Protein 8XNB (pdb70)

Solvent-accessible surface area: 38067 Å² total; per-residue (Å²): 134,27,4,66,4,46,17,41,38,63,24,51,37,42,58,48,10,21,107,27,22,18,12,26,67,74,49,89,91,14,177,74,143,28,30,27,65,11,50,88,77,0,14,6,102,4,82,24,65,41,53,100,8,24,38,74,67,49,33,25,77,129,32,79,98,106,145,78,106,16,128,129,93,35,6,41,33,36,80,20,79,25,25,72,8,23,6,75,37,67,5,55,45,100,109,139,24,130,38,14,42,8,25,2,6,49,30,68,16,85,28,64,7,44,10,89,82,106,60,140,70,34,56,25,39,48,60,40,18,94,36,57,92,22,19,80,40,34,89,85,80,138,75,92,141,29,118,58,78,98,78,45,0,74,83,44,29,57,56,82,13,77,20,44,88,110,7,26,58,88,61,104,53,60,22,73,50,112,58,8,1,3,146,19,77,59,24,52,21,13,124,0,119,10,63,7,140,22,44,160,57,107,44,32,30,40,36,7,41,107,2,74,14,24,8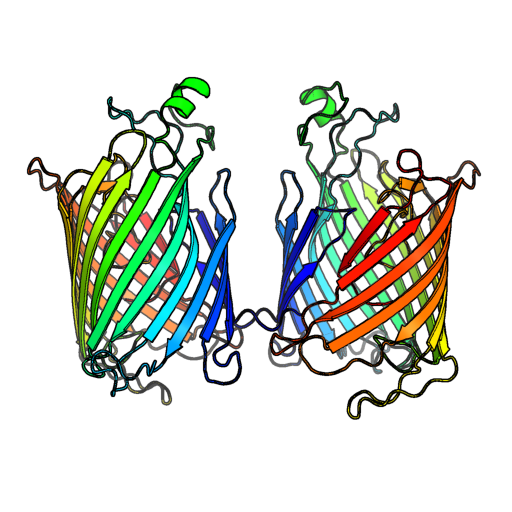,124,5,94,86,10,122,36,135,70,101,202,34,100,82,12,47,103,48,1,46,0,42,8,34,7,42,4,58,20,75,52,73,61,33,80,26,37,33,16,59,0,4,0,10,19,61,82,21,2,42,1,0,3,3,0,38,56,24,78,6,68,4,18,22,0,59,0,28,9,79,1,103,0,75,1,94,68,79,78,46,86,97,14,99,2,39,16,12,6,126,6,50,6,92,0,0,0,59,77,111,56,148,58,96,128,18,0,139,2,93,13,48,4,68,1,43,21,30,25,127,18,90,40,93,44,29,18,35,3,83,2,102,2,118,6,53,94,18,88,106,84,109,112,18,37,143,12,55,4,18,17,73,1,36,131,27,3,66,4,45,16,42,38,62,24,53,36,42,55,45,8,22,108,21,22,18,12,25,64,73,50,89,91,12,182,73,145,29,33,27,68,11,50,88,73,0,14,7,101,5,82,25,63,42,51,99,7,24,38,74,66,50,35,26,76,146,32,65,94,105,142,79,94,17,123,111,101,39,10,40,36,35,81,20,78,25,27,72,9,24,6,73,39,66,4,54,48,101,107,138,24,130,39,15,39,8,26,2,6,49,29,68,16,84,26,62,5,43,10,86,72,106,60,141,67,34,59,24,37,47,61,40,18,95,36,55,90,22,20,81,39,32,89,85,82,135,75,91,142,29,118,60,78,95,77,42,0,75,84,44,28,56,56,82,15,75,20,44,87,110,8,26,59,90,68,104,55,63,21,73,49,110,61,8,0,4,145,18,75,57,24,54,23,13,125,0,119,10,66,6,142,22,43,159,56,109,44,32,28,39,34,7,42,108,2,72,14,23,7,128,5,96,87,8,129,36,135,70,101,202,37,103,75,12,48,104,46,0,45,0,43,8,35,7,42,4,59,20,76,54,74,60,35,81,28,36,33,16,60,0,3,0,10,18,61,83,21,3,42,1,0,4,3,0,37,58,23,79,6,68,4,19,18,0,59,0,28,10,77,1,102,0,76,1,97,68,80,79,47,86,97,14,103,1,39,15,12,6,126,6,50,6,92,0,0,0,62,78,112,55,149,57,96,126,17,0,142,2,94,12,47,4,68,2,44,22,30,25,129,19,89,40,95,43,29,18,38,2,86,3,104,2,114,6,52,95,20,90,107,83,109,113,19,38,146,9,54,3,19,18,73,2,34

Radius of gyration: 30.51 Å; Cα contacts (8 Å, |Δi|>4): 2049; chains: 2; bounding box: 79×74×61 Å

Foldseek 3Di:
DLPAQPDQAWFAFVQQAGIKTKGKDWDQDDPHDGKIWMKIKMFGHALFDDTIWIKIKIKDFQDDPVPDPSPDRFWIKMKMWIKDKGHQQAQQAPVRDRQAAGKMKIKTKIKIKIKTDDDVQKIKMKMKMKIWIAIGGDDHSDDDDHDDDDPVSVVSHWHTKIKIKIKMKMWGWDFPDDFAGAFTKIKMKMKMWMWIDGDPDIFTWIKMKIKMKTKHADAAWDPPPVRHTHGQKIKMKMKMWMAIDGGDDPSDWAFAEDDGQDPFRYARAEPGRPATARIWMKMKMKMKGWDPDDDDFWHGKIKIWMKIWMHYAYPPGDGDIKIKTWMKMKIWGQNPVGTHFIKIKIWMHICPYDPPNHTDIGIGRHGPD/DLPAQPDQAWFAFVQAAGIKTKGKDWDQDDPHDGKIWMKIKMFGHALFDDTIWIKIKIKDFPDPPVPPPSPDRFWIKMKMWIKDKGHQQAQQAPVRDRQAAGKMKIKTKIKIKTKTDDDVQKIKMKMKMKIWIAIGGDDHSDDDDHDDDDPVSVVSHWHTKIKIKIKMKMWGWDFPDDFAGAFTKIKMKMKMWMWIDGDNDIFTWIKMKIKMKTKHADAAWDPPPVRHTHGQKIKMKMKMWMAIDGGDDPRDWAFAEDDGQDPFRYARAEPGRPATARIWMKMKMKMKGWDPDDDDFWHGKIKIWMKIWMHYAYPPGDGDIKIKTWMKMKIWGQNPVGTHFIKIKIWMHICPYDPPNHTDIGIGRHGPD

Nearest PDB structures (foldseek):
  6wil-assembly1_A  TM=6.418E-01  e=1.690E-04  Acinetobacter baumannii ACICU
  5fr8-assembly2_B  TM=3.716E-01  e=2.688E-02  Acinetobacter baumannii
  3fid-assembly2_B  TM=3.778E-01  e=5.217E-02  Salmonella enterica subsp. enterica serovar Typhimurium
  3qlb-assembly2_B  TM=3.625E-01  e=1.345E-01  Pseudomonas fluorescens
  6z9n-assembly1_A  TM=3.643E-01  e=1.479E-01  Pseudomonas aeruginosa PAO1

Secondary structure (DSSP, 8-state):
--S--SEEEEEEETTTEEEEEEEEEEESS-TTTT-EEEEEEEEE--SSS--EEEEEEEEEES---S-TT--SS--EEEEEEEEEEEEEEPP--TT--S----EEEEEEEEEEEEEE-SSTTEEEEEEEEEEEEEEE----SSS-S----HHHHHHHSPP-EEEEEEEEEEEEE--S-SSS--SEEEEEEEEEEEEEESSSSEEEEEEEEEEEEEEEEES--EE-SSS-EE-SEEEEEEEEEEEEEE---TT-SEEE-B--SSGGG-BTTS-TT-EEESEEEEEEEEEEEEES--STTEEEEEEEEEEEEEEEE-SS---EEEEEEEEEEEEEE-TTSSPPPPEEEEEEE-TT-SS-SS-EEEEE-S---/--S--SEEEEEEETTTEEEEEEEEEEESS-TTTT-EEEEEEEEE--SSS--EEEEEEEEEES---SSTTTTSS--EEEEEEEEEEEEEEPP--TT--S----EEEEEEEEEEEEEE-SSTTEEEEEEEEEEEEEEE----SSS-S----HHHHHHHSPP-EEEEEEEEEEEEE--S-SSS--SEEEEEEEEEEEEEESSSSEEEEEEEEEEEEEEEEES--EE-SSS-EE-SEEEEEEEEEEEEEE---TT-SEEE-B--SSGGG-BTTS-TT-EEESEEEEEEEEEEEEES--STTEEEEEEEEEEEEEEEE-SS---EEEEEEEEEEEEEE-TTSSPPPPEEEEEEE-TT-SS-SS-EEEEE-S---

Sequence (738 aa):
RTGIPVNLSLGYDSLQGGWSGDVAYTNSNAFGLGHSFGVRLGAVQNQAGQNWVGSLNYTIPWLDLDFADFRKNRTSLSFGVGSDVGGNIALLDANKEDTGRDYTTRTNGFSLGLGRNITPNLTASANVAFNNRTSYLEPKQEGETSNLDDAAATALLPATSLTTRLSGNLNYDNTDNVNFPGRGVRAYGALGYNVGRAGDAPLSWTDGEIGVSGYYGFGGRIKRSFGLETYRQVLAARANTGTTTGTFPDGTGYFIGGSNPLASRELRGLEDGQLFGTNYFSSSLEYRYDFGLSGGVAQGLYGVLFADYGGVWNSGEAFRSAYGVGAGVQLNLGFGGAQLPSLRFDYGYSGQNAQKPNGRFHFRIGNFWRTGIPVNLSLGYDSLQGGWSGDVAYTNSNAFGLGHSFGVRLGAVQNQAGQNWVGSLNYTIPWLDLDFADFRKNRTSLSFGVGSDVGGNIALLDANKEDTGRDYTTRTNGFSLGLGRNITPNLTASANVAFNNRTSYLEPKQEGETSNLDDAAATALLPATSLTTRLSGNLNYDNTDNVNFPGRGVRAYGALGYNVGRAGDAPLSWTDGEIGVSGYYGFGGRIKRSFGLETYRQVLAARANTGTTTGTFPDGTGYFIGGSNPLASRELRGLEDGQLFGTNYFSSSLEYRYDFGLSGGVAQGLYGVLFADYGGVWNSGEAFRSAYGVGAGVQLNLGFGGAQLPSLRFDYGYSGQNAQKPNGRFHFRIGNFW

B-factor: mean 92.33, std 28.03, range [33.3, 161.16]

Organism: Deinococcus radiodurans (strain ATCC 13939 / DSM 20539 / JCM 16871 / CCUG 27074 / LMG 4051 / NBRC 15346 / NCIMB 9279 / VKM B-1422 / R1) (NCBI:txid243230)

Structure (mmCIF, N/CA/C/O backbone):
data_8XNB
#
_entry.id   8XNB
#
_cell.length_a   1.00
_cell.length_b   1.00
_cell.length_c   1.00
_cell.angle_alpha   90.00
_cell.angle_beta   90.00
_cell.angle_gamma   90.00
#
_symmetry.space_group_name_H-M   'P 1'
#
loop_
_atom_site.group_PDB
_atom_site.id
_atom_site.type_symbol
_atom_site.label_atom_id
_atom_site.label_alt_id
_atom_site.label_comp_id
_atom_site.label_asym_id
_atom_site.label_entity_id
_atom_site.label_seq_id
_atom_site.pdbx_PDB_ins_code
_atom_site.Cartn_x
_atom_site.Cartn_y
_atom_site.Cartn_z
_atom_site.occupancy
_atom_site.B_iso_or_equiv
_atom_site.auth_seq_id
_atom_site.auth_comp_id
_atom_site.auth_asym_id
_atom_site.auth_atom_id
_atom_site.pdbx_PDB_model_num
ATOM 1 N N . ARG A 1 510 ? 93.102 86.093 102.141 1.00 67.23 478 ARG A N 1
ATOM 2 C CA . ARG A 1 510 ? 93.043 87.472 101.681 1.00 67.23 478 ARG A CA 1
ATOM 3 C C . ARG A 1 510 ? 94.432 88.062 101.448 1.00 67.23 478 ARG A C 1
ATOM 4 O O . ARG A 1 510 ? 94.636 89.253 101.659 1.00 67.23 478 ARG A O 1
ATOM 12 N N . THR A 1 511 ? 95.377 87.205 101.040 1.00 66.06 479 THR A N 1
ATOM 13 C CA . THR A 1 511 ? 96.768 87.560 100.721 1.00 66.06 479 THR A CA 1
ATOM 14 C C . THR A 1 511 ? 97.403 88.468 101.772 1.00 66.06 479 THR A C 1
ATOM 15 O O . THR A 1 511 ? 98.373 89.176 101.495 1.00 66.06 479 THR A O 1
ATOM 19 N N . GLY A 1 512 ? 96.910 88.398 103.001 1.00 64.78 480 GLY A N 1
ATOM 20 C CA . GLY A 1 512 ? 97.387 89.303 104.026 1.00 64.78 480 GLY A CA 1
ATOM 21 C C . GLY A 1 512 ? 97.008 90.726 103.689 1.00 64.78 480 GLY A C 1
ATOM 22 O O . GLY A 1 512 ? 95.860 91.028 103.354 1.00 64.78 480 GLY A O 1
ATOM 23 N N . ILE A 1 513 ? 97.986 91.617 103.766 1.00 59.47 481 ILE A N 1
ATOM 24 C CA . ILE A 1 513 ? 97.737 93.036 103.559 1.00 59.47 481 ILE A CA 1
ATOM 25 C C . ILE A 1 513 ? 98.806 93.617 102.645 1.00 59.47 481 ILE A C 1
ATOM 26 O O . ILE A 1 513 ? 100.000 93.533 102.962 1.00 59.47 481 ILE A O 1
ATOM 31 N N . PRO A 1 514 ? 98.439 94.203 101.516 1.00 53.85 482 PRO A N 1
ATOM 32 C CA . PRO A 1 514 ? 99.369 95.096 100.829 1.00 53.85 482 PRO A CA 1
ATOM 33 C C . PRO A 1 514 ? 99.363 96.439 101.528 1.00 53.85 482 PRO A C 1
ATOM 34 O O . PRO A 1 514 ? 98.309 97.064 101.657 1.00 53.85 482 PRO A O 1
ATOM 38 N N . VAL A 1 515 ? 100.531 96.882 101.996 1.00 60.29 483 VAL A N 1
ATOM 39 C CA . VAL A 1 515 ? 100.598 98.055 102.860 1.00 60.29 483 VAL A CA 1
ATOM 40 C C . VAL A 1 515 ? 100.026 99.279 102.162 1.00 60.29 483 VAL A C 1
ATOM 41 O O . VAL A 1 515 ? 99.411 100.139 102.803 1.00 60.29 483 VAL A O 1
ATOM 45 N N . ASN A 1 516 ? 100.157 99.356 100.844 1.00 58.82 484 ASN A N 1
ATOM 46 C CA . ASN A 1 516 ? 99.752 100.563 100.149 1.00 58.82 484 ASN A CA 1
ATOM 47 C C . ASN A 1 516 ? 99.419 100.234 98.707 1.00 58.82 484 ASN A C 1
ATOM 48 O O . ASN A 1 516 ? 100.175 99.534 98.036 1.00 58.82 484 ASN A O 1
ATOM 53 N N . LEU A 1 517 ? 98.284 100.739 98.246 1.00 45.13 485 LEU A N 1
ATOM 54 C CA . LEU A 1 517 ? 98.009 100.868 96.825 1.00 45.13 485 LEU A CA 1
ATOM 55 C C . LEU A 1 517 ? 98.481 102.262 96.427 1.00 45.13 485 LEU A C 1
ATOM 56 O O . LEU A 1 517 ? 97.681 103.199 96.348 1.00 45.13 485 LEU A O 1
ATOM 61 N N . SER A 1 518 ? 99.791 102.411 96.247 1.00 46.95 486 SER A N 1
ATOM 62 C CA . SER A 1 518 ? 100.414 103.702 95.989 1.00 46.95 486 SER A CA 1
ATOM 63 C C . SER A 1 518 ? 99.943 104.230 94.647 1.00 46.95 486 SER A C 1
ATOM 64 O O . SER A 1 518 ? 100.222 103.623 93.610 1.00 46.95 486 SER A O 1
ATOM 67 N N . LEU A 1 519 ? 99.245 105.356 94.662 1.00 46.54 487 LEU A N 1
ATOM 68 C CA . LEU A 1 519 ? 98.853 106.036 93.437 1.00 46.54 487 LEU A CA 1
ATOM 69 C C . LEU A 1 519 ? 99.940 107.040 93.095 1.00 46.54 487 LEU A C 1
ATOM 70 O O . LEU A 1 519 ? 100.147 108.008 93.832 1.00 46.54 487 LEU A O 1
ATOM 75 N N . GLY A 1 520 ? 100.634 106.808 91.998 1.00 49.51 488 GLY A N 1
ATOM 76 C CA . GLY A 1 520 ? 101.722 107.679 91.585 1.00 49.51 488 GLY A CA 1
ATOM 77 C C . GLY A 1 520 ? 101.471 108.257 90.213 1.00 49.51 488 GLY A C 1
ATOM 78 O O . GLY A 1 520 ? 100.925 107.592 89.336 1.00 49.51 488 GLY A O 1
ATOM 79 N N . TYR A 1 521 ? 101.865 109.514 90.040 1.00 55.44 489 TYR A N 1
ATOM 80 C CA . TYR A 1 521 ? 101.772 110.203 88.762 1.00 55.44 489 TYR A CA 1
ATOM 81 C C . TYR A 1 521 ? 103.171 110.646 88.371 1.00 55.44 489 TYR A C 1
ATOM 82 O O . TYR A 1 521 ? 103.888 111.232 89.187 1.00 55.44 489 TYR A O 1
ATOM 91 N N . ASP A 1 522 ? 103.557 110.367 87.130 1.00 67.72 490 ASP A N 1
ATOM 92 C CA . ASP A 1 522 ? 104.829 110.840 86.594 1.00 67.72 490 ASP A CA 1
ATOM 93 C C . ASP A 1 522 ? 104.627 110.972 85.091 1.00 67.72 490 ASP A C 1
ATOM 94 O O . ASP A 1 522 ? 104.718 109.981 84.359 1.00 67.72 490 ASP A O 1
ATOM 99 N N . SER A 1 523 ? 104.357 112.199 84.638 1.00 70.68 491 SER A N 1
ATOM 100 C CA . SER A 1 523 ? 103.981 112.424 83.247 1.00 70.68 491 SER A CA 1
ATOM 101 C C . SER A 1 523 ? 105.095 112.045 82.281 1.00 70.68 491 SER A C 1
ATOM 102 O O . SER A 1 523 ? 104.832 111.829 81.093 1.00 70.68 491 SER A O 1
ATOM 105 N N . LEU A 1 524 ? 106.337 111.975 82.759 1.00 68.99 492 LEU A N 1
ATOM 106 C CA . LEU A 1 524 ? 107.428 111.510 81.911 1.00 68.99 492 LEU A CA 1
ATOM 107 C C . LEU A 1 524 ? 107.224 110.056 81.506 1.00 68.99 492 LEU A C 1
ATOM 108 O O . LEU A 1 524 ? 107.281 109.716 80.319 1.00 68.99 492 LEU A O 1
ATOM 113 N N . GLN A 1 525 ? 106.973 109.184 82.482 1.00 66.96 493 GLN A N 1
ATOM 114 C CA . GLN A 1 525 ? 106.899 107.756 82.197 1.00 66.96 493 GLN A CA 1
ATOM 115 C C . GLN A 1 525 ? 105.510 107.357 81.714 1.00 66.96 493 GLN A C 1
ATOM 116 O O . GLN A 1 525 ? 105.369 106.603 80.745 1.00 66.96 493 GLN A O 1
ATOM 122 N N . GLY A 1 526 ? 104.467 107.852 82.374 1.00 57.06 494 GLY A N 1
ATOM 123 C CA . GLY A 1 526 ? 103.125 107.452 82.001 1.00 57.06 494 GLY A CA 1
ATOM 124 C C . GLY A 1 526 ? 102.029 108.283 82.628 1.00 57.06 494 GLY A C 1
ATOM 125 O O . GLY A 1 526 ? 102.290 109.105 83.509 1.00 57.06 494 GLY A O 1
ATOM 126 N N . GLY A 1 527 ? 100.795 108.080 82.177 1.00 58.03 495 GLY A N 1
ATOM 127 C CA . GLY A 1 527 ? 99.674 108.855 82.669 1.00 58.03 495 GLY A CA 1
ATOM 128 C C . GLY A 1 527 ? 99.436 108.732 84.160 1.00 58.03 495 GLY A C 1
ATOM 129 O O . GLY A 1 527 ? 99.364 109.741 84.864 1.00 58.03 495 GLY A O 1
ATOM 130 N N . TRP A 1 528 ? 99.335 107.505 84.657 1.00 49.05 496 TRP A N 1
ATOM 131 C CA . TRP A 1 528 ? 99.069 107.246 86.062 1.00 49.05 496 TRP A CA 1
ATOM 132 C C . TRP A 1 528 ? 99.714 105.926 86.448 1.00 49.05 496 TRP A C 1
ATOM 133 O O . TRP A 1 528 ? 100.027 105.100 85.588 1.00 49.05 496 TRP A O 1
ATOM 144 N N . SER A 1 529 ? 99.918 105.728 87.746 1.00 35.36 497 SER A N 1
ATOM 145 C CA . SER A 1 529 ? 100.567 104.516 88.218 1.00 35.36 497 SER A CA 1
ATOM 146 C C . SER A 1 529 ? 99.938 104.076 89.527 1.00 35.36 497 SER A C 1
ATOM 147 O O . SER A 1 529 ? 99.505 104.908 90.325 1.00 35.36 497 SER A O 1
ATOM 150 N N . GLY A 1 530 ? 99.892 102.766 89.737 1.00 38.68 498 GLY A N 1
ATOM 151 C CA . GLY A 1 530 ? 99.396 102.224 90.984 1.00 38.68 498 GLY A CA 1
ATOM 152 C C . GLY A 1 530 ? 100.179 101.007 91.420 1.00 38.68 498 GLY A C 1
ATOM 153 O O . GLY A 1 530 ? 100.241 100.020 90.686 1.00 38.68 498 GLY A O 1
ATOM 154 N N . ASP A 1 531 ? 100.788 101.057 92.599 1.00 50.15 499 ASP A N 1
ATOM 155 C CA . ASP A 1 531 ? 101.625 99.972 93.087 1.00 50.15 499 ASP A CA 1
ATOM 156 C C . ASP A 1 531 ? 101.072 99.431 94.395 1.00 50.15 499 ASP A C 1
ATOM 157 O O . ASP A 1 531 ? 100.825 100.193 95.332 1.00 50.15 499 ASP A O 1
ATOM 162 N N . VAL A 1 532 ? 100.890 98.114 94.464 1.00 50.72 500 VAL A N 1
ATOM 163 C CA . VAL A 1 532 ? 100.530 97.427 95.698 1.00 50.72 500 VAL A CA 1
ATOM 164 C C . VAL A 1 532 ? 101.795 96.798 96.261 1.00 50.72 500 VAL A C 1
ATOM 165 O O . VAL A 1 532 ? 102.514 96.085 95.551 1.00 50.72 500 VAL A O 1
ATOM 169 N N . ALA A 1 533 ? 102.083 97.085 97.526 1.00 46.70 501 ALA A N 1
ATOM 170 C CA . ALA A 1 533 ? 103.331 96.683 98.155 1.00 46.70 501 ALA A CA 1
ATOM 171 C C . ALA A 1 533 ? 103.045 95.893 99.419 1.00 46.70 501 ALA A C 1
ATOM 172 O O . ALA A 1 533 ? 102.443 96.416 100.359 1.00 46.70 501 ALA A O 1
ATOM 174 N N . TYR A 1 534 ? 103.494 94.643 99.444 1.00 46.94 502 TYR A N 1
ATOM 175 C CA . TYR A 1 534 ? 103.396 93.784 100.614 1.00 46.94 502 TYR A CA 1
ATOM 176 C C . TYR A 1 534 ? 104.771 93.723 101.253 1.00 46.94 502 TYR A C 1
ATOM 177 O O . TYR A 1 534 ? 105.708 93.188 100.655 1.00 46.94 502 TYR A O 1
ATOM 186 N N . THR A 1 535 ? 104.890 94.244 102.464 1.00 59.09 503 THR A N 1
ATOM 187 C CA . THR A 1 535 ? 106.131 94.148 103.211 1.00 59.09 503 THR A CA 1
ATOM 188 C C . THR A 1 535 ? 105.933 93.224 104.402 1.00 59.09 503 THR A C 1
ATOM 189 O O . THR A 1 535 ? 104.817 93.046 104.897 1.00 59.09 503 THR A O 1
ATOM 193 N N . ASN A 1 536 ? 107.025 92.603 104.830 1.00 62.65 504 ASN A N 1
ATOM 194 C CA . ASN A 1 536 ? 107.022 91.729 105.998 1.00 62.65 504 ASN A CA 1
ATOM 195 C C . ASN A 1 536 ? 108.347 91.966 106.711 1.00 62.65 504 ASN A C 1
ATOM 196 O O . ASN A 1 536 ? 109.405 91.555 106.221 1.00 62.65 504 ASN A O 1
ATOM 201 N N . SER A 1 537 ? 108.279 92.653 107.853 1.00 77.05 505 SER A N 1
ATOM 202 C CA . SER A 1 537 ? 109.492 93.037 108.565 1.00 77.05 505 SER A CA 1
ATOM 203 C C . SER A 1 537 ? 110.204 91.824 109.144 1.00 77.05 505 SER A C 1
ATOM 204 O O . SER A 1 537 ? 111.433 91.721 109.066 1.00 77.05 505 SER A O 1
ATOM 207 N N . ASN A 1 538 ? 109.454 90.899 109.731 1.00 79.59 506 ASN A N 1
ATOM 208 C CA . ASN A 1 538 ? 110.023 89.696 110.313 1.00 79.59 506 ASN A CA 1
ATOM 209 C C . ASN A 1 538 ? 109.694 88.495 109.440 1.00 79.59 506 ASN A C 1
ATOM 210 O O . ASN A 1 538 ? 108.527 88.162 109.227 1.00 79.59 506 ASN A O 1
ATOM 215 N N . ALA A 1 539 ? 110.739 87.843 108.944 1.00 87.19 507 ALA A N 1
ATOM 216 C CA . ALA A 1 539 ? 110.574 86.665 108.109 1.00 87.19 507 ALA A CA 1
ATOM 217 C C . ALA A 1 539 ? 111.663 85.670 108.464 1.00 87.19 507 ALA A C 1
ATOM 218 O O . ALA A 1 539 ? 112.756 86.057 108.886 1.00 87.19 507 ALA A O 1
ATOM 220 N N . PHE A 1 540 ? 111.343 84.387 108.303 1.00 97.35 508 PHE A N 1
ATOM 221 C CA . PHE A 1 540 ? 112.248 83.279 108.600 1.00 97.35 508 PHE A CA 1
ATOM 222 C C . PHE A 1 540 ? 112.763 83.313 110.037 1.00 97.35 508 PHE A C 1
ATOM 223 O O . PHE A 1 540 ? 113.787 82.697 110.348 1.00 97.35 508 PHE A O 1
ATOM 231 N N . GLY A 1 541 ? 112.071 84.032 110.918 1.00 97.60 509 GLY A N 1
ATOM 232 C CA . GLY A 1 541 ? 112.289 83.933 112.345 1.00 97.60 509 GLY A CA 1
ATOM 233 C C . GLY A 1 541 ? 113.422 84.746 112.924 1.00 97.60 509 GLY A C 1
ATOM 234 O O . GLY A 1 541 ? 113.608 84.721 114.144 1.00 97.60 509 GLY A O 1
ATOM 235 N N . LEU A 1 542 ? 114.190 85.476 112.111 1.00 90.89 510 LEU A N 1
ATOM 236 C CA . LEU A 1 542 ? 115.326 86.213 112.654 1.00 90.89 510 LEU A CA 1
ATOM 237 C C . LEU A 1 542 ? 115.415 87.619 112.054 1.00 90.89 510 LEU A C 1
ATOM 238 O O . LEU A 1 542 ? 116.505 88.109 111.750 1.00 90.89 510 LEU A O 1
ATOM 243 N N . GLY A 1 543 ? 114.280 88.290 111.885 1.00 88.64 511 GLY A N 1
ATOM 244 C CA . GLY A 1 543 ? 114.305 89.692 111.490 1.00 88.64 511 GLY A CA 1
ATOM 245 C C . GLY A 1 543 ? 114.809 89.949 110.087 1.00 88.64 511 GLY A C 1
ATOM 246 O O . GLY A 1 543 ? 115.733 90.748 109.897 1.00 88.64 511 GLY A O 1
ATOM 247 N N . HIS A 1 544 ? 114.226 89.286 109.100 1.00 78.66 512 HIS A N 1
ATOM 248 C CA . HIS A 1 544 ? 114.577 89.481 107.703 1.00 78.66 512 HIS A CA 1
ATOM 249 C C . HIS A 1 544 ? 113.426 90.175 106.990 1.00 78.66 512 HIS A C 1
ATOM 250 O O . HIS A 1 544 ? 112.265 89.786 107.136 1.00 78.66 512 HIS A O 1
ATOM 257 N N . SER A 1 545 ? 113.745 91.207 106.213 1.00 69.97 513 SER A N 1
ATOM 258 C CA . SER A 1 545 ? 112.707 92.042 105.616 1.00 69.97 513 SER A CA 1
ATOM 259 C C . SER A 1 545 ? 112.446 91.586 104.188 1.00 69.97 513 SER A C 1
ATOM 260 O O . SER A 1 545 ? 113.354 91.606 103.354 1.00 69.97 513 SER A O 1
ATOM 263 N N . PHE A 1 546 ? 111.210 91.185 103.912 1.00 56.94 514 PHE A N 1
ATOM 264 C CA . PHE A 1 546 ? 110.814 90.688 102.599 1.00 56.94 514 PHE A CA 1
ATOM 265 C C . PHE A 1 546 ? 109.726 91.585 102.032 1.00 56.94 514 PHE A C 1
ATOM 266 O O . PHE A 1 546 ? 108.659 91.721 102.637 1.00 56.94 514 PHE A O 1
ATOM 274 N N . GLY A 1 547 ? 109.978 92.179 100.879 1.00 43.66 515 GLY A N 1
ATOM 275 C CA . GLY A 1 547 ? 109.020 93.082 100.264 1.00 43.66 515 GLY A CA 1
ATOM 276 C C . GLY A 1 547 ? 108.759 92.712 98.822 1.00 43.66 515 GLY A C 1
ATOM 277 O O . GLY A 1 547 ? 109.680 92.392 98.075 1.00 43.66 515 GLY A O 1
ATOM 278 N N . VAL A 1 548 ? 107.486 92.753 98.443 1.00 39.85 516 VAL A N 1
ATOM 279 C CA . VAL A 1 548 ? 107.049 92.458 97.086 1.00 39.85 516 VAL A CA 1
ATOM 280 C C . VAL A 1 548 ? 106.203 93.621 96.598 1.00 39.85 516 VAL A C 1
ATOM 281 O O . VAL A 1 548 ? 105.174 93.939 97.200 1.00 39.85 516 VAL A O 1
ATOM 285 N N . ARG A 1 549 ? 106.628 94.246 95.507 1.00 56.61 517 ARG A N 1
ATOM 286 C CA . ARG A 1 549 ? 105.904 95.353 94.903 1.00 56.61 517 ARG A CA 1
ATOM 287 C C . ARG A 1 549 ? 105.374 94.893 93.560 1.00 56.61 517 ARG A C 1
ATOM 288 O O . ARG A 1 549 ? 106.094 94.236 92.806 1.00 56.61 517 ARG A O 1
ATOM 296 N N . LEU A 1 550 ? 104.128 95.230 93.256 1.00 78.93 518 LEU A N 1
ATOM 297 C CA . LEU A 1 550 ? 103.566 94.951 91.943 1.00 78.93 518 LEU A CA 1
ATOM 298 C C . LEU A 1 550 ? 102.746 96.152 91.517 1.00 78.93 518 LEU A C 1
ATOM 299 O O . LEU A 1 550 ? 101.832 96.561 92.233 1.00 78.93 518 LEU A O 1
ATOM 304 N N . GLY A 1 551 ? 103.072 96.727 90.363 1.00 56.83 519 GLY A N 1
ATOM 305 C CA . GLY A 1 551 ? 102.450 97.957 89.942 1.00 56.83 519 GLY A CA 1
ATOM 306 C C . GLY A 1 551 ? 101.958 97.874 88.513 1.00 56.83 519 GLY A C 1
ATOM 307 O O . GLY A 1 551 ? 102.458 97.109 87.695 1.00 56.83 519 GLY A O 1
ATOM 308 N N . ALA A 1 552 ? 100.948 98.682 88.234 1.00 39.08 520 ALA A N 1
ATOM 309 C CA . ALA A 1 552 ? 100.446 98.880 86.887 1.00 39.08 520 ALA A CA 1
ATOM 310 C C . ALA A 1 552 ? 100.635 100.341 86.527 1.00 39.08 520 ALA A C 1
ATOM 311 O O . ALA A 1 552 ? 100.233 101.227 87.287 1.00 39.08 520 ALA A O 1
ATOM 313 N N . VAL A 1 553 ? 101.245 100.591 85.379 1.00 38.35 521 VAL A N 1
ATOM 314 C CA . VAL A 1 553 ? 101.575 101.943 84.957 1.00 38.35 521 VAL A CA 1
ATOM 315 C C . VAL A 1 553 ? 100.945 102.204 83.602 1.00 38.35 521 VAL A C 1
ATOM 316 O O . VAL A 1 553 ? 101.088 101.413 82.664 1.00 38.35 521 VAL A O 1
ATOM 320 N N . GLN A 1 554 ? 100.248 103.329 83.494 1.00 54.70 522 GLN A N 1
ATOM 321 C CA . GLN A 1 554 ? 99.532 103.661 82.273 1.00 54.70 522 GLN A CA 1
ATOM 322 C C . GLN A 1 554 ? 100.574 103.930 81.199 1.00 54.70 522 GLN A C 1
ATOM 323 O O . GLN A 1 554 ? 101.161 105.015 81.144 1.00 54.70 522 GLN A O 1
ATOM 329 N N . ASN A 1 555 ? 100.828 102.925 80.380 1.00 71.46 523 ASN A N 1
ATOM 330 C CA . ASN A 1 555 ? 101.907 102.955 79.410 1.00 71.46 523 ASN A CA 1
ATOM 331 C C . ASN A 1 555 ? 101.465 103.386 78.028 1.00 71.46 523 ASN A C 1
ATOM 332 O O . ASN A 1 555 ? 102.319 103.754 77.219 1.00 71.46 523 ASN A O 1
ATOM 337 N N . GLN A 1 556 ? 100.161 103.354 77.748 1.00 89.45 524 GLN A N 1
ATOM 338 C CA . GLN A 1 556 ? 99.603 103.461 76.398 1.00 89.45 524 GLN A CA 1
ATOM 339 C C . GLN A 1 556 ? 100.473 102.716 75.387 1.00 89.45 524 GLN A C 1
ATOM 340 O O . GLN A 1 556 ? 100.766 103.205 74.297 1.00 89.45 524 GLN A O 1
ATOM 346 N N . ALA A 1 557 ? 100.866 101.500 75.756 1.00 83.64 525 ALA A N 1
ATOM 347 C CA . ALA A 1 557 ? 101.810 100.706 74.976 1.00 83.64 525 ALA A CA 1
ATOM 348 C C . ALA A 1 557 ? 101.600 99.237 75.325 1.00 83.64 525 ALA A C 1
ATOM 349 O O . ALA A 1 557 ? 100.601 98.862 75.946 1.00 83.64 525 ALA A O 1
ATOM 351 N N . GLY A 1 558 ? 102.558 98.404 74.912 1.00 77.12 526 GLY A N 1
ATOM 352 C CA . GLY A 1 558 ? 102.408 96.968 75.100 1.00 77.12 526 GLY A CA 1
ATOM 353 C C . GLY A 1 558 ? 102.498 96.536 76.551 1.00 77.12 526 GLY A C 1
ATOM 354 O O . GLY A 1 558 ? 101.596 95.877 77.073 1.00 77.12 526 GLY A O 1
ATOM 355 N N . GLN A 1 559 ? 103.583 96.904 77.225 1.00 64.79 527 GLN A N 1
ATOM 356 C CA . GLN A 1 559 ? 103.860 96.442 78.580 1.00 64.79 527 GLN A CA 1
ATOM 357 C C . GLN A 1 559 ? 103.117 97.319 79.576 1.00 64.79 527 GLN A C 1
ATOM 358 O O . GLN A 1 559 ? 103.167 98.548 79.482 1.00 64.79 527 GLN A O 1
ATOM 364 N N . ASN A 1 560 ? 102.439 96.688 80.531 1.00 47.98 528 ASN A N 1
ATOM 365 C CA . ASN A 1 560 ? 101.569 97.391 81.458 1.00 47.98 528 ASN A CA 1
ATOM 366 C C . ASN A 1 560 ? 101.785 96.998 82.912 1.00 47.98 528 ASN A C 1
ATOM 367 O O . ASN A 1 560 ? 101.210 97.636 83.797 1.00 47.98 528 ASN A O 1
ATOM 372 N N . TRP A 1 561 ? 102.591 95.978 83.191 1.00 43.06 529 TRP A N 1
ATOM 373 C CA . TRP A 1 561 ? 102.769 95.482 84.548 1.00 43.06 529 TRP A CA 1
ATOM 374 C C . TRP A 1 561 ? 104.245 95.472 84.913 1.00 43.06 529 TRP A C 1
ATOM 375 O O . TRP A 1 561 ? 105.062 94.888 84.195 1.00 43.06 529 TRP A O 1
ATOM 386 N N . VAL A 1 562 ? 104.580 96.118 86.029 1.00 37.53 530 VAL A N 1
ATOM 387 C CA . VAL A 1 562 ? 105.934 96.167 86.554 1.00 37.53 530 VAL A CA 1
ATOM 388 C C . VAL A 1 562 ? 105.931 95.496 87.917 1.00 37.53 530 VAL A C 1
ATOM 389 O O . VAL A 1 562 ? 104.894 95.368 88.569 1.00 37.53 530 VAL A O 1
ATOM 393 N N . GLY A 1 563 ? 107.111 95.078 88.357 1.00 36.07 531 GLY A N 1
ATOM 394 C CA . GLY A 1 563 ? 107.203 94.335 89.598 1.00 36.07 531 GLY A CA 1
ATOM 395 C C . GLY A 1 563 ? 108.557 94.491 90.243 1.00 36.07 531 GLY A C 1
ATOM 396 O O . GLY A 1 563 ? 109.512 94.956 89.617 1.00 36.07 531 GLY A O 1
ATOM 397 N N . SER A 1 564 ? 108.639 94.088 91.504 1.00 42.90 532 SER A N 1
ATOM 398 C CA . SER A 1 564 ? 109.871 94.155 92.266 1.00 42.90 532 SER A CA 1
ATOM 399 C C . SER A 1 564 ? 109.771 93.204 93.445 1.00 42.90 532 SER A C 1
ATOM 400 O O . SER A 1 564 ? 108.682 92.939 93.956 1.00 42.90 532 SER A O 1
ATOM 403 N N . LEU A 1 565 ? 110.921 92.715 93.889 1.00 39.62 533 LEU A N 1
ATOM 404 C CA . LEU A 1 565 ? 110.987 91.759 94.986 1.00 39.62 533 LEU A CA 1
ATOM 405 C C . LEU A 1 565 ? 112.321 91.970 95.680 1.00 39.62 533 LEU A C 1
ATOM 406 O O . LEU A 1 565 ? 113.363 91.579 95.149 1.00 39.62 533 LEU A O 1
ATOM 411 N N . ASN A 1 566 ? 112.297 92.599 96.849 1.00 56.22 534 ASN A N 1
ATOM 412 C CA . ASN A 1 566 ? 113.516 92.876 97.587 1.00 56.22 534 ASN A CA 1
ATOM 413 C C . ASN A 1 566 ? 113.519 92.111 98.901 1.00 56.22 534 ASN A C 1
ATOM 414 O O . ASN A 1 566 ? 112.469 91.782 99.458 1.00 56.22 534 ASN A O 1
ATOM 419 N N . TYR A 1 567 ? 114.721 91.811 99.375 1.00 64.60 535 TYR A N 1
ATOM 420 C CA . TYR A 1 567 ? 114.918 91.000 100.570 1.00 64.60 535 TYR A CA 1
ATOM 421 C C . TYR A 1 567 ? 116.155 91.547 101.259 1.00 64.60 535 TYR A C 1
ATOM 422 O O . TYR A 1 567 ? 117.270 91.355 100.767 1.00 64.60 535 TYR A O 1
ATOM 431 N N . THR A 1 568 ? 115.970 92.242 102.374 1.00 70.47 536 THR A N 1
ATOM 432 C CA . THR A 1 568 ? 117.068 92.954 103.005 1.00 70.47 536 THR A CA 1
ATOM 433 C C . THR A 1 568 ? 117.346 92.398 104.394 1.00 70.47 536 THR A C 1
ATOM 434 O O . THR A 1 568 ? 116.445 91.897 105.085 1.00 70.47 536 THR A O 1
ATOM 438 N N . ILE A 1 569 ? 118.619 92.489 104.765 1.00 77.41 537 ILE A N 1
ATOM 439 C CA . ILE A 1 569 ? 119.219 91.905 105.955 1.00 77.41 537 ILE A CA 1
ATOM 440 C C . ILE A 1 569 ? 119.717 93.061 106.806 1.00 77.41 537 ILE A C 1
ATOM 441 O O . ILE A 1 569 ? 120.669 93.749 106.402 1.00 77.41 537 ILE A O 1
ATOM 446 N N . PRO A 1 570 ? 119.089 93.342 107.945 1.00 86.13 538 PRO A N 1
ATOM 447 C CA . PRO A 1 570 ? 119.625 94.349 108.862 1.00 86.13 538 PRO A CA 1
ATOM 448 C C . PRO A 1 570 ? 120.638 93.748 109.821 1.00 86.13 538 PRO A C 1
ATOM 449 O O . PRO A 1 570 ? 120.432 92.678 110.398 1.00 86.13 538 PRO A O 1
ATOM 453 N N . TRP A 1 571 ? 121.752 94.463 109.981 1.00 110.96 539 TRP A N 1
ATOM 454 C CA . TRP A 1 571 ? 122.849 94.062 110.862 1.00 110.96 539 TRP A CA 1
ATOM 455 C C . TRP A 1 571 ? 123.312 92.644 110.523 1.00 110.96 539 TRP A C 1
ATOM 456 O O . TRP A 1 571 ? 123.127 91.702 111.295 1.00 110.96 539 TRP A O 1
ATOM 467 N N . LEU A 1 572 ? 123.876 92.487 109.331 1.00 110.00 540 LEU A N 1
ATOM 468 C CA . LEU A 1 572 ? 124.507 91.226 108.967 1.00 110.00 540 LEU A CA 1
ATOM 469 C C . LEU A 1 572 ? 125.781 91.040 109.780 1.00 110.00 540 LEU A C 1
ATOM 470 O O . LEU A 1 572 ? 126.530 91.996 109.999 1.00 110.00 540 LEU A O 1
ATOM 475 N N . ASP A 1 573 ? 126.023 89.815 110.236 1.00 124.37 541 ASP A N 1
ATOM 476 C CA . ASP A 1 573 ? 127.216 89.475 111.010 1.00 124.37 541 ASP A CA 1
ATOM 477 C C . ASP A 1 573 ? 127.875 88.256 110.376 1.00 124.37 541 ASP A C 1
ATOM 478 O O . ASP A 1 573 ? 127.436 87.121 110.576 1.00 124.37 541 ASP A O 1
ATOM 483 N N . LEU A 1 574 ? 128.932 88.498 109.605 1.00 140.85 542 LEU A N 1
ATOM 484 C CA . LEU A 1 574 ? 129.706 87.436 108.982 1.00 140.85 542 LEU A CA 1
ATOM 485 C C . LEU A 1 574 ? 131.060 87.225 109.646 1.00 140.85 542 LEU A C 1
ATOM 486 O O . LEU A 1 574 ? 131.814 86.346 109.216 1.00 140.85 542 LEU A O 1
ATOM 491 N N . ASP A 1 575 ? 131.389 88.020 110.671 1.00 146.57 543 ASP A N 1
ATOM 492 C CA . ASP A 1 575 ? 132.712 88.008 111.308 1.00 146.57 543 ASP A CA 1
ATOM 493 C C . ASP A 1 575 ? 133.818 88.323 110.303 1.00 146.57 543 ASP A C 1
ATOM 494 O O . ASP A 1 575 ? 134.994 88.040 110.537 1.00 146.57 543 ASP A O 1
ATOM 499 N N . PHE A 1 576 ? 133.440 88.932 109.180 1.00 150.48 544 PHE A N 1
ATOM 500 C CA . PHE A 1 576 ? 134.365 89.202 108.092 1.00 150.48 544 PHE A CA 1
ATOM 501 C C . PHE A 1 576 ? 134.292 90.678 107.737 1.00 150.48 544 PHE A C 1
ATOM 502 O O . PHE A 1 576 ? 133.220 91.288 107.779 1.00 150.48 544 PHE A O 1
ATOM 510 N N . ALA A 1 577 ? 135.450 91.242 107.387 1.00 145.77 545 ALA A N 1
ATOM 511 C CA . ALA A 1 577 ? 135.562 92.633 106.947 1.00 145.77 545 ALA A CA 1
ATOM 512 C C . ALA A 1 577 ? 135.011 93.603 107.991 1.00 145.77 545 ALA A C 1
ATOM 513 O O . ALA A 1 577 ? 134.139 94.418 107.697 1.00 145.77 545 ALA A O 1
ATOM 515 N N . ASP A 1 578 ? 135.503 93.480 109.226 1.00 143.26 546 ASP A N 1
ATOM 516 C CA . ASP A 1 578 ? 135.275 94.407 110.339 1.00 143.26 546 ASP A CA 1
ATOM 517 C C . ASP A 1 578 ? 133.800 94.622 110.675 1.00 143.26 546 ASP A C 1
ATOM 518 O O . ASP A 1 578 ? 133.462 95.572 111.390 1.00 143.26 546 ASP A O 1
ATOM 523 N N . PHE A 1 579 ? 132.913 93.742 110.217 1.00 137.00 547 PHE A N 1
ATOM 524 C CA . PHE A 1 579 ? 131.470 93.950 110.349 1.00 137.00 547 PHE A CA 1
ATOM 525 C C . PHE A 1 579 ? 130.993 93.645 111.772 1.00 137.00 547 PHE A C 1
ATOM 526 O O . PHE A 1 579 ? 130.197 92.740 112.015 1.00 137.00 547 PHE A O 1
ATOM 534 N N . ARG A 1 580 ? 131.491 94.438 112.724 1.00 134.88 548 ARG A N 1
ATOM 535 C CA . ARG A 1 580 ? 131.121 94.284 114.124 1.00 134.88 548 ARG A CA 1
ATOM 536 C C . ARG A 1 580 ? 130.212 95.385 114.651 1.00 134.88 548 ARG A C 1
ATOM 537 O O . ARG A 1 580 ? 129.886 95.373 115.843 1.00 134.88 548 ARG A O 1
ATOM 545 N N . LYS A 1 581 ? 129.799 96.329 113.814 1.00 131.33 549 LYS A N 1
ATOM 546 C CA . LYS A 1 581 ? 128.875 97.373 114.226 1.00 131.33 549 LYS A CA 1
ATOM 547 C C . LYS A 1 581 ? 127.557 97.252 113.468 1.00 131.33 549 LYS A C 1
ATOM 548 O O . LYS A 1 581 ? 127.421 96.465 112.528 1.00 131.33 549 LYS A O 1
ATOM 554 N N . ASN A 1 582 ? 126.582 98.056 113.886 1.00 128.03 550 ASN A N 1
ATOM 555 C CA . ASN A 1 582 ? 125.314 98.171 113.172 1.00 128.03 550 ASN A CA 1
ATOM 556 C C . ASN A 1 582 ? 125.606 98.957 111.901 1.00 128.03 550 ASN A C 1
ATOM 557 O O . ASN A 1 582 ? 125.334 100.159 111.825 1.00 128.03 550 ASN A O 1
ATOM 562 N N . ARG A 1 583 ? 126.192 98.279 110.913 1.00 127.68 551 ARG A N 1
ATOM 563 C CA . ARG A 1 583 ? 126.768 98.947 109.754 1.00 127.68 551 ARG A CA 1
ATOM 564 C C . ARG A 1 583 ? 126.482 98.195 108.460 1.00 127.68 551 ARG A C 1
ATOM 565 O O . ARG A 1 583 ? 126.973 98.589 107.400 1.00 127.68 551 ARG A O 1
ATOM 573 N N . THR A 1 584 ? 125.710 97.116 108.517 1.00 114.31 552 THR A N 1
ATOM 574 C CA . THR A 1 584 ? 125.529 96.234 107.369 1.00 114.31 552 THR A CA 1
ATOM 575 C C . THR A 1 584 ? 124.047 96.063 107.082 1.00 114.31 552 THR A C 1
ATOM 576 O O . THR A 1 584 ? 123.310 95.520 107.911 1.00 114.31 552 THR A O 1
ATOM 580 N N . SER A 1 585 ? 123.615 96.516 105.913 1.00 89.76 553 SER A N 1
ATOM 581 C CA . SER A 1 585 ? 122.308 96.172 105.374 1.00 89.76 553 SER A CA 1
ATOM 582 C C . SER A 1 585 ? 122.512 95.531 104.010 1.00 89.76 553 SER A C 1
ATOM 583 O O . SER A 1 585 ? 122.930 96.201 103.063 1.00 89.76 553 SER A O 1
ATOM 586 N N . LEU A 1 586 ? 122.231 94.237 103.914 1.00 74.31 554 LEU A N 1
ATOM 587 C CA . LEU A 1 586 ? 122.511 93.479 102.698 1.00 74.31 554 LEU A CA 1
ATOM 588 C C . LEU A 1 586 ? 121.205 93.146 101.993 1.00 74.31 554 LEU A C 1
ATOM 589 O O . LEU A 1 586 ? 120.368 92.433 102.547 1.00 74.31 554 LEU A O 1
ATOM 594 N N . SER A 1 587 ? 121.037 93.641 100.770 1.00 65.96 555 SER A N 1
ATOM 595 C CA . SER A 1 587 ? 119.739 93.581 100.112 1.00 65.96 555 SER A CA 1
ATOM 596 C C . SER A 1 587 ? 119.846 92.920 98.749 1.00 65.96 555 SER A C 1
ATOM 597 O O . SER A 1 587 ? 120.662 93.329 97.919 1.00 65.96 555 SER A O 1
ATOM 600 N N . PHE A 1 588 ? 119.015 91.908 98.523 1.00 65.06 556 PHE A N 1
ATOM 601 C CA . PHE A 1 588 ? 118.799 91.341 97.201 1.00 65.06 556 PHE A CA 1
ATOM 602 C C . PHE A 1 588 ? 117.590 92.013 96.569 1.00 65.06 556 PHE A C 1
ATOM 603 O O . PHE A 1 588 ? 116.608 92.308 97.254 1.00 65.06 556 PHE A O 1
ATOM 611 N N . GLY A 1 589 ? 117.663 92.258 95.266 1.00 56.56 557 GLY A N 1
ATOM 612 C CA . GLY A 1 589 ? 116.519 92.802 94.566 1.00 56.56 557 GLY A CA 1
ATOM 613 C C . GLY A 1 589 ? 116.344 92.238 93.174 1.00 56.56 557 GLY A C 1
ATOM 614 O O . GLY A 1 589 ? 117.242 92.348 92.339 1.00 56.56 557 GLY A O 1
ATOM 615 N N . VAL A 1 590 ? 115.194 91.635 92.903 1.00 45.76 558 VAL A N 1
ATOM 616 C CA . VAL A 1 590 ? 114.853 91.160 91.569 1.00 45.76 558 VAL A CA 1
ATOM 617 C C . VAL A 1 590 ? 113.662 91.972 91.099 1.00 45.76 558 VAL A C 1
ATOM 618 O O . VAL A 1 590 ? 112.585 91.901 91.700 1.00 45.76 558 VAL A O 1
ATOM 622 N N . GLY A 1 591 ? 113.846 92.746 90.035 1.00 42.75 559 GLY A N 1
ATOM 623 C CA . GLY A 1 591 ? 112.798 93.658 89.630 1.00 42.75 559 GLY A CA 1
ATOM 624 C C . GLY A 1 591 ? 112.656 93.732 88.128 1.00 42.75 559 GLY A C 1
ATOM 625 O O . GLY A 1 591 ? 113.484 93.223 87.373 1.00 42.75 559 GLY A O 1
ATOM 626 N N . SER A 1 592 ? 111.580 94.385 87.706 1.00 40.87 560 SER A N 1
ATOM 627 C CA . SER A 1 592 ? 111.329 94.645 86.298 1.00 40.87 560 SER A CA 1
ATOM 628 C C . SER A 1 592 ? 110.490 95.905 86.210 1.00 40.87 560 SER A C 1
ATOM 629 O O . SER A 1 592 ? 109.350 95.925 86.683 1.00 40.87 560 SER A O 1
ATOM 632 N N . ASP A 1 593 ? 111.057 96.946 85.617 1.00 50.55 561 ASP A N 1
ATOM 633 C CA . ASP A 1 593 ? 110.396 98.233 85.470 1.00 50.55 561 ASP A CA 1
ATOM 634 C C . ASP A 1 593 ? 110.291 98.592 83.996 1.00 50.55 561 ASP A C 1
ATOM 635 O O . ASP A 1 593 ? 110.871 97.936 83.129 1.00 50.55 561 ASP A O 1
ATOM 640 N N . VAL A 1 594 ? 109.528 99.641 83.704 1.00 41.47 562 VAL A N 1
ATOM 641 C CA . VAL A 1 594 ? 109.309 100.080 82.333 1.00 41.47 562 VAL A CA 1
ATOM 642 C C . VAL A 1 594 ? 109.654 101.557 82.219 1.00 41.47 562 VAL A C 1
ATOM 643 O O . VAL A 1 594 ? 109.359 102.348 83.122 1.00 41.47 562 VAL A O 1
ATOM 647 N N . GLY A 1 595 ? 110.321 101.912 81.128 1.00 57.38 563 GLY A N 1
ATOM 648 C CA . GLY A 1 595 ? 110.447 103.296 80.708 1.00 57.38 563 GLY A CA 1
ATOM 649 C C . GLY A 1 595 ? 109.548 103.519 79.504 1.00 57.38 563 GLY A C 1
ATOM 650 O O . GLY A 1 595 ? 109.653 102.812 78.502 1.00 57.38 563 GLY A O 1
ATOM 651 N N . GLY A 1 596 ? 108.667 104.499 79.615 1.00 60.38 564 GLY A N 1
ATOM 652 C CA . GLY A 1 596 ? 107.606 104.665 78.640 1.00 60.38 564 GLY A CA 1
ATOM 653 C C . GLY A 1 596 ? 107.723 105.978 77.902 1.00 60.38 564 GLY A C 1
ATOM 654 O O . GLY A 1 596 ? 108.338 106.933 78.378 1.00 60.38 564 GLY A O 1
ATOM 655 N N . ASN A 1 597 ? 107.127 106.003 76.710 1.00 70.22 565 ASN A N 1
ATOM 656 C CA . ASN A 1 597 ? 107.000 107.197 75.878 1.00 70.22 565 ASN A CA 1
ATOM 657 C C . ASN A 1 597 ? 108.347 107.796 75.493 1.00 70.22 565 ASN A C 1
ATOM 658 O O . ASN A 1 597 ? 108.420 108.971 75.121 1.00 70.22 565 ASN A O 1
ATOM 663 N N . ILE A 1 598 ? 109.423 107.016 75.572 1.00 75.91 566 ILE A N 1
ATOM 664 C CA . ILE A 1 598 ? 110.730 107.509 75.161 1.00 75.91 566 ILE A CA 1
ATOM 665 C C . ILE A 1 598 ? 110.727 107.707 73.652 1.00 75.91 566 ILE A C 1
ATOM 666 O O . ILE A 1 598 ? 110.247 106.850 72.901 1.00 75.91 566 ILE A O 1
ATOM 671 N N . ALA A 1 599 ? 111.235 108.852 73.203 1.00 94.26 567 ALA A N 1
ATOM 672 C CA . ALA A 1 599 ? 111.269 109.150 71.779 1.00 94.26 567 ALA A CA 1
ATOM 673 C C . ALA A 1 599 ? 112.180 108.174 71.044 1.00 94.26 567 ALA A C 1
ATOM 674 O O . ALA A 1 599 ? 113.192 107.712 71.575 1.00 94.26 567 ALA A O 1
ATOM 676 N N . LEU A 1 600 ? 111.806 107.860 69.808 1.00 118.90 568 LEU A N 1
ATOM 677 C CA . LEU A 1 600 ? 112.554 106.917 68.990 1.00 118.90 568 LEU A CA 1
ATOM 678 C C . LEU A 1 600 ? 113.540 107.683 68.116 1.00 118.90 568 LEU A C 1
ATOM 679 O O . LEU A 1 600 ? 113.149 108.592 67.378 1.00 118.90 568 LEU A O 1
ATOM 684 N N . LEU A 1 601 ? 114.814 107.308 68.199 1.00 126.01 569 LEU A N 1
ATOM 685 C CA . LEU A 1 601 ? 115.886 107.986 67.486 1.00 126.01 569 LEU A CA 1
ATOM 686 C C . LEU A 1 601 ? 116.667 106.978 66.654 1.00 126.01 569 LEU A C 1
ATOM 687 O O . LEU A 1 601 ? 116.444 105.767 66.730 1.00 126.01 569 LEU A O 1
ATOM 692 N N . ASP A 1 602 ? 117.594 107.496 65.854 1.00 137.09 570 ASP A N 1
ATOM 693 C CA . ASP A 1 602 ? 118.455 106.680 65.005 1.00 137.09 570 ASP A CA 1
ATOM 694 C C . ASP A 1 602 ? 119.706 107.495 64.690 1.00 137.09 570 ASP A C 1
ATOM 695 O O . ASP A 1 602 ? 119.919 108.575 65.251 1.00 137.09 570 ASP A O 1
ATOM 700 N N . ALA A 1 603 ? 120.543 106.973 63.787 1.00 139.94 571 ALA A N 1
ATOM 701 C CA . ALA A 1 603 ? 121.752 107.690 63.392 1.00 139.94 571 ALA A CA 1
ATOM 702 C C . ALA A 1 603 ? 121.426 109.005 62.697 1.00 139.94 571 ALA A C 1
ATOM 703 O O . ALA A 1 603 ? 122.248 109.927 62.697 1.00 139.94 571 ALA A O 1
ATOM 705 N N . ASN A 1 604 ? 120.240 109.110 62.103 1.00 143.18 572 ASN A N 1
ATOM 706 C CA . ASN A 1 604 ? 119.790 110.353 61.493 1.00 143.18 572 ASN A CA 1
ATOM 707 C C . ASN A 1 604 ? 119.183 111.318 62.502 1.00 143.18 572 ASN A C 1
ATOM 708 O O . ASN A 1 604 ? 118.817 112.435 62.118 1.00 143.18 572 ASN A O 1
ATOM 713 N N . LYS A 1 605 ? 119.070 110.912 63.771 1.00 140.15 573 LYS A N 1
ATOM 714 C CA . LYS A 1 605 ? 118.467 111.731 64.826 1.00 140.15 573 LYS A CA 1
ATOM 715 C C . LYS A 1 605 ? 117.047 112.150 64.453 1.00 140.15 573 LYS A C 1
ATOM 716 O O . LYS A 1 605 ? 116.635 113.289 64.680 1.00 140.15 573 LYS A O 1
ATOM 722 N N . GLU A 1 606 ? 116.297 111.220 63.870 1.00 144.49 574 GLU A N 1
ATOM 723 C CA . GLU A 1 606 ? 114.951 111.520 63.404 1.00 144.49 574 GLU A CA 1
ATOM 724 C C . GLU A 1 606 ? 114.005 111.740 64.579 1.00 144.49 574 GLU A C 1
ATOM 725 O O . GLU A 1 606 ? 114.200 111.209 65.676 1.00 144.49 574 GLU A O 1
ATOM 731 N N . ASP A 1 607 ? 112.977 112.551 64.341 1.00 154.00 575 ASP A N 1
ATOM 732 C CA . ASP A 1 607 ? 111.925 112.786 65.318 1.00 154.00 575 ASP A CA 1
ATOM 733 C C . ASP A 1 607 ? 110.581 112.234 64.868 1.00 154.00 575 ASP A C 1
ATOM 734 O O . ASP A 1 607 ? 109.576 112.445 65.554 1.00 154.00 575 ASP A O 1
ATOM 739 N N . THR A 1 608 ? 110.537 111.527 63.740 1.00 153.06 576 THR A N 1
ATOM 740 C CA . THR A 1 608 ? 109.292 110.989 63.208 1.00 153.06 576 THR A CA 1
ATOM 741 C C . THR A 1 608 ? 108.974 109.593 63.726 1.00 153.06 576 THR A C 1
ATOM 742 O O . THR A 1 608 ? 107.976 109.006 63.295 1.00 153.06 576 THR A O 1
ATOM 746 N N . GLY A 1 609 ? 109.791 109.046 64.623 1.00 139.08 577 GLY A N 1
ATOM 747 C CA . GLY A 1 609 ? 109.475 107.754 65.198 1.00 139.08 577 GLY A CA 1
ATOM 748 C C . GLY A 1 609 ? 108.231 107.816 66.062 1.00 139.08 577 GLY A C 1
ATOM 749 O O . GLY A 1 609 ? 107.871 108.864 66.602 1.00 139.08 577 GLY A O 1
ATOM 750 N N . ARG A 1 610 ? 107.560 106.671 66.187 1.00 129.51 578 ARG A N 1
ATOM 751 C CA . ARG A 1 610 ? 106.313 106.631 66.943 1.00 129.51 578 ARG A CA 1
ATOM 752 C C . ARG A 1 610 ? 106.577 106.725 68.440 1.00 129.51 578 ARG A C 1
ATOM 753 O O . ARG A 1 610 ? 106.196 107.704 69.092 1.00 129.51 578 ARG A O 1
ATOM 761 N N . ASP A 1 611 ? 107.255 105.726 68.995 1.00 108.99 579 ASP A N 1
ATOM 762 C CA . ASP A 1 611 ? 107.567 105.682 70.417 1.00 108.99 579 ASP A CA 1
ATOM 763 C C . ASP A 1 611 ? 108.586 104.575 70.644 1.00 108.99 579 ASP A C 1
ATOM 764 O O . ASP A 1 611 ? 108.997 103.881 69.711 1.00 108.99 579 ASP A O 1
ATOM 769 N N . TYR A 1 612 ? 108.990 104.413 71.901 1.00 85.72 580 TYR A N 1
ATOM 770 C CA . TYR A 1 612 ? 110.030 103.448 72.243 1.00 85.72 580 TYR A CA 1
ATOM 771 C C . TYR A 1 612 ? 109.885 103.132 73.725 1.00 85.72 580 TYR A C 1
ATOM 772 O O . TYR A 1 612 ? 110.219 103.973 74.564 1.00 85.72 580 TYR A O 1
ATOM 781 N N . THR A 1 613 ? 109.388 101.942 74.048 1.00 65.95 581 THR A N 1
ATOM 782 C CA . THR A 1 613 ? 109.220 101.519 75.431 1.00 65.95 581 THR A CA 1
ATOM 783 C C . THR A 1 613 ? 110.291 100.502 75.786 1.00 65.95 581 THR A C 1
ATOM 784 O O . THR A 1 613 ? 110.659 99.661 74.960 1.00 65.95 581 THR A O 1
ATOM 788 N N . THR A 1 614 ? 110.784 100.583 77.017 1.00 58.66 582 THR A N 1
ATOM 789 C CA . THR A 1 614 ? 111.889 99.757 77.476 1.00 58.66 582 THR A CA 1
ATOM 790 C C . THR A 1 614 ? 111.461 98.941 78.683 1.00 58.66 582 THR A C 1
ATOM 791 O O . THR A 1 614 ? 110.934 99.490 79.654 1.00 58.66 582 THR A O 1
ATOM 795 N N . ARG A 1 615 ? 111.698 97.637 78.616 1.00 50.20 583 ARG A N 1
ATOM 796 C CA . ARG A 1 615 ? 111.542 96.738 79.749 1.00 50.20 583 ARG A CA 1
ATOM 797 C C . ARG A 1 615 ? 112.920 96.502 80.348 1.00 50.20 583 ARG A C 1
ATOM 798 O O . ARG A 1 615 ? 113.837 96.073 79.642 1.00 50.20 583 ARG A O 1
ATOM 806 N N . THR A 1 616 ? 113.069 96.785 81.635 1.00 51.04 584 THR A N 1
ATOM 807 C CA . THR A 1 616 ? 114.328 96.595 82.342 1.00 51.04 584 THR A CA 1
ATOM 808 C C . THR A 1 616 ? 114.111 95.511 83.387 1.00 51.04 584 THR A C 1
ATOM 809 O O . THR A 1 616 ? 113.360 95.712 84.346 1.00 51.04 584 THR A O 1
ATOM 813 N N . ASN A 1 617 ? 114.748 94.361 83.190 1.00 52.51 585 ASN A N 1
ATOM 814 C CA . ASN A 1 617 ? 114.725 93.271 84.158 1.00 52.51 585 ASN A CA 1
ATOM 815 C C . ASN A 1 617 ? 116.076 93.257 84.855 1.00 52.51 585 ASN A C 1
ATOM 816 O O . ASN A 1 617 ? 117.105 93.025 84.215 1.00 52.51 585 ASN A O 1
ATOM 821 N N . GLY A 1 618 ? 116.078 93.502 86.153 1.00 53.24 586 GLY A N 1
ATOM 822 C CA . GLY A 1 618 ? 117.307 93.711 86.898 1.00 53.24 586 GLY A CA 1
ATOM 823 C C . GLY A 1 618 ? 117.437 92.772 88.079 1.00 53.24 586 GLY A C 1
ATOM 824 O O . GLY A 1 618 ? 116.444 92.433 88.728 1.00 53.24 586 GLY A O 1
ATOM 825 N N . PHE A 1 619 ? 118.670 92.352 88.343 1.00 66.02 587 PHE A N 1
ATOM 826 C CA . PHE A 1 619 ? 119.024 91.612 89.545 1.00 66.02 587 PHE A CA 1
ATOM 827 C C . PHE A 1 619 ? 120.148 92.378 90.220 1.00 66.02 587 PHE A C 1
ATOM 828 O O . PHE A 1 619 ? 121.209 92.576 89.622 1.00 66.02 587 PHE A O 1
ATOM 836 N N . SER A 1 620 ? 119.922 92.812 91.455 1.00 64.73 588 SER A N 1
ATOM 837 C CA . SER A 1 620 ? 120.834 93.718 92.132 1.00 64.73 588 SER A CA 1
ATOM 838 C C . SER A 1 620 ? 121.159 93.213 93.528 1.00 64.73 588 SER A C 1
ATOM 839 O O . SER A 1 620 ? 120.326 92.603 94.201 1.00 64.73 588 SER A O 1
ATOM 842 N N . LEU A 1 621 ? 122.387 93.487 93.952 1.00 67.16 589 LEU A N 1
ATOM 843 C CA . LEU A 1 621 ? 122.855 93.198 95.298 1.00 67.16 589 LEU A CA 1
ATOM 844 C C . LEU A 1 621 ? 123.419 94.483 95.877 1.00 67.16 589 LEU A C 1
ATOM 845 O O . LEU A 1 621 ? 124.236 95.147 95.233 1.00 67.16 589 LEU A O 1
ATOM 850 N N . GLY A 1 622 ? 122.992 94.829 97.077 1.00 75.12 590 GLY A N 1
ATOM 851 C CA . GLY A 1 622 ? 123.375 96.093 97.684 1.00 75.12 590 GLY A CA 1
ATOM 852 C C . GLY A 1 622 ? 123.881 95.922 99.097 1.00 75.12 590 GLY A C 1
ATOM 853 O O . GLY A 1 622 ? 123.326 95.154 99.880 1.00 75.12 590 GLY A O 1
ATOM 854 N N . LEU A 1 623 ? 124.940 96.656 99.416 1.00 88.73 591 LEU A N 1
ATOM 855 C CA . LEU A 1 623 ? 125.518 96.684 100.750 1.00 88.73 591 LEU A CA 1
ATOM 856 C C . LEU A 1 623 ? 125.440 98.108 101.277 1.00 88.73 591 LEU A C 1
ATOM 857 O O . LEU A 1 623 ? 125.983 99.028 100.661 1.00 88.73 591 LEU A O 1
ATOM 862 N N . GLY A 1 624 ? 124.772 98.286 102.411 1.00 94.62 592 GLY A N 1
ATOM 863 C CA . GLY A 1 624 ? 124.528 99.603 102.961 1.00 94.62 592 GLY A CA 1
ATOM 864 C C . GLY A 1 624 ? 125.173 99.772 104.323 1.00 94.62 592 GLY A C 1
ATOM 865 O O . GLY A 1 624 ? 125.216 98.841 105.130 1.00 94.62 592 GLY A O 1
ATOM 866 N N . ARG A 1 625 ? 125.655 100.986 104.576 1.00 101.51 593 ARG A N 1
ATOM 867 C CA . ARG A 1 625 ? 126.384 101.332 105.784 1.00 101.51 593 ARG A CA 1
ATOM 868 C C . ARG A 1 625 ? 125.754 102.575 106.390 1.00 101.51 593 ARG A C 1
ATOM 869 O O . ARG A 1 625 ? 125.287 103.458 105.664 1.00 101.51 593 ARG A O 1
ATOM 877 N N . ASN A 1 626 ? 125.739 102.638 107.714 1.00 100.02 594 ASN A N 1
ATOM 878 C CA . ASN A 1 626 ? 125.354 103.845 108.428 1.00 100.02 594 ASN A CA 1
ATOM 879 C C . ASN A 1 626 ? 126.554 104.374 109.199 1.00 100.02 594 ASN A C 1
ATOM 880 O O . ASN A 1 626 ? 126.958 103.798 110.213 1.00 100.02 594 ASN A O 1
ATOM 885 N N . ILE A 1 627 ? 127.119 105.473 108.714 1.00 104.73 595 ILE A N 1
ATOM 886 C CA . ILE A 1 627 ? 128.320 106.059 109.296 1.00 104.73 595 ILE A CA 1
ATOM 887 C C . ILE A 1 627 ? 128.014 106.747 110.618 1.00 104.73 595 ILE A C 1
ATOM 888 O O . ILE A 1 627 ? 128.526 106.356 111.667 1.00 104.73 595 ILE A O 1
ATOM 893 N N . THR A 1 628 ? 127.174 107.773 110.578 1.00 111.07 596 THR A N 1
ATOM 894 C CA . THR A 1 628 ? 126.612 108.443 111.737 1.00 111.07 596 THR A CA 1
ATOM 895 C C . THR A 1 628 ? 125.109 108.459 111.511 1.00 111.07 596 THR A C 1
ATOM 896 O O . THR A 1 628 ? 124.666 108.395 110.359 1.00 111.07 596 THR A O 1
ATOM 900 N N . PRO A 1 629 ? 124.296 108.500 112.576 1.00 112.95 597 PRO A N 1
ATOM 901 C CA . PRO A 1 629 ? 122.835 108.457 112.372 1.00 112.95 597 PRO A CA 1
ATOM 902 C C . PRO A 1 629 ? 122.306 109.487 111.385 1.00 112.95 597 PRO A C 1
ATOM 903 O O . PRO A 1 629 ? 121.221 109.296 110.823 1.00 112.95 597 PRO A O 1
ATOM 907 N N . ASN A 1 630 ? 123.043 110.573 111.154 1.00 109.59 598 ASN A N 1
ATOM 908 C CA . ASN A 1 630 ? 122.674 111.503 110.094 1.00 109.59 598 ASN A CA 1
ATOM 909 C C . ASN A 1 630 ? 123.017 110.943 108.716 1.00 109.59 598 ASN A C 1
ATOM 910 O O . ASN A 1 630 ? 122.220 111.046 107.778 1.00 109.59 598 ASN A O 1
ATOM 915 N N . LEU A 1 631 ? 124.197 110.342 108.577 1.00 99.09 599 LEU A N 1
ATOM 916 C CA . LEU A 1 631 ? 124.722 109.948 107.276 1.00 99.09 599 LEU A CA 1
ATOM 917 C C . LEU A 1 631 ? 124.364 108.500 106.949 1.00 99.09 599 LEU A C 1
ATOM 918 O O . LEU A 1 631 ? 124.111 107.676 107.830 1.00 99.09 599 LEU A O 1
ATOM 923 N N . THR A 1 632 ? 124.339 108.195 105.655 1.00 92.79 600 THR A N 1
ATOM 924 C CA . THR A 1 632 ? 124.183 106.825 105.191 1.00 92.79 600 THR A CA 1
ATOM 925 C C . THR A 1 632 ? 124.868 106.676 103.841 1.00 92.79 600 THR A C 1
ATOM 926 O O . THR A 1 632 ? 125.003 107.644 103.089 1.00 92.79 600 THR A O 1
ATOM 930 N N . ALA A 1 633 ? 125.299 105.455 103.539 1.00 91.17 601 ALA A N 1
ATOM 931 C CA . ALA A 1 633 ? 125.974 105.167 102.284 1.00 91.17 601 ALA A CA 1
ATOM 932 C C . ALA A 1 633 ? 125.566 103.783 101.809 1.00 91.17 601 ALA A C 1
ATOM 933 O O . ALA A 1 633 ? 125.089 102.960 102.591 1.00 91.17 601 ALA A O 1
ATOM 935 N N . SER A 1 634 ? 125.752 103.534 100.518 1.00 84.98 602 SER A N 1
ATOM 936 C CA . SER A 1 634 ? 125.392 102.237 99.964 1.00 84.98 602 SER A CA 1
ATOM 937 C C . SER A 1 634 ? 126.186 101.991 98.693 1.00 84.98 602 SER A C 1
ATOM 938 O O . SER A 1 634 ? 126.660 102.925 98.044 1.00 84.98 602 SER A O 1
ATOM 941 N N . ALA A 1 635 ? 126.310 100.713 98.342 1.00 80.52 603 ALA A N 1
ATOM 942 C CA . ALA A 1 635 ? 126.967 100.288 97.112 1.00 80.52 603 ALA A CA 1
ATOM 943 C C . ALA A 1 635 ? 126.145 99.165 96.502 1.00 80.52 603 ALA A C 1
ATOM 944 O O . ALA A 1 635 ? 125.969 98.115 97.126 1.00 80.52 603 ALA A O 1
ATOM 946 N N . ASN A 1 636 ? 125.632 99.393 95.297 1.00 81.00 604 ASN A N 1
ATOM 947 C CA . ASN A 1 636 ? 124.753 98.451 94.617 1.00 81.00 604 ASN A CA 1
ATOM 948 C C . ASN A 1 636 ? 125.381 98.008 93.304 1.00 81.00 604 ASN A C 1
ATOM 949 O O . ASN A 1 636 ? 125.846 98.841 92.521 1.00 81.00 604 ASN A O 1
ATOM 954 N N . VAL A 1 637 ? 125.374 96.702 93.059 1.00 72.93 605 VAL A N 1
ATOM 955 C CA . VAL A 1 637 ? 125.777 96.131 91.779 1.00 72.93 605 VAL A CA 1
ATOM 956 C C . VAL A 1 637 ? 124.555 95.473 91.155 1.00 72.93 605 VAL A C 1
ATOM 957 O O . VAL A 1 637 ? 123.899 94.640 91.790 1.00 72.93 605 VAL A O 1
ATOM 961 N N . ALA A 1 638 ? 124.237 95.855 89.922 1.00 72.05 606 ALA A N 1
ATOM 962 C CA . ALA A 1 638 ? 122.999 95.428 89.287 1.00 72.05 606 ALA A CA 1
ATOM 963 C C . ALA A 1 638 ? 123.257 94.976 87.859 1.00 72.05 606 ALA A C 1
ATOM 964 O O . ALA A 1 638 ? 123.835 95.722 87.064 1.00 72.05 606 ALA A O 1
ATOM 966 N N . PHE A 1 639 ? 122.817 93.763 87.538 1.00 72.53 607 PHE A N 1
ATOM 967 C CA . PHE A 1 639 ? 122.800 93.269 86.168 1.00 72.53 607 PHE A CA 1
ATOM 968 C C . PHE A 1 639 ? 121.421 93.543 85.585 1.00 72.53 607 PHE A C 1
ATOM 969 O O . PHE A 1 639 ? 120.412 93.090 86.135 1.00 72.53 607 PHE A O 1
ATOM 977 N N . ASN A 1 640 ? 121.381 94.277 84.479 1.00 72.73 608 ASN A N 1
ATOM 978 C CA . ASN A 1 640 ? 120.136 94.703 83.858 1.00 72.73 608 ASN A CA 1
ATOM 979 C C . ASN A 1 640 ? 120.063 94.181 82.432 1.00 72.73 608 ASN A C 1
ATOM 980 O O . ASN A 1 640 ? 121.029 94.296 81.669 1.00 72.73 608 ASN A O 1
ATOM 985 N N . ASN A 1 641 ? 118.919 93.611 82.078 1.00 66.27 609 ASN A N 1
ATOM 986 C CA . ASN A 1 641 ? 118.596 93.248 80.708 1.00 66.27 609 ASN A CA 1
ATOM 987 C C . ASN A 1 641 ? 117.520 94.204 80.220 1.00 66.27 609 ASN A C 1
ATOM 988 O O . ASN A 1 641 ? 116.430 94.265 80.800 1.00 66.27 609 ASN A O 1
ATOM 993 N N . ARG A 1 642 ? 117.829 94.953 79.168 1.00 66.34 610 ARG A N 1
ATOM 994 C CA . ARG A 1 642 ? 116.927 95.950 78.615 1.00 66.34 610 ARG A CA 1
ATOM 995 C C . ARG A 1 642 ? 116.424 95.476 77.262 1.00 66.34 610 ARG A C 1
ATOM 996 O O . ARG A 1 642 ? 117.220 95.182 76.366 1.00 66.34 610 ARG A O 1
ATOM 1004 N N . THR A 1 643 ? 115.107 95.411 77.117 1.00 66.92 611 THR A N 1
ATOM 1005 C CA . THR A 1 643 ? 114.474 95.041 75.863 1.00 66.92 611 THR A CA 1
ATOM 1006 C C . THR A 1 643 ? 113.590 96.186 75.392 1.00 66.92 611 THR A C 1
ATOM 1007 O O . THR A 1 643 ? 113.136 97.013 76.185 1.00 66.92 611 THR A O 1
ATOM 1011 N N . SER A 1 644 ? 113.344 96.224 74.087 1.00 70.59 612 SER A N 1
ATOM 1012 C CA . SER A 1 644 ? 112.613 97.311 73.456 1.00 70.59 612 SER A CA 1
ATOM 1013 C C . SER A 1 644 ? 111.296 96.804 72.891 1.00 70.59 612 SER A C 1
ATOM 1014 O O . SER A 1 644 ? 111.169 95.632 72.529 1.00 70.59 612 SER A O 1
ATOM 1017 N N . TYR A 1 645 ? 110.310 97.697 72.813 1.00 67.18 613 TYR A N 1
ATOM 1018 C CA . TYR A 1 645 ? 109.001 97.342 72.259 1.00 67.18 613 TYR A CA 1
ATOM 1019 C C . TYR A 1 645 ? 108.450 98.516 71.456 1.00 67.18 613 TYR A C 1
ATOM 1020 O O . TYR A 1 645 ? 107.968 99.498 72.025 1.00 67.18 613 TYR A O 1
ATOM 1029 N N . LEU A 1 646 ? 108.527 98.401 70.133 1.00 95.42 614 LEU A N 1
ATOM 1030 C CA . LEU A 1 646 ? 107.906 99.372 69.243 1.00 95.42 614 LEU A CA 1
ATOM 1031 C C . LEU A 1 646 ? 106.393 99.326 69.414 1.00 95.42 614 LEU A C 1
ATOM 1032 O O . LEU A 1 646 ? 105.817 98.269 69.680 1.00 95.42 614 LEU A O 1
ATOM 1037 N N . GLU A 1 647 ? 105.747 100.478 69.269 1.00 111.82 615 GLU A N 1
ATOM 1038 C CA . GLU A 1 647 ? 104.295 100.546 69.236 1.00 111.82 615 GLU A CA 1
ATOM 1039 C C . GLU A 1 647 ? 103.842 101.428 68.083 1.00 111.82 615 GLU A C 1
ATOM 1040 O O . GLU A 1 647 ? 104.508 102.417 67.757 1.00 111.82 615 GLU A O 1
ATOM 1046 N N . PRO A 1 648 ? 102.708 101.106 67.458 1.00 130.03 616 PRO A N 1
ATOM 1047 C CA . PRO A 1 648 ? 102.090 102.052 66.523 1.00 130.03 616 PRO A CA 1
ATOM 1048 C C . PRO A 1 648 ? 101.603 103.310 67.228 1.00 130.03 616 PRO A C 1
ATOM 1049 O O . PRO A 1 648 ? 101.726 103.460 68.446 1.00 130.03 616 PRO A O 1
ATOM 1053 N N . LYS A 1 649 ? 101.039 104.219 66.434 1.00 145.11 617 LYS A N 1
ATOM 1054 C CA . LYS A 1 649 ? 100.618 105.523 66.934 1.00 145.11 617 LYS A CA 1
ATOM 1055 C C . LYS A 1 649 ? 99.539 105.367 67.998 1.00 145.11 617 LYS A C 1
ATOM 1056 O O . LYS A 1 649 ? 98.655 104.513 67.878 1.00 145.11 617 LYS A O 1
ATOM 1062 N N . GLN A 1 650 ? 99.612 106.193 69.043 1.00 150.21 618 GLN A N 1
ATOM 1063 C CA . GLN A 1 650 ? 98.524 106.251 70.013 1.00 150.21 618 GLN A CA 1
ATOM 1064 C C . GLN A 1 650 ? 97.341 107.030 69.451 1.00 150.21 618 GLN A C 1
ATOM 1065 O O . GLN A 1 650 ? 96.180 106.713 69.737 1.00 150.21 618 GLN A O 1
ATOM 1071 N N . GLU A 1 651 ? 97.620 108.050 68.643 1.00 156.27 619 GLU A N 1
ATOM 1072 C CA . GLU A 1 651 ? 96.594 108.875 68.023 1.00 156.27 619 GLU A CA 1
ATOM 1073 C C . GLU A 1 651 ? 97.197 109.542 66.794 1.00 156.27 619 GLU A C 1
ATOM 1074 O O . GLU A 1 651 ? 98.250 109.136 66.295 1.00 156.27 619 GLU A O 1
ATOM 1080 N N . GLY A 1 652 ? 96.508 110.562 66.293 1.00 159.95 620 GLY A N 1
ATOM 1081 C CA . GLY A 1 652 ? 96.995 111.288 65.139 1.00 159.95 620 GLY A CA 1
ATOM 1082 C C . GLY A 1 652 ? 98.154 112.213 65.448 1.00 159.95 620 GLY A C 1
ATOM 1083 O O . GLY A 1 652 ? 97.978 113.252 66.090 1.00 159.95 620 GLY A O 1
ATOM 1084 N N . GLU A 1 653 ? 99.348 111.842 64.993 1.00 159.63 621 GLU A N 1
ATOM 1085 C CA . GLU A 1 653 ? 100.521 112.697 65.105 1.00 159.63 621 GLU A CA 1
ATOM 1086 C C . GLU A 1 653 ? 101.323 112.585 63.818 1.00 159.63 621 GLU A C 1
ATOM 1087 O O . GLU A 1 653 ? 101.214 111.602 63.081 1.00 159.63 621 GLU A O 1
ATOM 1093 N N . THR A 1 654 ? 102.131 113.609 63.559 1.00 161.16 622 THR A N 1
ATOM 1094 C CA . THR A 1 654 ? 102.893 113.687 62.319 1.00 161.16 622 THR A CA 1
ATOM 1095 C C . THR A 1 654 ? 104.018 112.659 62.338 1.00 161.16 622 THR A C 1
ATOM 1096 O O . THR A 1 654 ? 104.991 112.808 63.085 1.00 161.16 622 THR A O 1
ATOM 1100 N N . SER A 1 655 ? 103.884 111.620 61.517 1.00 155.84 623 SER A N 1
ATOM 1101 C CA . SER A 1 655 ? 104.916 110.601 61.396 1.00 155.84 623 SER A CA 1
ATOM 1102 C C . SER A 1 655 ? 104.761 109.900 60.056 1.00 155.84 623 SER A C 1
ATOM 1103 O O . SER A 1 655 ? 103.681 109.904 59.460 1.00 155.84 623 SER A O 1
ATOM 1106 N N . ASN A 1 656 ? 105.855 109.300 59.591 1.00 158.18 624 ASN A N 1
ATOM 1107 C CA . ASN A 1 656 ? 105.864 108.528 58.355 1.00 158.18 624 ASN A CA 1
ATOM 1108 C C . ASN A 1 656 ? 106.902 107.423 58.475 1.00 158.18 624 ASN A C 1
ATOM 1109 O O . ASN A 1 656 ? 108.083 107.641 58.184 1.00 158.18 624 ASN A O 1
ATOM 1114 N N . LEU A 1 657 ? 106.461 106.241 58.889 1.00 151.38 625 LEU A N 1
ATOM 1115 C CA . LEU A 1 657 ? 107.336 105.085 59.054 1.00 151.38 625 LEU A CA 1
ATOM 1116 C C . LEU A 1 657 ? 106.494 103.830 58.856 1.00 151.38 625 LEU A C 1
ATOM 1117 O O . LEU A 1 657 ? 105.266 103.893 58.743 1.00 151.38 625 LEU A O 1
ATOM 1122 N N . ASP A 1 658 ? 107.169 102.683 58.819 1.00 149.86 626 ASP A N 1
ATOM 1123 C CA . ASP A 1 658 ? 106.508 101.392 58.716 1.00 149.86 626 ASP A CA 1
ATOM 1124 C C . ASP A 1 658 ? 107.017 100.491 59.831 1.00 149.86 626 ASP A C 1
ATOM 1125 O O . ASP A 1 658 ? 107.996 100.801 60.513 1.00 149.86 626 ASP A O 1
ATOM 1130 N N . ASP A 1 659 ? 106.335 99.359 60.010 1.00 141.34 627 ASP A N 1
ATOM 1131 C CA . ASP A 1 659 ? 106.638 98.484 61.138 1.00 141.34 627 ASP A CA 1
ATOM 1132 C C . ASP A 1 659 ? 108.014 97.842 61.006 1.00 141.34 627 ASP A C 1
ATOM 1133 O O . ASP A 1 659 ? 108.743 97.729 61.996 1.00 141.34 627 ASP A O 1
ATOM 1138 N N . ALA A 1 660 ? 108.389 97.414 59.798 1.00 137.53 628 ALA A N 1
ATOM 1139 C CA . ALA A 1 660 ? 109.623 96.649 59.635 1.00 137.53 628 ALA A CA 1
ATOM 1140 C C . ALA A 1 660 ? 110.859 97.501 59.907 1.00 137.53 628 ALA A C 1
ATOM 1141 O O . ALA A 1 660 ? 111.731 97.114 60.697 1.00 137.53 628 ALA A O 1
ATOM 1143 N N . ALA A 1 661 ? 110.952 98.667 59.264 1.00 136.46 629 ALA A N 1
ATOM 1144 C CA . ALA A 1 661 ? 112.121 99.521 59.454 1.00 136.46 629 ALA A CA 1
ATOM 1145 C C . ALA A 1 661 ? 112.198 100.045 60.881 1.00 136.46 629 ALA A C 1
ATOM 1146 O O . ALA A 1 661 ? 113.287 100.121 61.463 1.00 136.46 629 ALA A O 1
ATOM 1148 N N . ALA A 1 662 ? 111.054 100.413 61.462 1.00 130.51 630 ALA A N 1
ATOM 1149 C CA . ALA A 1 662 ? 111.047 100.882 62.844 1.00 130.51 630 ALA A CA 1
ATOM 1150 C C . ALA A 1 662 ? 111.466 99.777 63.806 1.00 130.51 630 ALA A C 1
ATOM 1151 O O . ALA A 1 662 ? 112.214 100.026 64.758 1.00 130.51 630 ALA A O 1
ATOM 1153 N N . THR A 1 663 ? 110.996 98.548 63.575 1.00 121.49 631 THR A N 1
ATOM 1154 C CA . THR A 1 663 ? 111.428 97.427 64.404 1.00 121.49 631 THR A CA 1
ATOM 1155 C C . THR A 1 663 ? 112.923 97.192 64.263 1.00 121.49 631 THR A C 1
ATOM 1156 O O . THR A 1 663 ? 113.600 96.839 65.235 1.00 121.49 631 THR A O 1
ATOM 1160 N N . ALA A 1 664 ? 113.455 97.374 63.053 1.00 122.45 632 ALA A N 1
ATOM 1161 C CA . ALA A 1 664 ? 114.899 97.297 62.869 1.00 122.45 632 ALA A CA 1
ATOM 1162 C C . ALA A 1 664 ? 115.615 98.411 63.621 1.00 122.45 632 ALA A C 1
ATOM 1163 O O . ALA A 1 664 ? 116.747 98.224 64.079 1.00 122.45 632 ALA A O 1
ATOM 1165 N N . LEU A 1 665 ? 114.971 99.571 63.761 1.00 122.54 633 LEU A N 1
ATOM 1166 C CA . LEU A 1 665 ? 115.584 100.711 64.431 1.00 122.54 633 LEU A CA 1
ATOM 1167 C C . LEU A 1 665 ? 115.666 100.551 65.943 1.00 122.54 633 LEU A C 1
ATOM 1168 O O . LEU A 1 665 ? 116.382 101.324 66.588 1.00 122.54 633 LEU A O 1
ATOM 1173 N N . LEU A 1 666 ? 114.960 99.589 66.522 1.00 107.94 634 LEU A N 1
ATOM 1174 C CA . LEU A 1 666 ? 115.011 99.398 67.966 1.00 107.94 634 LEU A CA 1
ATOM 1175 C C . LEU A 1 666 ? 116.373 98.846 68.371 1.00 107.94 634 LEU A C 1
ATOM 1176 O O . LEU A 1 666 ? 116.823 97.847 67.799 1.00 107.94 634 LEU A O 1
ATOM 1181 N N . PRO A 1 667 ? 117.063 99.470 69.324 1.00 94.47 635 PRO A N 1
ATOM 1182 C CA . PRO A 1 667 ? 118.299 98.876 69.842 1.00 94.47 635 PRO A CA 1
ATOM 1183 C C . PRO A 1 667 ? 118.036 97.501 70.436 1.00 94.47 635 PRO A C 1
ATOM 1184 O O . PRO A 1 667 ? 116.991 97.253 71.040 1.00 94.47 635 PRO A O 1
ATOM 1188 N N . ALA A 1 668 ? 119.002 96.604 70.255 1.00 92.64 636 ALA A N 1
ATOM 1189 C CA . ALA A 1 668 ? 118.839 95.219 70.663 1.00 92.64 636 ALA A CA 1
ATOM 1190 C C . ALA A 1 668 ? 118.760 95.110 72.183 1.00 92.64 636 ALA A C 1
ATOM 1191 O O . ALA A 1 668 ? 119.047 96.054 72.924 1.00 92.64 636 ALA A O 1
ATOM 1193 N N . THR A 1 669 ? 118.355 93.929 72.646 1.00 85.83 637 THR A N 1
ATOM 1194 C CA . THR A 1 669 ? 118.265 93.689 74.078 1.00 85.83 637 THR A CA 1
ATOM 1195 C C . THR A 1 669 ? 119.654 93.748 74.692 1.00 85.83 637 THR A C 1
ATOM 1196 O O . THR A 1 669 ? 120.461 92.830 74.528 1.00 85.83 637 THR A O 1
ATOM 1200 N N . SER A 1 670 ? 119.927 94.834 75.401 1.00 82.28 638 SER A N 1
ATOM 1201 C CA . SER A 1 670 ? 121.237 95.080 75.974 1.00 82.28 638 SER A CA 1
ATOM 1202 C C . SER A 1 670 ? 121.369 94.366 77.310 1.00 82.28 638 SER A C 1
ATOM 1203 O O . SER A 1 670 ? 120.412 94.263 78.080 1.00 82.28 638 SER A O 1
ATOM 1206 N N . LEU A 1 671 ? 122.569 93.864 77.576 1.00 83.74 639 LEU A N 1
ATOM 1207 C CA . LEU A 1 671 ? 122.893 93.270 78.868 1.00 83.74 639 LEU A CA 1
ATOM 1208 C C . LEU A 1 671 ? 124.001 94.110 79.481 1.00 83.74 639 LEU A C 1
ATOM 1209 O O . LEU A 1 671 ? 125.099 94.190 78.923 1.00 83.74 639 LEU A O 1
ATOM 1214 N N . THR A 1 672 ? 123.709 94.747 80.613 1.00 83.83 640 THR A N 1
ATOM 1215 C CA . THR A 1 672 ? 124.629 95.681 81.241 1.00 83.83 640 THR A CA 1
ATOM 1216 C C . THR A 1 672 ? 124.823 95.316 82.704 1.00 83.83 640 THR A C 1
ATOM 1217 O O . THR A 1 672 ? 123.983 94.660 83.321 1.00 83.83 640 THR A O 1
ATOM 1221 N N . THR A 1 673 ? 125.953 95.749 83.250 1.00 84.14 641 THR A N 1
ATOM 1222 C CA . THR A 1 673 ? 126.239 95.651 84.671 1.00 84.14 641 THR A CA 1
ATOM 1223 C C . THR A 1 673 ? 126.624 97.036 85.160 1.00 84.14 641 THR A C 1
ATOM 1224 O O . THR A 1 673 ? 127.466 97.701 84.546 1.00 84.14 641 THR A O 1
ATOM 1228 N N . ARG A 1 674 ? 126.000 97.470 86.252 1.00 82.22 642 ARG A N 1
ATOM 1229 C CA . ARG A 1 674 ? 126.192 98.808 86.793 1.00 82.22 642 ARG A CA 1
ATOM 1230 C C . ARG A 1 674 ? 126.568 98.695 88.260 1.00 82.22 642 ARG A C 1
ATOM 1231 O O . ARG A 1 674 ? 125.805 98.138 89.055 1.00 82.22 642 ARG A O 1
ATOM 1239 N N . LEU A 1 675 ? 127.738 99.217 88.617 1.00 88.13 643 LEU A N 1
ATOM 1240 C CA . LEU A 1 675 ? 128.190 99.275 90.000 1.00 88.13 643 LEU A CA 1
ATOM 1241 C C . LEU A 1 675 ? 128.174 100.732 90.432 1.00 88.13 643 LEU A C 1
ATOM 1242 O O . LEU A 1 675 ? 128.844 101.570 89.819 1.00 88.13 643 LEU A O 1
ATOM 1247 N N . SER A 1 676 ? 127.421 101.032 91.485 1.00 88.20 644 SER A N 1
ATOM 1248 C CA . SER A 1 676 ? 127.169 102.409 91.870 1.00 88.20 644 SER A CA 1
ATOM 1249 C C . SER A 1 676 ? 127.245 102.549 93.381 1.00 88.20 644 SER A C 1
ATOM 1250 O O . SER A 1 676 ? 127.101 101.581 94.127 1.00 88.20 644 SER A O 1
ATOM 1253 N N . GLY A 1 677 ? 127.475 103.780 93.814 1.00 84.70 645 GLY A N 1
ATOM 1254 C CA . GLY A 1 677 ? 127.476 104.105 95.223 1.00 84.70 645 GLY A CA 1
ATOM 1255 C C . GLY A 1 677 ? 126.650 105.346 95.482 1.00 84.70 645 GLY A C 1
ATOM 1256 O O . GLY A 1 677 ? 126.541 106.237 94.638 1.00 84.70 645 GLY A O 1
ATOM 1257 N N . ASN A 1 678 ? 126.062 105.389 96.672 1.00 86.15 646 ASN A N 1
ATOM 1258 C CA . ASN A 1 678 ? 125.191 106.475 97.092 1.00 86.15 646 ASN A CA 1
ATOM 1259 C C . ASN A 1 678 ? 125.618 106.952 98.470 1.00 86.15 646 ASN A C 1
ATOM 1260 O O . ASN A 1 678 ? 126.072 106.153 99.293 1.00 86.15 646 ASN A O 1
ATOM 1265 N N . LEU A 1 679 ? 125.458 108.250 98.718 1.00 80.25 647 LEU A N 1
ATOM 1266 C CA . LEU A 1 679 ? 125.807 108.851 100.001 1.00 80.25 647 LEU A CA 1
ATOM 1267 C C . LEU A 1 679 ? 124.795 109.943 100.309 1.00 80.25 647 LEU A C 1
ATOM 1268 O O . LEU A 1 679 ? 124.719 110.936 99.581 1.00 80.25 647 LEU A O 1
ATOM 1273 N N . ASN A 1 680 ? 124.023 109.760 101.378 1.00 87.75 648 ASN A N 1
ATOM 1274 C CA . ASN A 1 680 ? 122.948 110.672 101.747 1.00 87.75 648 ASN A CA 1
ATOM 1275 C C . ASN A 1 680 ? 123.193 111.236 103.139 1.00 87.75 648 ASN A C 1
ATOM 1276 O O . ASN A 1 680 ? 123.494 110.490 104.075 1.00 87.75 648 ASN A O 1
ATOM 1281 N N . TYR A 1 681 ? 123.027 112.550 103.280 1.00 92.50 649 TYR A N 1
ATOM 1282 C CA . TYR A 1 681 ? 123.367 113.264 104.507 1.00 92.50 649 TYR A CA 1
ATOM 1283 C C . T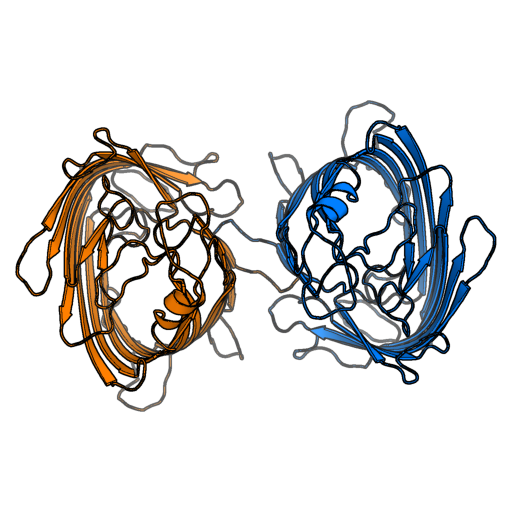YR A 1 681 ? 122.171 114.143 104.845 1.00 92.50 649 TYR A C 1
ATOM 1284 O O . TYR A 1 681 ? 121.885 115.104 104.125 1.00 92.50 649 TYR A O 1
ATOM 1293 N N . ASP A 1 682 ? 121.482 113.828 105.939 1.00 100.11 650 ASP A N 1
ATOM 1294 C CA . ASP A 1 682 ? 120.337 114.606 106.394 1.00 100.11 650 ASP A CA 1
ATOM 1295 C C . ASP A 1 682 ? 120.474 114.882 107.882 1.00 100.11 650 ASP A C 1
ATOM 1296 O O . ASP A 1 682 ? 120.823 113.982 108.652 1.00 100.11 650 ASP A O 1
ATOM 1301 N N . ASN A 1 683 ? 120.195 116.121 108.286 1.00 101.35 651 ASN A N 1
ATOM 1302 C CA . ASN A 1 683 ? 120.172 116.488 109.698 1.00 101.35 651 ASN A CA 1
ATOM 1303 C C . ASN A 1 683 ? 118.999 117.411 109.982 1.00 101.35 651 ASN A C 1
ATOM 1304 O O . ASN A 1 683 ? 119.056 118.258 110.880 1.00 101.35 651 ASN A O 1
ATOM 1309 N N . THR A 1 684 ? 117.918 117.263 109.225 1.00 96.54 652 THR A N 1
ATOM 1310 C CA . THR A 1 684 ? 116.771 118.147 109.355 1.00 96.54 652 THR A CA 1
ATOM 1311 C C . THR A 1 684 ? 115.902 117.737 110.541 1.00 96.54 652 THR A C 1
ATOM 1312 O O . THR A 1 684 ? 116.056 116.661 111.120 1.00 96.54 652 THR A O 1
ATOM 1316 N N . ASP A 1 685 ? 114.972 118.621 110.901 1.00 90.76 653 ASP A N 1
ATOM 1317 C CA . ASP A 1 685 ? 114.148 118.416 112.083 1.00 90.76 653 ASP A CA 1
ATOM 1318 C C . ASP A 1 685 ? 112.985 117.462 111.850 1.00 90.76 653 ASP A C 1
ATOM 1319 O O . ASP A 1 685 ? 112.383 117.001 112.825 1.00 90.76 653 ASP A O 1
ATOM 1324 N N . ASN A 1 686 ? 112.659 117.152 110.601 1.00 88.58 654 ASN A N 1
ATOM 1325 C CA . ASN A 1 686 ? 111.551 116.259 110.287 1.00 88.58 654 ASN A CA 1
ATOM 1326 C C . ASN A 1 686 ? 111.741 115.752 108.863 1.00 88.58 654 ASN A C 1
ATOM 1327 O O . ASN A 1 686 ? 112.806 115.926 108.262 1.00 88.58 654 ASN A O 1
ATOM 1332 N N . VAL A 1 687 ? 110.704 115.123 108.318 1.00 85.84 655 VAL A N 1
ATOM 1333 C CA . VAL A 1 687 ? 110.794 114.513 106.999 1.00 85.84 655 VAL A CA 1
ATOM 1334 C C . VAL A 1 687 ? 109.867 115.152 105.974 1.00 85.84 655 VAL A C 1
ATOM 1335 O O . VAL A 1 687 ? 110.106 114.993 104.766 1.00 85.84 655 VAL A O 1
ATOM 1339 N N . ASN A 1 688 ? 108.827 115.874 106.383 1.00 81.46 656 ASN A N 1
ATOM 1340 C CA . ASN A 1 688 ? 107.881 116.438 105.429 1.00 81.46 656 ASN A CA 1
ATOM 1341 C C . ASN A 1 688 ? 107.992 117.948 105.291 1.00 81.46 656 ASN A C 1
ATOM 1342 O O . ASN A 1 688 ? 107.912 118.468 104.176 1.00 81.46 656 ASN A O 1
ATOM 1347 N N . PHE A 1 689 ? 108.176 118.665 106.394 1.00 84.99 657 PHE A N 1
ATOM 1348 C CA . PHE A 1 689 ? 108.239 120.124 106.394 1.00 84.99 657 PHE A CA 1
ATOM 1349 C C . PHE A 1 689 ? 109.520 120.534 107.102 1.00 84.99 657 PHE A C 1
ATOM 1350 O O . PHE A 1 689 ? 109.502 120.904 108.283 1.00 84.99 657 PHE A O 1
ATOM 1358 N N . PRO A 1 690 ? 110.657 120.469 106.413 1.00 85.72 658 PRO A N 1
ATOM 1359 C CA . PRO A 1 690 ? 111.943 120.744 107.070 1.00 85.72 658 PRO A CA 1
ATOM 1360 C C . PRO A 1 690 ? 112.046 122.195 107.508 1.00 85.72 658 PRO A C 1
ATOM 1361 O O . PRO A 1 690 ? 111.947 123.118 106.698 1.00 85.72 658 PRO A O 1
ATOM 1365 N N . GLY A 1 691 ? 112.246 122.392 108.807 1.00 93.42 659 GLY A N 1
ATOM 1366 C CA . GLY A 1 691 ? 112.371 123.728 109.350 1.00 93.42 659 GLY A CA 1
ATOM 1367 C C . GLY A 1 691 ? 113.752 124.325 109.179 1.00 93.42 659 GLY A C 1
ATOM 1368 O O . GLY A 1 691 ? 113.914 125.356 108.521 1.00 93.42 659 GLY A O 1
ATOM 1369 N N . ARG A 1 692 ? 114.757 123.679 109.763 1.00 96.30 660 ARG A N 1
ATOM 1370 C CA . ARG A 1 692 ? 116.121 124.194 109.764 1.00 96.30 660 ARG A CA 1
ATOM 1371 C C . ARG A 1 692 ? 117.078 123.038 109.536 1.00 96.30 660 ARG A C 1
ATOM 1372 O O . ARG A 1 692 ? 117.198 122.159 110.394 1.00 96.30 660 ARG A O 1
ATOM 1380 N N . GLY A 1 693 ? 117.759 123.036 108.400 1.00 96.24 661 GLY A N 1
ATOM 1381 C CA . GLY A 1 693 ? 118.738 122.001 108.144 1.00 96.24 661 GLY A CA 1
ATOM 1382 C C . GLY A 1 693 ? 119.184 121.993 106.696 1.00 96.24 661 GLY A C 1
ATOM 1383 O O . GLY A 1 693 ? 118.781 122.832 105.889 1.00 96.24 661 GLY A O 1
ATOM 1384 N N . VAL A 1 694 ? 120.044 121.023 106.396 1.00 91.66 662 VAL A N 1
ATOM 1385 C CA . VAL A 1 694 ? 120.595 120.833 105.061 1.00 91.66 662 VAL A CA 1
ATOM 1386 C C . VAL A 1 694 ? 120.533 119.353 104.716 1.00 91.66 662 VAL A C 1
ATOM 1387 O O . VAL A 1 694 ? 120.978 118.503 105.494 1.00 91.66 662 VAL A O 1
ATOM 1391 N N . ARG A 1 695 ? 119.981 119.048 103.546 1.00 87.49 663 ARG A N 1
ATOM 1392 C CA . ARG A 1 695 ? 119.917 117.689 103.025 1.00 87.49 663 ARG A CA 1
ATOM 1393 C C . ARG A 1 695 ? 120.748 117.625 101.753 1.00 87.49 663 ARG A C 1
ATOM 1394 O O . ARG A 1 695 ? 120.507 118.389 100.814 1.00 87.49 663 ARG A O 1
ATOM 1402 N N . ALA A 1 696 ? 121.718 116.717 101.720 1.00 82.44 664 ALA A N 1
ATOM 1403 C CA . ALA A 1 696 ? 122.620 116.588 100.587 1.00 82.44 664 ALA A CA 1
ATOM 1404 C C . ALA A 1 696 ? 122.731 115.128 100.186 1.00 82.44 664 ALA A C 1
ATOM 1405 O O . ALA A 1 696 ? 122.521 114.226 100.999 1.00 82.44 664 ALA A O 1
ATOM 1407 N N . TYR A 1 697 ? 123.048 114.900 98.917 1.00 81.63 665 TYR A N 1
ATOM 1408 C CA . TYR A 1 697 ? 123.215 113.538 98.440 1.00 81.63 665 TYR A CA 1
ATOM 1409 C C . TYR A 1 697 ? 124.166 113.521 97.256 1.00 81.63 665 TYR A C 1
ATOM 1410 O O . TYR A 1 697 ? 124.326 114.518 96.546 1.00 81.63 665 TYR A O 1
ATOM 1419 N N . GLY A 1 698 ? 124.809 112.374 97.070 1.00 83.52 666 GLY A N 1
ATOM 1420 C CA . GLY A 1 698 ? 125.719 112.165 95.964 1.00 83.52 666 GLY A CA 1
ATOM 1421 C C . GLY A 1 698 ? 125.749 110.718 95.522 1.00 83.52 666 GLY A C 1
ATOM 1422 O O . GLY A 1 698 ? 125.965 109.815 96.334 1.00 83.52 666 GLY A O 1
ATOM 1423 N N . ALA A 1 699 ? 125.531 110.485 94.233 1.00 80.48 667 ALA A N 1
ATOM 1424 C CA . ALA A 1 699 ? 125.518 109.147 93.665 1.00 80.48 667 ALA A CA 1
ATOM 1425 C C . ALA A 1 699 ? 126.502 109.088 92.509 1.00 80.48 667 ALA A C 1
ATOM 1426 O O . ALA A 1 699 ? 126.701 110.080 91.804 1.00 80.48 667 ALA A O 1
ATOM 1428 N N . LEU A 1 700 ? 127.120 107.927 92.324 1.00 84.89 668 LEU A N 1
ATOM 1429 C CA . LEU A 1 700 ? 128.123 107.753 91.285 1.00 84.89 668 LEU A CA 1
ATOM 1430 C C . LEU A 1 700 ? 128.140 106.304 90.833 1.00 84.89 668 LEU A C 1
ATOM 1431 O O . LEU A 1 700 ? 128.355 105.403 91.644 1.00 84.89 668 LEU A O 1
ATOM 1436 N N . GLY A 1 701 ? 127.932 106.083 89.539 1.00 97.18 669 GLY A N 1
ATOM 1437 C CA . GLY A 1 701 ? 127.867 104.728 89.029 1.00 97.18 669 GLY A CA 1
ATOM 1438 C C . GLY A 1 701 ? 128.597 104.498 87.722 1.00 97.18 669 GLY A C 1
ATOM 1439 O O . GLY A 1 701 ? 128.435 105.258 86.765 1.00 97.18 669 GLY A O 1
ATOM 1440 N N . TYR A 1 702 ? 129.399 103.439 87.674 1.00 101.17 670 TYR A N 1
ATOM 1441 C CA . TYR A 1 702 ? 130.106 103.021 86.472 1.00 101.17 670 TYR A CA 1
ATOM 1442 C C . TYR A 1 702 ? 129.440 101.766 85.930 1.00 101.17 670 TYR A C 1
ATOM 1443 O O . TYR A 1 702 ? 129.208 100.812 86.680 1.00 101.17 670 TYR A O 1
ATOM 1452 N N . ASN A 1 703 ? 129.126 101.763 84.637 1.00 100.54 671 ASN A N 1
ATOM 1453 C CA . ASN A 1 703 ? 128.403 100.650 84.044 1.00 100.54 671 ASN A CA 1
ATOM 1454 C C . ASN A 1 703 ? 128.970 100.302 82.676 1.00 100.54 671 ASN A C 1
ATOM 1455 O O . ASN A 1 703 ? 129.574 101.136 81.997 1.00 100.54 671 ASN A O 1
ATOM 1460 N N . VAL A 1 704 ? 128.788 99.039 82.301 1.00 99.93 672 VAL A N 1
ATOM 1461 C CA . VAL A 1 704 ? 129.351 98.483 81.074 1.00 99.93 672 VAL A CA 1
ATOM 1462 C C . VAL A 1 704 ? 128.410 97.403 80.563 1.00 99.93 672 VAL A C 1
ATOM 1463 O O . VAL A 1 704 ? 127.903 96.591 81.339 1.00 99.93 672 VAL A O 1
ATOM 1467 N N . GLY A 1 705 ? 128.165 97.392 79.257 1.00 100.35 673 GLY A N 1
ATOM 1468 C CA . GLY A 1 705 ? 127.235 96.408 78.736 1.00 100.35 673 GLY A CA 1
ATOM 1469 C C . GLY A 1 705 ? 127.317 96.277 77.234 1.00 100.35 673 GLY A C 1
ATOM 1470 O O . GLY A 1 705 ? 127.833 97.149 76.529 1.00 100.35 673 GLY A O 1
ATOM 1471 N N . ARG A 1 706 ? 126.765 95.167 76.755 1.00 98.75 674 ARG A N 1
ATOM 1472 C CA . ARG A 1 706 ? 126.691 94.856 75.331 1.00 98.75 674 ARG A CA 1
ATOM 1473 C C . ARG A 1 706 ? 125.284 95.209 74.852 1.00 98.75 674 ARG A C 1
ATOM 1474 O O . ARG A 1 706 ? 124.289 94.686 75.366 1.00 98.75 674 ARG A O 1
ATOM 1482 N N . ALA A 1 707 ? 125.198 96.146 73.906 1.00 106.12 675 ALA A N 1
ATOM 1483 C CA . ALA A 1 707 ? 123.902 96.521 73.349 1.00 106.12 675 ALA A CA 1
ATOM 1484 C C . ALA A 1 707 ? 123.502 95.579 72.222 1.00 106.12 675 ALA A C 1
ATOM 1485 O O . ALA A 1 707 ? 122.499 94.863 72.312 1.00 106.12 675 ALA A O 1
ATOM 1487 N N . GLY A 1 708 ? 124.282 95.571 71.147 1.00 120.72 676 GLY A N 1
ATOM 1488 C CA . GLY A 1 708 ? 124.100 94.619 70.073 1.00 120.72 676 GLY A CA 1
ATOM 1489 C C . GLY A 1 708 ? 125.286 93.683 70.004 1.00 120.72 676 GLY A C 1
ATOM 1490 O O . GLY A 1 708 ? 125.391 92.736 70.790 1.00 120.72 676 GLY A O 1
ATOM 1491 N N . ASP A 1 709 ? 126.189 93.942 69.061 1.00 134.06 677 ASP A N 1
ATOM 1492 C CA . ASP A 1 709 ? 127.461 93.241 69.021 1.00 134.06 677 ASP A CA 1
ATOM 1493 C C . ASP A 1 709 ? 128.628 94.100 69.483 1.00 134.06 677 ASP A C 1
ATOM 1494 O O . ASP A 1 709 ? 129.770 93.634 69.426 1.00 134.06 677 ASP A O 1
ATOM 1499 N N . ALA A 1 710 ? 128.384 95.328 69.939 1.00 127.61 678 ALA A N 1
ATOM 1500 C CA . ALA A 1 710 ? 129.445 96.231 70.351 1.00 127.61 678 ALA A CA 1
ATOM 1501 C C . ALA A 1 710 ? 129.338 96.537 71.835 1.00 127.61 678 ALA A C 1
ATOM 1502 O O . ALA A 1 710 ? 128.235 96.798 72.333 1.00 127.61 678 ALA A O 1
ATOM 1504 N N . PRO A 1 711 ? 130.449 96.511 72.569 1.00 125.98 679 PRO A N 1
ATOM 1505 C CA . PRO A 1 711 ? 130.420 96.852 73.988 1.00 125.98 679 PRO A CA 1
ATOM 1506 C C . PRO A 1 711 ? 130.631 98.317 74.374 1.00 125.98 679 PRO A C 1
ATOM 1507 O O . PRO A 1 711 ? 131.677 98.926 74.122 1.00 125.98 679 PRO A O 1
ATOM 1511 N N . LEU A 1 712 ? 129.644 98.878 75.066 1.00 116.73 680 LEU A N 1
ATOM 1512 C CA . LEU A 1 712 ? 129.664 100.278 75.459 1.00 116.73 680 LEU A CA 1
ATOM 1513 C C . LEU A 1 712 ? 129.737 100.384 76.975 1.00 116.73 680 LEU A C 1
ATOM 1514 O O . LEU A 1 712 ? 128.993 99.707 77.694 1.00 116.73 680 LEU A O 1
ATOM 1519 N N . SER A 1 713 ? 130.643 101.231 77.454 1.00 107.05 681 SER A N 1
ATOM 1520 C CA . SER A 1 713 ? 130.859 101.441 78.877 1.00 107.05 681 SER A CA 1
ATOM 1521 C C . SER A 1 713 ? 130.947 102.930 79.160 1.00 107.05 681 SER A C 1
ATOM 1522 O O . SER A 1 713 ? 131.549 103.682 78.388 1.00 107.05 681 SER A O 1
ATOM 1525 N N . TRP A 1 714 ? 130.358 103.351 80.276 1.00 106.32 682 TRP A N 1
ATOM 1526 C CA . TRP A 1 714 ? 130.373 104.753 80.659 1.00 106.32 682 TRP A CA 1
ATOM 1527 C C . TRP A 1 714 ? 130.207 104.862 82.167 1.00 106.32 682 TRP A C 1
ATOM 1528 O O . TRP A 1 714 ? 130.187 103.861 82.890 1.00 106.32 682 TRP A O 1
ATOM 1539 N N . THR A 1 715 ? 130.099 106.100 82.639 1.00 102.72 683 THR A N 1
ATOM 1540 C CA . THR A 1 715 ? 129.881 106.361 84.049 1.00 102.72 683 THR A CA 1
ATOM 1541 C C . THR A 1 715 ? 129.040 107.619 84.174 1.00 102.72 683 THR A C 1
ATOM 1542 O O . THR A 1 715 ? 128.958 108.429 83.248 1.00 102.72 683 THR A O 1
ATOM 1546 N N . ASP A 1 716 ? 128.406 107.767 85.331 1.00 97.22 684 ASP A N 1
ATOM 1547 C CA . ASP A 1 716 ? 127.575 108.929 85.589 1.00 97.22 684 ASP A CA 1
ATOM 1548 C C . ASP A 1 716 ? 127.632 109.264 87.070 1.00 97.22 684 ASP A C 1
ATOM 1549 O O . ASP A 1 716 ? 128.044 108.450 87.898 1.00 97.22 684 ASP A O 1
ATOM 1554 N N . GLY A 1 717 ? 127.226 110.485 87.387 1.00 88.43 685 GLY A N 1
ATOM 1555 C CA . GLY A 1 717 ? 127.222 110.939 88.762 1.00 88.43 685 GLY A CA 1
ATOM 1556 C C . GLY A 1 717 ? 126.254 112.082 88.932 1.00 88.43 685 GLY A C 1
ATOM 1557 O O . GLY A 1 717 ? 125.849 112.729 87.963 1.00 88.43 685 GLY A O 1
ATOM 1558 N N . GLU A 1 718 ? 125.873 112.318 90.182 1.00 81.14 686 GLU A N 1
ATOM 1559 C CA . GLU A 1 718 ? 124.951 113.401 90.490 1.00 81.14 686 GLU A CA 1
ATOM 1560 C C . GLU A 1 718 ? 125.168 113.840 91.927 1.00 81.14 686 GLU A C 1
ATOM 1561 O O . GLU A 1 718 ? 125.229 113.005 92.832 1.00 81.14 686 GLU A O 1
ATOM 1567 N N . ILE A 1 719 ? 125.277 115.149 92.127 1.00 81.20 687 ILE A N 1
ATOM 1568 C CA . ILE A 1 719 ? 125.369 115.735 93.453 1.00 81.20 687 ILE A CA 1
ATOM 1569 C C . ILE A 1 719 ? 124.157 116.630 93.653 1.00 81.20 687 ILE A C 1
ATOM 1570 O O . ILE A 1 719 ? 123.516 117.074 92.699 1.00 81.20 687 ILE A O 1
ATOM 1575 N N . GLY A 1 720 ? 123.834 116.882 94.915 1.00 80.32 688 GLY A N 1
ATOM 1576 C CA . GLY A 1 720 ? 122.729 117.771 95.206 1.00 80.32 688 GLY A CA 1
ATOM 1577 C C . GLY A 1 720 ? 122.712 118.247 96.640 1.00 80.32 688 GLY A C 1
ATOM 1578 O O . GLY A 1 720 ? 122.926 117.457 97.563 1.00 80.32 688 GLY A O 1
ATOM 1579 N N . VAL A 1 721 ? 122.468 119.539 96.841 1.00 76.93 689 VAL A N 1
ATOM 1580 C CA . VAL A 1 721 ? 122.350 120.106 98.176 1.00 76.93 689 VAL A CA 1
ATOM 1581 C C . VAL A 1 721 ? 121.029 120.850 98.269 1.00 76.93 689 VAL A C 1
ATOM 1582 O O . VAL A 1 721 ? 120.477 121.310 97.265 1.00 76.93 689 VAL A O 1
ATOM 1586 N N . SER A 1 722 ? 120.506 120.939 99.488 1.00 84.82 690 SER A N 1
ATOM 1587 C CA . SER A 1 722 ? 119.271 121.658 99.749 1.00 84.82 690 SER A CA 1
ATOM 1588 C C . SER A 1 722 ? 119.329 122.209 101.163 1.00 84.82 690 SER A C 1
ATOM 1589 O O . SER A 1 722 ? 119.781 121.523 102.081 1.00 84.82 690 SER A O 1
ATOM 1592 N N . GLY A 1 723 ? 118.867 123.442 101.331 1.00 86.27 691 GLY A N 1
ATOM 1593 C CA . GLY A 1 723 ? 118.835 124.069 102.634 1.00 86.27 691 GLY A CA 1
ATOM 1594 C C . GLY A 1 723 ? 117.471 124.637 102.958 1.00 86.27 691 GLY A C 1
ATOM 1595 O O . GLY A 1 723 ? 116.846 125.290 102.115 1.00 86.27 691 GLY A O 1
ATOM 1596 N N . TYR A 1 724 ? 117.000 124.394 104.179 1.00 85.76 692 TYR A N 1
ATOM 1597 C CA . TYR A 1 724 ? 115.687 124.848 104.617 1.00 85.76 692 TYR A CA 1
ATOM 1598 C C . TYR A 1 724 ? 115.847 125.652 105.896 1.00 85.76 692 TYR A C 1
ATOM 1599 O O . TYR A 1 724 ? 116.375 125.141 106.891 1.00 85.76 692 TYR A O 1
ATOM 1608 N N . TYR A 1 725 ? 115.385 126.902 105.871 1.00 105.27 693 TYR A N 1
ATOM 1609 C CA . TYR A 1 725 ? 115.471 127.801 107.016 1.00 105.27 693 TYR A CA 1
ATOM 1610 C C . TYR A 1 725 ? 114.082 128.345 107.311 1.00 105.27 693 TYR A C 1
ATOM 1611 O O . TYR A 1 725 ? 113.458 128.957 106.441 1.00 105.27 693 TYR A O 1
ATOM 1620 N N . GLY A 1 726 ? 113.609 128.141 108.538 1.00 114.04 694 GLY A N 1
ATOM 1621 C CA . GLY A 1 726 ? 112.310 128.662 108.916 1.00 114.04 694 GLY A CA 1
ATOM 1622 C C . GLY A 1 726 ? 112.318 130.173 109.050 1.00 114.04 694 GLY A C 1
ATOM 1623 O O . GLY A 1 726 ? 113.352 130.797 109.290 1.00 114.04 694 GLY A O 1
ATOM 1624 N N . PHE A 1 727 ? 111.136 130.770 108.895 1.00 118.61 695 PHE A N 1
ATOM 1625 C CA . PHE A 1 727 ? 110.978 132.226 108.884 1.00 118.61 695 PHE A CA 1
ATOM 1626 C C . PHE A 1 727 ? 109.877 132.633 109.859 1.00 118.61 695 PHE A C 1
ATOM 1627 O O . PHE A 1 727 ? 108.723 132.805 109.458 1.00 118.61 695 PHE A O 1
ATOM 1635 N N . GLY A 1 728 ? 110.239 132.798 111.129 1.00 124.67 696 GLY A N 1
ATOM 1636 C CA . GLY A 1 728 ? 109.364 133.428 112.100 1.00 124.67 696 GLY A CA 1
ATOM 1637 C C . GLY A 1 728 ? 108.018 132.767 112.320 1.00 124.67 696 GLY A C 1
ATOM 1638 O O . GLY A 1 728 ? 106.985 133.444 112.291 1.00 124.67 696 GLY A O 1
ATOM 1639 N N . GLY A 1 729 ? 108.002 131.456 112.532 1.00 127.71 697 GLY A N 1
ATOM 1640 C CA . GLY A 1 729 ? 106.742 130.767 112.730 1.00 127.71 697 GLY A CA 1
ATOM 1641 C C . GLY A 1 729 ? 106.849 129.668 113.760 1.00 127.71 697 GLY A C 1
ATOM 1642 O O . GLY A 1 729 ? 107.920 129.097 113.986 1.00 127.71 697 GLY A O 1
ATOM 1643 N N . ARG A 1 730 ? 105.709 129.376 114.383 1.00 128.79 698 ARG A N 1
ATOM 1644 C CA . ARG A 1 730 ? 105.605 128.313 115.378 1.00 128.79 698 ARG A CA 1
ATOM 1645 C C . ARG A 1 730 ? 104.221 127.694 115.286 1.00 128.79 698 ARG A C 1
ATOM 1646 O O . ARG A 1 730 ? 103.247 128.275 115.774 1.00 128.79 698 ARG A O 1
ATOM 1654 N N . ILE A 1 731 ? 104.136 126.523 114.663 1.00 130.23 699 ILE A N 1
ATOM 1655 C CA . ILE A 1 731 ? 102.896 125.764 114.576 1.00 130.23 699 ILE A CA 1
ATOM 1656 C C . ILE A 1 731 ? 103.066 124.489 115.387 1.00 130.23 699 ILE A C 1
ATOM 1657 O O . ILE A 1 731 ? 104.047 123.753 115.228 1.00 130.23 699 ILE A O 1
ATOM 1662 N N . LYS A 1 732 ? 102.109 124.236 116.277 1.00 131.94 700 LYS A N 1
ATOM 1663 C CA . LYS A 1 732 ? 102.233 123.158 117.253 1.00 131.94 700 LYS A CA 1
ATOM 1664 C C . LYS A 1 732 ? 101.152 122.116 117.005 1.00 131.94 700 LYS A C 1
ATOM 1665 O O . LYS A 1 732 ? 100.035 122.244 117.515 1.00 131.94 700 LYS A O 1
ATOM 1671 N N . ARG A 1 733 ? 101.481 121.094 116.222 1.00 135.01 701 ARG A N 1
ATOM 1672 C CA . ARG A 1 733 ? 100.787 119.810 116.281 1.00 135.01 701 ARG A CA 1
ATOM 1673 C C . ARG A 1 733 ? 101.391 119.096 117.484 1.00 135.01 701 ARG A C 1
ATOM 1674 O O . ARG A 1 733 ? 102.595 118.828 117.513 1.00 135.01 701 ARG A O 1
ATOM 1682 N N . SER A 1 734 ? 100.555 118.813 118.487 1.00 142.54 702 SER A N 1
ATOM 1683 C CA . SER A 1 734 ? 101.051 118.257 119.744 1.00 142.54 702 SER A CA 1
ATOM 1684 C C . SER A 1 734 ? 101.825 116.965 119.518 1.00 142.54 702 SER A C 1
ATOM 1685 O O . SER A 1 734 ? 102.820 116.698 120.202 1.00 142.54 702 SER A O 1
ATOM 1688 N N . PHE A 1 735 ? 101.382 116.149 118.562 1.00 145.20 703 PHE A N 1
ATOM 1689 C CA . PHE A 1 735 ? 102.145 114.961 118.201 1.00 145.20 703 PHE A CA 1
ATOM 1690 C C . PHE A 1 735 ? 103.370 115.325 117.367 1.00 145.20 703 PHE A C 1
ATOM 1691 O O . PHE A 1 735 ? 104.472 114.822 117.615 1.00 145.20 703 PHE A O 1
ATOM 1699 N N . GLY A 1 736 ? 103.202 116.211 116.387 1.00 141.89 704 GLY A N 1
ATOM 1700 C CA . GLY A 1 736 ? 104.237 116.442 115.396 1.00 141.89 704 GLY A CA 1
ATOM 1701 C C . GLY A 1 736 ? 105.201 117.583 115.657 1.00 141.89 704 GLY A C 1
ATOM 1702 O O . GLY A 1 736 ? 105.565 118.305 114.723 1.00 141.89 704 GLY A O 1
ATOM 1703 N N . LEU A 1 737 ? 105.635 117.737 116.911 1.00 136.52 705 LEU A N 1
ATOM 1704 C CA . LEU A 1 737 ? 106.662 118.701 117.304 1.00 136.52 705 LEU A CA 1
ATOM 1705 C C . LEU A 1 737 ? 106.271 120.099 116.818 1.00 136.52 705 LEU A C 1
ATOM 1706 O O . LEU A 1 737 ? 105.079 120.419 116.778 1.00 136.52 705 LEU A O 1
ATOM 1711 N N . GLU A 1 738 ? 107.232 120.942 116.452 1.00 134.10 706 GLU A N 1
ATOM 1712 C CA . GLU A 1 738 ? 106.937 122.314 116.047 1.00 134.10 706 GLU A CA 1
ATOM 1713 C C . GLU A 1 738 ? 107.555 122.576 114.683 1.00 134.10 706 GLU A C 1
ATOM 1714 O O . GLU A 1 738 ? 108.733 122.278 114.469 1.00 134.10 706 GLU A O 1
ATOM 1720 N N . THR A 1 739 ? 106.768 123.138 113.768 1.00 124.38 707 THR A N 1
ATOM 1721 C CA . THR A 1 739 ? 107.239 123.520 112.444 1.00 124.38 707 THR A CA 1
ATOM 1722 C C . THR A 1 739 ? 106.947 124.997 112.227 1.00 124.38 707 THR A C 1
ATOM 1723 O O . THR A 1 739 ? 105.940 125.513 112.725 1.00 124.38 707 THR A O 1
ATOM 1727 N N . TYR A 1 740 ? 107.825 125.674 111.493 1.00 118.51 708 TYR A N 1
ATOM 1728 C CA . TYR A 1 740 ? 107.650 127.100 111.252 1.00 118.51 708 TYR A CA 1
ATOM 1729 C C . TYR A 1 740 ? 106.499 127.338 110.283 1.00 118.51 708 TYR A C 1
ATOM 1730 O O . TYR A 1 740 ? 106.183 126.489 109.446 1.00 118.51 708 TYR A O 1
ATOM 1739 N N . ARG A 1 741 ? 105.861 128.504 110.409 1.00 114.92 709 ARG A N 1
ATOM 1740 C CA . ARG A 1 741 ? 104.836 128.891 109.446 1.00 114.92 709 ARG A CA 1
ATOM 1741 C C . ARG A 1 741 ? 105.433 129.100 108.061 1.00 114.92 709 ARG A C 1
ATOM 1742 O O . ARG A 1 741 ? 104.902 128.597 107.065 1.00 114.92 709 ARG A O 1
ATOM 1750 N N . GLN A 1 742 ? 106.540 129.830 107.979 1.00 106.53 710 GLN A N 1
ATOM 1751 C CA . GLN A 1 742 ? 107.176 130.169 106.714 1.00 106.53 710 GLN A CA 1
ATOM 1752 C C . GLN A 1 742 ? 108.582 129.591 106.698 1.00 106.53 710 GLN A C 1
ATOM 1753 O O . GLN A 1 742 ? 109.314 129.706 107.686 1.00 106.53 710 GLN A O 1
ATOM 1759 N N . VAL A 1 743 ? 108.953 128.960 105.586 1.00 96.91 711 VAL A N 1
ATOM 1760 C CA . VAL A 1 743 ? 110.280 128.376 105.433 1.00 96.91 711 VAL A CA 1
ATOM 1761 C C . VAL A 1 743 ? 110.807 128.696 104.040 1.00 96.91 711 VAL A C 1
ATOM 1762 O O . VAL A 1 743 ? 110.112 128.489 103.041 1.00 96.91 711 VAL A O 1
ATOM 1766 N N . LEU A 1 744 ? 112.028 129.214 103.976 1.00 98.29 712 LEU A N 1
ATOM 1767 C CA . LEU A 1 744 ? 112.726 129.404 102.715 1.00 98.29 712 LEU A CA 1
ATOM 1768 C C . LEU A 1 744 ? 113.537 128.155 102.404 1.00 98.29 712 LEU A C 1
ATOM 1769 O O . LEU A 1 744 ? 114.308 127.681 103.247 1.00 98.29 712 LEU A O 1
ATOM 1774 N N . ALA A 1 745 ? 113.358 127.622 101.198 1.00 90.18 713 ALA A N 1
ATOM 1775 C CA . ALA A 1 745 ? 114.055 126.423 100.758 1.00 90.18 713 ALA A CA 1
ATOM 1776 C C . ALA A 1 745 ? 114.836 126.736 99.493 1.00 90.18 713 ALA A C 1
ATOM 1777 O O . ALA A 1 745 ? 114.287 127.310 98.549 1.00 90.18 713 ALA A O 1
ATOM 1779 N N . ALA A 1 746 ? 116.111 126.359 99.474 1.00 88.09 714 ALA A N 1
ATOM 1780 C CA . ALA A 1 746 ? 116.967 126.595 98.318 1.00 88.09 714 ALA A CA 1
ATOM 1781 C C . ALA A 1 746 ? 117.730 125.321 98.000 1.00 88.09 714 ALA A C 1
ATOM 1782 O O . ALA A 1 746 ? 118.459 124.807 98.851 1.00 88.09 714 ALA A O 1
ATOM 1784 N N . ARG A 1 747 ? 117.580 124.824 96.776 1.00 82.27 715 ARG A N 1
ATOM 1785 C CA . ARG A 1 747 ? 118.225 123.588 96.367 1.00 82.27 715 ARG A CA 1
ATOM 1786 C C . ARG A 1 747 ? 119.019 123.808 95.090 1.00 82.27 715 ARG A C 1
ATOM 1787 O O . ARG A 1 747 ? 118.677 124.658 94.261 1.00 82.27 715 ARG A O 1
ATOM 1795 N N . ALA A 1 748 ? 120.084 123.024 94.943 1.00 78.47 716 ALA A N 1
ATOM 1796 C CA . ALA A 1 748 ? 120.898 123.013 93.737 1.00 78.47 716 ALA A CA 1
ATOM 1797 C C . ALA A 1 748 ? 121.394 121.598 93.497 1.00 78.47 716 ALA A C 1
ATOM 1798 O O . ALA A 1 748 ? 122.046 121.013 94.367 1.00 78.47 716 ALA A O 1
ATOM 1800 N N . ASN A 1 749 ? 121.084 121.052 92.323 1.00 81.38 717 ASN A N 1
ATOM 1801 C CA . ASN A 1 749 ? 121.488 119.709 91.944 1.00 81.38 717 ASN A CA 1
ATOM 1802 C C . ASN A 1 749 ? 122.221 119.758 90.613 1.00 81.38 717 ASN A C 1
ATOM 1803 O O . ASN A 1 749 ? 121.950 120.613 89.766 1.00 81.38 717 ASN A O 1
ATOM 1808 N N . THR A 1 750 ? 123.159 118.832 90.438 1.00 83.69 718 THR A N 1
ATOM 1809 C CA . THR A 1 750 ? 123.961 118.745 89.229 1.00 83.69 718 THR A CA 1
ATOM 1810 C C . THR A 1 750 ? 124.182 117.278 88.899 1.00 83.69 718 THR A C 1
ATOM 1811 O O . THR A 1 750 ? 124.151 116.422 89.786 1.00 83.69 718 THR A O 1
ATOM 1815 N N . GLY A 1 751 ? 124.409 116.990 87.625 1.00 85.84 719 GLY A N 1
ATOM 1816 C CA . GLY A 1 751 ? 124.661 115.624 87.202 1.00 85.84 719 GLY A CA 1
ATOM 1817 C C . GLY A 1 751 ? 125.457 115.585 85.920 1.00 85.84 719 GLY A C 1
ATOM 1818 O O . GLY A 1 751 ? 125.344 116.473 85.070 1.00 85.84 719 GLY A O 1
ATOM 1819 N N . THR A 1 752 ? 126.254 114.529 85.774 1.00 91.45 720 THR A N 1
ATOM 1820 C CA . THR A 1 752 ? 127.122 114.355 84.621 1.00 91.45 720 THR A CA 1
ATOM 1821 C C . THR A 1 752 ? 127.101 112.902 84.174 1.00 91.45 720 THR A C 1
ATOM 1822 O O . THR A 1 752 ? 126.804 111.993 84.952 1.00 91.45 720 THR A O 1
ATOM 1826 N N . THR A 1 753 ? 127.425 112.697 82.899 1.00 96.24 721 THR A N 1
ATOM 1827 C CA . THR A 1 753 ? 127.587 111.360 82.335 1.00 96.24 721 THR A CA 1
ATOM 1828 C C . THR A 1 753 ? 128.733 111.404 81.339 1.00 96.24 721 THR A C 1
ATOM 1829 O O . THR A 1 753 ? 128.647 112.102 80.324 1.00 96.24 721 THR A O 1
ATOM 1833 N N . THR A 1 754 ? 129.800 110.666 81.627 1.00 106.39 722 THR A N 1
ATOM 1834 C CA . THR A 1 754 ? 131.006 110.682 80.815 1.00 106.39 722 THR A CA 1
ATOM 1835 C C . THR A 1 754 ? 131.332 109.279 80.319 1.00 106.39 722 THR A C 1
ATOM 1836 O O . THR A 1 754 ? 131.165 108.288 81.038 1.00 106.39 722 THR A O 1
ATOM 1840 N N . GLY A 1 755 ? 131.819 109.211 79.084 1.00 106.52 723 GLY A N 1
ATOM 1841 C CA . GLY A 1 755 ? 132.135 107.944 78.458 1.00 106.52 723 GLY A CA 1
ATOM 1842 C C . GLY A 1 755 ? 131.278 107.703 77.234 1.00 106.52 723 GLY A C 1
ATOM 1843 O O . GLY A 1 755 ? 130.599 108.619 76.761 1.00 106.52 723 GLY A O 1
ATOM 1844 N N . THR A 1 756 ? 131.291 106.482 76.713 1.00 109.42 724 THR A N 1
ATOM 1845 C CA . THR A 1 756 ? 130.478 106.120 75.562 1.00 109.42 724 THR A CA 1
ATOM 1846 C C . THR A 1 756 ? 129.237 105.377 76.043 1.00 109.42 724 THR A C 1
ATOM 1847 O O . THR A 1 756 ? 129.316 104.527 76.936 1.00 109.42 724 THR A O 1
ATOM 1851 N N . PHE A 1 757 ? 128.087 105.754 75.501 1.00 107.11 725 PHE A N 1
ATOM 1852 C CA . PHE A 1 757 ? 126.811 105.229 75.953 1.00 107.11 725 PHE A CA 1
ATOM 1853 C C . PHE A 1 757 ? 125.903 104.975 74.762 1.00 107.11 725 PHE A C 1
ATOM 1854 O O . PHE A 1 757 ? 126.041 105.627 73.722 1.00 107.11 725 PHE A O 1
ATOM 1862 N N . PRO A 1 758 ? 124.971 104.030 74.881 1.00 102.11 726 PRO A N 1
ATOM 1863 C CA . PRO A 1 758 ? 123.991 103.835 73.809 1.00 102.11 726 PRO A CA 1
ATOM 1864 C C . PRO A 1 758 ? 123.093 105.052 73.672 1.00 102.11 726 PRO A C 1
ATOM 1865 O O . PRO A 1 758 ? 122.854 105.786 74.632 1.00 102.11 726 PRO A O 1
ATOM 1869 N N . ASP A 1 759 ? 122.610 105.275 72.453 1.00 105.01 727 ASP A N 1
ATOM 1870 C CA . ASP A 1 759 ? 121.707 106.391 72.220 1.00 105.01 727 ASP A CA 1
ATOM 1871 C C . ASP A 1 759 ? 120.406 106.177 72.980 1.00 105.01 727 ASP A C 1
ATOM 1872 O O . ASP A 1 759 ? 119.906 105.054 73.087 1.00 105.01 727 ASP A O 1
ATOM 1877 N N . GLY A 1 760 ? 119.860 107.265 73.514 1.00 97.54 728 GLY A N 1
ATOM 1878 C CA . GLY A 1 760 ? 118.693 107.202 74.364 1.00 97.54 728 GLY A CA 1
ATOM 1879 C C . GLY A 1 760 ? 118.980 107.307 75.844 1.00 97.54 728 GLY A C 1
ATOM 1880 O O . GLY A 1 760 ? 118.041 107.231 76.646 1.00 97.54 728 GLY A O 1
ATOM 1881 N N . THR A 1 761 ? 120.241 107.479 76.233 1.00 92.00 729 THR A N 1
ATOM 1882 C CA . THR A 1 761 ? 120.621 107.649 77.626 1.00 92.00 729 THR A CA 1
ATOM 1883 C C . THR A 1 761 ? 121.023 109.093 77.878 1.00 92.00 729 THR A C 1
ATOM 1884 O O . THR A 1 761 ? 121.805 109.674 77.120 1.00 92.00 729 THR A O 1
ATOM 1888 N N . GLY A 1 762 ? 120.486 109.660 78.948 1.00 87.84 730 GLY A N 1
ATOM 1889 C CA . GLY A 1 762 ? 120.716 111.054 79.269 1.00 87.84 730 GLY A CA 1
ATOM 1890 C C . GLY A 1 762 ? 119.789 111.482 80.392 1.00 87.84 730 GLY A C 1
ATOM 1891 O O . GLY A 1 762 ? 119.346 110.663 81.194 1.00 87.84 730 GLY A O 1
ATOM 1892 N N . TYR A 1 763 ? 119.514 112.780 80.429 1.00 86.20 731 TYR A N 1
ATOM 1893 C CA . TYR A 1 763 ? 118.657 113.348 81.457 1.00 86.20 731 TYR A CA 1
ATOM 1894 C C . TYR A 1 763 ? 117.627 114.269 80.823 1.00 86.20 731 TYR A C 1
ATOM 1895 O O . TYR A 1 763 ? 117.941 115.042 79.911 1.00 86.20 731 TYR A O 1
ATOM 1904 N N . PHE A 1 764 ? 116.397 114.173 81.318 1.00 78.92 732 PHE A N 1
ATOM 1905 C CA . PHE A 1 764 ? 115.287 115.013 80.896 1.00 78.92 732 PHE A CA 1
ATOM 1906 C C . PHE A 1 764 ? 114.880 115.913 82.052 1.00 78.92 732 PHE A C 1
ATOM 1907 O O . PHE A 1 764 ? 114.647 115.431 83.165 1.00 78.92 732 PHE A O 1
ATOM 1915 N N . ILE A 1 765 ? 114.799 117.213 81.790 1.00 80.89 733 ILE A N 1
ATOM 1916 C CA . ILE A 1 765 ? 114.305 118.183 82.756 1.00 80.89 733 ILE A CA 1
ATOM 1917 C C . ILE A 1 765 ? 113.156 118.948 82.123 1.00 80.89 733 ILE A C 1
ATOM 1918 O O . ILE A 1 765 ? 113.170 119.226 80.918 1.00 80.89 733 ILE A O 1
ATOM 1923 N N . GLY A 1 766 ? 112.160 119.283 82.937 1.00 86.02 734 GLY A N 1
ATOM 1924 C CA . GLY A 1 766 ? 111.019 120.042 82.474 1.00 86.02 734 GLY A CA 1
ATOM 1925 C C . GLY A 1 766 ? 109.755 119.711 83.237 1.00 86.02 734 GLY A C 1
ATOM 1926 O O . GLY A 1 766 ? 109.441 118.538 83.454 1.00 86.02 734 GLY A O 1
ATOM 1927 N N . GLY A 1 767 ? 109.022 120.737 83.649 1.00 76.51 735 GLY A N 1
ATOM 1928 C CA . GLY A 1 767 ? 107.804 120.513 84.390 1.00 76.51 735 GLY A CA 1
ATOM 1929 C C . GLY A 1 767 ? 108.091 119.969 85.777 1.00 76.51 735 GLY A C 1
ATOM 1930 O O . GLY A 1 767 ? 109.224 119.938 86.253 1.00 76.51 735 GLY A O 1
ATOM 1931 N N . SER A 1 768 ? 107.020 119.532 86.428 1.00 68.57 736 SER A N 1
ATOM 1932 C CA . SER A 1 768 ? 107.123 118.918 87.740 1.00 68.57 736 SER A CA 1
ATOM 1933 C C . SER A 1 768 ? 107.310 117.416 87.594 1.00 68.57 736 SER A C 1
ATOM 1934 O O . SER A 1 768 ? 106.659 116.773 86.767 1.00 68.57 736 SER A O 1
ATOM 1937 N N . ASN A 1 769 ? 108.213 116.867 88.398 1.00 64.05 737 ASN A N 1
ATOM 1938 C CA . ASN A 1 769 ? 108.512 115.450 88.397 1.00 64.05 737 ASN A CA 1
ATOM 1939 C C . ASN A 1 769 ? 108.663 115.014 89.849 1.00 64.05 737 ASN A C 1
ATOM 1940 O O . ASN A 1 769 ? 109.115 115.806 90.683 1.00 64.05 737 ASN A O 1
ATOM 1945 N N . PRO A 1 770 ? 108.271 113.783 90.191 1.00 56.40 738 PRO A N 1
ATOM 1946 C CA . PRO A 1 770 ? 108.348 113.362 91.600 1.00 56.40 738 PRO A CA 1
ATOM 1947 C C . PRO A 1 770 ? 109.746 113.421 92.182 1.00 56.40 738 PRO A C 1
ATOM 1948 O O . PRO A 1 770 ? 109.897 113.710 93.375 1.00 56.40 738 PRO A O 1
ATOM 1952 N N . LEU A 1 771 ? 110.774 113.160 91.385 1.00 64.44 739 LEU A N 1
ATOM 1953 C CA . LEU A 1 771 ? 112.146 113.305 91.841 1.00 64.44 739 LEU A CA 1
ATOM 1954 C C . LEU A 1 771 ? 112.587 114.750 91.657 1.00 64.44 739 LEU A C 1
ATOM 1955 O O . LEU A 1 771 ? 112.552 115.295 90.552 1.00 64.44 739 LEU A O 1
ATOM 1960 N N . ALA A 1 772 ? 113.008 115.366 92.757 1.00 68.72 740 ALA A N 1
ATOM 1961 C CA . ALA A 1 772 ? 113.211 116.805 92.821 1.00 68.72 740 ALA A CA 1
ATOM 1962 C C . ALA A 1 772 ? 114.395 117.283 91.996 1.00 68.72 740 ALA A C 1
ATOM 1963 O O . ALA A 1 772 ? 114.467 118.470 91.669 1.00 68.72 740 ALA A O 1
ATOM 1965 N N . SER A 1 773 ? 115.315 116.393 91.638 1.00 76.20 741 SER A N 1
ATOM 1966 C CA . SER A 1 773 ? 116.556 116.794 90.990 1.00 76.20 741 SER A CA 1
ATOM 1967 C C . SER A 1 773 ? 116.425 116.902 89.480 1.00 76.20 741 SER A C 1
ATOM 1968 O O . SER A 1 773 ? 117.434 117.094 88.796 1.00 76.20 741 SER A O 1
ATOM 1971 N N . ARG A 1 774 ? 115.216 116.775 88.937 1.00 78.98 742 ARG A N 1
ATOM 1972 C CA . ARG A 1 774 ? 115.017 116.884 87.498 1.00 78.98 742 ARG A CA 1
ATOM 1973 C C . ARG A 1 774 ? 113.755 117.664 87.155 1.00 78.98 742 ARG A C 1
ATOM 1974 O O . ARG A 1 774 ? 113.209 117.492 86.062 1.00 78.98 742 ARG A O 1
ATOM 1982 N N . GLU A 1 775 ? 113.284 118.518 88.055 1.00 79.71 743 GLU A N 1
ATOM 1983 C CA . GLU A 1 775 ? 112.020 119.215 87.879 1.00 79.71 743 GLU A CA 1
ATOM 1984 C C . GLU A 1 775 ? 112.284 120.679 87.561 1.00 79.71 743 GLU A C 1
ATOM 1985 O O . GLU A 1 775 ? 113.045 121.348 88.268 1.00 79.71 743 GLU A O 1
ATOM 1991 N N . LEU A 1 776 ? 111.669 121.164 86.483 1.00 83.18 744 LEU A N 1
ATOM 1992 C CA . LEU A 1 776 ? 111.798 122.553 86.036 1.00 83.18 744 LEU A CA 1
ATOM 1993 C C . LEU A 1 776 ? 110.401 123.003 85.622 1.00 83.18 744 LEU A C 1
ATOM 1994 O O . LEU A 1 776 ? 110.000 122.825 84.470 1.00 83.18 744 LEU A O 1
ATOM 1999 N N . ARG A 1 777 ? 109.669 123.584 86.567 1.00 82.82 745 ARG A N 1
ATOM 2000 C CA . ARG A 1 777 ? 108.288 123.966 86.312 1.00 82.82 745 ARG A CA 1
ATOM 2001 C C . ARG A 1 777 ? 108.223 125.057 85.252 1.00 82.82 745 ARG A C 1
ATOM 2002 O O . ARG A 1 777 ? 109.027 125.993 85.257 1.00 82.82 745 ARG A O 1
ATOM 2010 N N . GLY A 1 778 ? 107.267 124.928 84.340 1.00 96.39 746 GLY A N 1
ATOM 2011 C CA . GLY A 1 778 ? 107.079 125.877 83.258 1.00 96.39 746 GLY A CA 1
ATOM 2012 C C . GLY A 1 778 ? 107.340 125.324 81.874 1.00 96.39 746 GLY A C 1
ATOM 2013 O O . GLY A 1 778 ? 106.947 125.963 80.887 1.00 96.39 746 GLY A O 1
ATOM 2014 N N . LEU A 1 779 ? 107.981 124.170 81.746 1.00 96.24 747 LEU A N 1
ATOM 2015 C CA . LEU A 1 779 ? 108.272 123.577 80.451 1.00 96.24 747 LEU A CA 1
ATOM 2016 C C . LEU A 1 779 ? 107.467 122.298 80.279 1.00 96.24 747 LEU A C 1
ATOM 2017 O O . LEU A 1 779 ? 106.808 121.818 81.204 1.00 96.24 747 LEU A O 1
ATOM 2022 N N . GLU A 1 780 ? 107.526 121.750 79.070 1.00 102.93 748 GLU A N 1
ATOM 2023 C CA . GLU A 1 780 ? 106.933 120.446 78.819 1.00 102.93 748 GLU A CA 1
ATOM 2024 C C . GLU A 1 780 ? 107.694 119.382 79.594 1.00 102.93 748 GLU A C 1
ATOM 2025 O O . GLU A 1 780 ? 108.911 119.474 79.771 1.00 102.93 748 GLU A O 1
ATOM 2031 N N . ASP A 1 781 ? 106.966 118.379 80.074 1.00 94.84 749 ASP A N 1
ATOM 2032 C CA . ASP A 1 781 ? 107.585 117.307 80.837 1.00 94.84 749 ASP A CA 1
ATOM 2033 C C . ASP A 1 781 ? 108.635 116.596 79.995 1.00 94.84 749 ASP A C 1
ATOM 2034 O O . ASP A 1 781 ? 108.315 115.927 79.010 1.00 94.84 749 ASP A O 1
ATOM 2039 N N . GLY A 1 782 ? 109.895 116.750 80.392 1.00 89.23 750 GLY A N 1
ATOM 2040 C CA . GLY A 1 782 ? 111.004 116.240 79.613 1.00 89.23 750 GLY A CA 1
ATOM 2041 C C . GLY A 1 782 ? 111.215 116.978 78.308 1.00 89.23 750 GLY A C 1
ATOM 2042 O O . GLY A 1 782 ? 111.370 116.355 77.255 1.00 89.23 750 GLY A O 1
ATOM 2043 N N . GLN A 1 783 ? 111.216 118.307 78.361 1.00 90.25 751 GLN A N 1
ATOM 2044 C CA . GLN A 1 783 ? 111.458 119.123 77.182 1.00 90.25 751 GLN A CA 1
ATOM 2045 C C . GLN A 1 783 ? 112.936 119.421 76.982 1.00 90.25 751 GLN A C 1
ATOM 2046 O O . GLN A 1 783 ? 113.374 119.569 75.837 1.00 90.25 751 GLN A O 1
ATOM 2052 N N . LEU A 1 784 ? 113.718 119.495 78.055 1.00 88.83 752 LEU A N 1
ATOM 2053 C CA . LEU A 1 784 ? 115.150 119.755 77.965 1.00 88.83 752 LEU A CA 1
ATOM 2054 C C . LEU A 1 784 ? 115.892 118.440 78.133 1.00 88.83 752 LEU A C 1
ATOM 2055 O O . LEU A 1 784 ? 115.909 117.873 79.229 1.00 88.83 752 LEU A O 1
ATOM 2060 N N . PHE A 1 785 ? 116.509 117.960 77.059 1.00 85.74 753 PHE A N 1
ATOM 2061 C CA . PHE A 1 785 ? 117.251 116.708 77.083 1.00 85.74 753 PHE A CA 1
ATOM 2062 C C . PHE A 1 785 ? 118.735 117.004 76.957 1.00 85.74 753 PHE A C 1
ATOM 2063 O O . PHE A 1 785 ? 119.151 117.732 76.050 1.00 85.74 753 PHE A O 1
ATOM 2071 N N . GLY A 1 786 ? 119.530 116.438 77.860 1.00 88.30 754 GLY A N 1
ATOM 2072 C CA . GLY A 1 786 ? 120.960 116.673 77.828 1.00 88.30 754 GLY A CA 1
ATOM 2073 C C . GLY A 1 786 ? 121.739 115.529 78.436 1.00 88.30 754 GLY A C 1
ATOM 2074 O O . GLY A 1 786 ? 121.239 114.788 79.288 1.00 88.30 754 GLY A O 1
ATOM 2075 N N . THR A 1 787 ? 122.987 115.398 77.986 1.00 90.93 755 THR A N 1
ATOM 2076 C CA . THR A 1 787 ? 123.860 114.361 78.518 1.00 90.93 755 THR A CA 1
ATOM 2077 C C . THR A 1 787 ? 124.368 114.693 79.912 1.00 90.93 755 THR A C 1
ATOM 2078 O O . THR A 1 787 ? 124.796 113.787 80.633 1.00 90.93 755 THR A O 1
ATOM 2082 N N . ASN A 1 788 ? 124.351 115.967 80.296 1.00 90.59 756 ASN A N 1
ATOM 2083 C CA . ASN A 1 788 ? 124.631 116.367 81.667 1.00 90.59 756 ASN A CA 1
ATOM 2084 C C . ASN A 1 788 ? 123.937 117.696 81.936 1.00 90.59 756 ASN A C 1
ATOM 2085 O O . ASN A 1 788 ? 123.610 118.442 81.010 1.00 90.59 756 ASN A O 1
ATOM 2090 N N . TYR A 1 789 ? 123.693 117.978 83.213 1.00 85.73 757 TYR A N 1
ATOM 2091 C CA . TYR A 1 789 ? 122.712 118.998 83.549 1.00 85.73 757 TYR A CA 1
ATOM 2092 C C . TYR A 1 789 ? 123.014 119.631 84.898 1.00 85.73 757 TYR A C 1
ATOM 2093 O O . TYR A 1 789 ? 123.769 119.092 85.712 1.00 85.73 757 TYR A O 1
ATOM 2102 N N . PHE A 1 790 ? 122.383 120.782 85.126 1.00 84.54 758 PHE A N 1
ATOM 2103 C CA . PHE A 1 790 ? 122.408 121.473 86.409 1.00 84.54 758 PHE A CA 1
ATOM 2104 C C . PHE A 1 790 ? 121.094 122.218 86.579 1.00 84.54 758 PHE A C 1
ATOM 2105 O O . PHE A 1 790 ? 120.670 122.935 85.669 1.00 84.54 758 PHE A O 1
ATOM 2113 N N . SER A 1 791 ? 120.460 122.056 87.739 1.00 86.30 759 SER A N 1
ATOM 2114 C CA . SER A 1 791 ? 119.227 122.763 88.052 1.00 86.30 759 SER A CA 1
ATOM 2115 C C . SER A 1 791 ? 119.312 123.305 89.471 1.00 86.30 759 SER A C 1
ATOM 2116 O O . SER A 1 791 ? 120.097 122.827 90.290 1.00 86.30 759 SER A O 1
ATOM 2119 N N . SER A 1 792 ? 118.503 124.325 89.750 1.00 89.68 760 SER A N 1
ATOM 2120 C CA . SER A 1 792 ? 118.465 124.921 91.079 1.00 89.68 760 SER A CA 1
ATOM 2121 C C . SER A 1 792 ? 117.185 125.726 91.221 1.00 89.68 760 SER A C 1
ATOM 2122 O O . SER A 1 792 ? 116.663 126.268 90.246 1.00 89.68 760 SER A O 1
ATOM 2125 N N . SER A 1 793 ? 116.697 125.816 92.455 1.00 88.40 761 SER A N 1
ATOM 2126 C CA . SER A 1 793 ? 115.455 126.538 92.696 1.00 88.40 761 SER A CA 1
ATOM 2127 C C . SER A 1 793 ? 115.432 127.085 94.115 1.00 88.40 761 SER A C 1
ATOM 2128 O O . SER A 1 793 ? 116.178 126.639 94.990 1.00 88.40 761 SER A O 1
ATOM 2131 N N . LEU A 1 794 ? 114.565 128.076 94.317 1.00 89.43 762 LEU A N 1
ATOM 2132 C CA . LEU A 1 794 ? 114.350 128.709 95.609 1.00 89.43 762 LEU A CA 1
ATOM 2133 C C . LEU A 1 794 ? 112.860 128.967 95.770 1.00 89.43 762 LEU A C 1
ATOM 2134 O O . LEU A 1 794 ? 112.175 129.320 94.808 1.00 89.43 762 LEU A O 1
ATOM 2139 N N . GLU A 1 795 ? 112.357 128.787 96.990 1.00 92.33 763 GLU A N 1
ATOM 2140 C CA . GLU A 1 795 ? 110.919 128.883 97.196 1.00 92.33 763 GLU A CA 1
ATOM 2141 C C . GLU A 1 795 ? 110.590 129.259 98.634 1.00 92.33 763 GLU A C 1
ATOM 2142 O O . GLU A 1 795 ? 111.174 128.718 99.579 1.00 92.33 763 GLU A O 1
ATOM 2148 N N . TYR A 1 796 ? 109.646 130.188 98.781 1.00 97.90 764 TYR A N 1
ATOM 2149 C CA . TYR A 1 796 ? 108.932 130.373 100.037 1.00 97.90 764 TYR A CA 1
ATOM 2150 C C . TYR A 1 796 ? 107.899 129.265 100.169 1.00 97.90 764 TYR A C 1
ATOM 2151 O O . TYR A 1 796 ? 107.215 128.933 99.198 1.00 97.90 764 TYR A O 1
ATOM 2160 N N . ARG A 1 797 ? 107.783 128.685 101.358 1.00 92.40 765 ARG A N 1
ATOM 2161 C CA . ARG A 1 797 ? 106.749 127.702 101.644 1.00 92.40 765 ARG A CA 1
ATOM 2162 C C . ARG A 1 797 ? 106.045 128.104 102.928 1.00 92.40 765 ARG A C 1
ATOM 2163 O O . ARG A 1 797 ? 106.669 128.149 103.993 1.00 92.40 765 ARG A O 1
ATOM 2171 N N . TYR A 1 798 ? 104.754 128.404 102.828 1.00 101.11 766 TYR A N 1
ATOM 2172 C CA . TYR A 1 798 ? 103.970 128.850 103.968 1.00 101.11 766 TYR A CA 1
ATOM 2173 C C . TYR A 1 798 ? 102.929 127.800 104.317 1.00 101.11 766 TYR A C 1
ATOM 2174 O O . TYR A 1 798 ? 102.181 127.338 103.450 1.00 101.11 766 TYR A O 1
ATOM 2183 N N . ASP A 1 799 ? 102.890 127.428 105.589 1.00 105.29 767 ASP A N 1
ATOM 2184 C CA . ASP A 1 799 ? 101.954 126.436 106.091 1.00 105.29 767 ASP A CA 1
ATOM 2185 C C . ASP A 1 799 ? 100.640 127.140 106.397 1.00 105.29 767 ASP A C 1
ATOM 2186 O O . ASP A 1 799 ? 100.583 127.999 107.283 1.00 105.29 767 ASP A O 1
ATOM 2191 N N . PHE A 1 800 ? 99.591 126.779 105.666 1.00 107.88 768 PHE A N 1
ATOM 2192 C CA . PHE A 1 800 ? 98.251 127.287 105.925 1.00 107.88 768 PHE A CA 1
ATOM 2193 C C . PHE A 1 800 ? 97.754 126.656 107.218 1.00 107.88 768 PHE A C 1
ATOM 2194 O O . PHE A 1 800 ? 97.754 125.428 107.352 1.00 107.88 768 PHE A O 1
ATOM 2202 N N . GLY A 1 801 ? 97.313 127.488 108.156 1.00 124.05 769 GLY A N 1
ATOM 2203 C CA . GLY A 1 801 ? 96.977 127.005 109.482 1.00 124.05 769 GLY A CA 1
ATOM 2204 C C . GLY A 1 801 ? 95.717 126.166 109.529 1.00 124.05 769 GLY A C 1
ATOM 2205 O O . GLY A 1 801 ? 94.772 126.484 110.257 1.00 124.05 769 GLY A O 1
ATOM 2206 N N . LEU A 1 802 ? 95.696 125.086 108.754 1.00 122.03 770 LEU A N 1
ATOM 2207 C CA . LEU A 1 802 ? 94.568 124.171 108.728 1.00 122.03 770 LEU A CA 1
ATOM 2208 C C . LEU A 1 802 ? 95.037 122.788 109.157 1.00 122.03 770 LEU A C 1
ATOM 2209 O O . LEU A 1 802 ? 96.032 122.270 108.644 1.00 122.03 770 LEU A O 1
ATOM 2214 N N . SER A 1 803 ? 94.313 122.197 110.101 1.00 131.40 771 SER A N 1
ATOM 2215 C CA . SER A 1 803 ? 94.615 120.868 110.606 1.00 131.40 771 SER A CA 1
ATOM 2216 C C . SER A 1 803 ? 93.318 120.165 110.979 1.00 131.40 771 SER A C 1
ATOM 2217 O O . SER A 1 803 ? 92.282 120.797 111.204 1.00 131.40 771 SER A O 1
ATOM 2220 N N . GLY A 1 804 ? 93.385 118.839 111.047 1.00 135.09 772 GLY A N 1
ATOM 2221 C CA . GLY A 1 804 ? 92.196 118.066 111.356 1.00 135.09 772 GLY A CA 1
ATOM 2222 C C . GLY A 1 804 ? 91.236 118.040 110.185 1.00 135.09 772 GLY A C 1
ATOM 2223 O O . GLY A 1 804 ? 91.599 118.345 109.044 1.00 135.09 772 GLY A O 1
ATOM 2224 N N . GLY A 1 805 ? 89.986 117.688 110.469 1.00 134.36 773 GLY A N 1
ATOM 2225 C CA . GLY 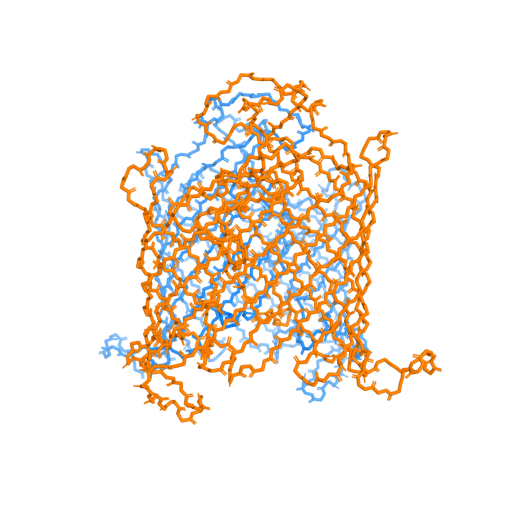A 1 805 ? 89.006 117.553 109.407 1.00 134.36 773 GLY A CA 1
ATOM 2226 C C . GLY A 1 805 ? 89.362 116.428 108.461 1.00 134.36 773 GLY A C 1
ATOM 2227 O O . GLY A 1 805 ? 89.877 115.379 108.867 1.00 134.36 773 GLY A O 1
ATOM 2228 N N . VAL A 1 806 ? 89.092 116.644 107.175 1.00 119.00 774 VAL A N 1
ATOM 2229 C CA . VAL A 1 806 ? 89.390 115.664 106.138 1.00 119.00 774 VAL A CA 1
ATOM 2230 C C . VAL A 1 806 ? 90.720 115.929 105.463 1.00 119.00 774 VAL A C 1
ATOM 2231 O O . VAL A 1 806 ? 91.268 115.022 104.820 1.00 119.00 774 VAL A O 1
ATOM 2235 N N . ALA A 1 807 ? 91.260 117.136 105.589 1.00 114.36 775 ALA A N 1
ATOM 2236 C CA . ALA A 1 807 ? 92.539 117.500 104.998 1.00 114.36 775 ALA A CA 1
ATOM 2237 C C . ALA A 1 807 ? 93.587 117.603 106.097 1.00 114.36 775 ALA A C 1
ATOM 2238 O O . ALA A 1 807 ? 93.490 118.471 106.970 1.00 114.36 775 ALA A O 1
ATOM 2240 N N . GLN A 1 808 ? 94.587 116.722 106.047 1.00 100.66 776 GLN A N 1
ATOM 2241 C CA . GLN A 1 808 ? 95.596 116.687 107.100 1.00 100.66 776 GLN A CA 1
ATOM 2242 C C . GLN A 1 808 ? 96.442 117.954 107.114 1.00 100.66 776 GLN A C 1
ATOM 2243 O O . GLN A 1 808 ? 96.986 118.325 108.160 1.00 100.66 776 GLN A O 1
ATOM 2249 N N . GLY A 1 809 ? 96.571 118.624 105.976 1.00 94.69 777 GLY A N 1
ATOM 2250 C CA . GLY A 1 809 ? 97.316 119.870 105.936 1.00 94.69 777 GLY A CA 1
ATOM 2251 C C . GLY A 1 809 ? 97.305 120.464 104.546 1.00 94.69 777 GLY A C 1
ATOM 2252 O O . GLY A 1 809 ? 96.961 119.803 103.562 1.00 94.69 777 GLY A O 1
ATOM 2253 N N . LEU A 1 810 ? 97.709 121.729 104.481 1.00 88.33 778 LEU A N 1
ATOM 2254 C CA . LEU A 1 810 ? 97.768 122.452 103.221 1.00 88.33 778 LEU A CA 1
ATOM 2255 C C . LEU A 1 810 ? 98.883 123.482 103.305 1.00 88.33 778 LEU A C 1
ATOM 2256 O O . LEU A 1 810 ? 98.960 124.238 104.276 1.00 88.33 778 LEU A O 1
ATOM 2261 N N . TYR A 1 811 ? 99.742 123.507 102.291 1.00 83.17 779 TYR A N 1
ATOM 2262 C CA . TYR A 1 811 ? 100.827 124.474 102.222 1.00 83.17 779 TYR A CA 1
ATOM 2263 C C . TYR A 1 811 ? 100.833 125.141 100.855 1.00 83.17 779 TYR A C 1
ATOM 2264 O O . TYR A 1 811 ? 100.336 124.584 99.874 1.00 83.17 779 TYR A O 1
ATOM 2273 N N . GLY A 1 812 ? 101.408 126.336 100.798 1.00 88.39 780 GLY A N 1
ATOM 2274 C CA . GLY A 1 812 ? 101.533 127.061 99.549 1.00 88.39 780 GLY A CA 1
ATOM 2275 C C . GLY A 1 812 ? 102.964 127.491 99.311 1.00 88.39 780 GLY A C 1
ATOM 2276 O O . GLY A 1 812 ? 103.740 127.687 100.245 1.00 88.39 780 GLY A O 1
ATOM 2277 N N . VAL A 1 813 ? 103.308 127.638 98.033 1.00 86.64 781 VAL A N 1
ATOM 2278 C CA . VAL A 1 813 ? 104.672 127.950 97.623 1.00 86.64 781 VAL A CA 1
ATOM 2279 C C . VAL A 1 813 ? 104.655 128.955 96.483 1.00 86.64 781 VAL A C 1
ATOM 2280 O O . VAL A 1 813 ? 103.828 128.865 95.571 1.00 86.64 781 VAL A O 1
ATOM 2284 N N . LEU A 1 814 ? 105.578 129.911 96.539 1.00 89.50 782 LEU A N 1
ATOM 2285 C CA . LEU A 1 814 ? 105.893 130.800 95.428 1.00 89.50 782 LEU A CA 1
ATOM 2286 C C . LEU A 1 814 ? 107.346 130.557 95.058 1.00 89.50 782 LEU A C 1
ATOM 2287 O O . LEU A 1 814 ? 108.247 130.919 95.822 1.00 89.50 782 LEU A O 1
ATOM 2292 N N . PHE A 1 815 ? 107.583 129.955 93.895 1.00 89.41 783 PHE A N 1
ATOM 2293 C CA . PHE A 1 815 ? 108.912 129.449 93.586 1.00 89.41 783 PHE A CA 1
ATOM 2294 C C . PHE A 1 815 ? 109.530 130.195 92.414 1.00 89.41 783 PHE A C 1
ATOM 2295 O O . PHE A 1 815 ? 108.830 130.726 91.548 1.00 89.41 783 PHE A O 1
ATOM 2303 N N . ALA A 1 816 ? 110.859 130.215 92.400 1.00 96.49 784 ALA A N 1
ATOM 2304 C CA . ALA A 1 816 ? 111.645 130.633 91.249 1.00 96.49 784 ALA A CA 1
ATOM 2305 C C . ALA A 1 816 ? 112.633 129.521 90.937 1.00 96.49 784 ALA A C 1
ATOM 2306 O O . ALA A 1 816 ? 113.314 129.024 91.839 1.00 96.49 784 ALA A O 1
ATOM 2308 N N . ASP A 1 817 ? 112.710 129.132 89.668 1.00 100.73 785 ASP A N 1
ATOM 2309 C CA . ASP A 1 817 ? 113.484 127.976 89.249 1.00 100.73 785 ASP A CA 1
ATOM 2310 C C . ASP A 1 817 ? 114.321 128.336 88.031 1.00 100.73 785 ASP A C 1
ATOM 2311 O O . ASP A 1 817 ? 113.842 129.005 87.112 1.00 100.73 785 ASP A O 1
ATOM 2316 N N . TYR A 1 818 ? 115.574 127.886 88.032 1.00 96.37 786 TYR A N 1
ATOM 2317 C CA . TYR A 1 818 ? 116.486 128.110 86.920 1.00 96.37 786 TYR A CA 1
ATOM 2318 C C . TYR A 1 818 ? 117.332 126.867 86.715 1.00 96.37 786 TYR A C 1
ATOM 2319 O O . TYR A 1 818 ? 117.827 126.285 87.684 1.00 96.37 786 TYR A O 1
ATOM 2328 N N . GLY A 1 819 ? 117.498 126.466 85.463 1.00 95.99 787 GLY A N 1
ATOM 2329 C CA . GLY A 1 819 ? 118.323 125.309 85.168 1.00 95.99 787 GLY A CA 1
ATOM 2330 C C . GLY A 1 819 ? 118.310 125.008 83.689 1.00 95.99 787 GLY A C 1
ATOM 2331 O O . GLY A 1 819 ? 117.555 125.604 82.913 1.00 95.99 787 GLY A O 1
ATOM 2332 N N . GLY A 1 820 ? 119.156 124.058 83.313 1.00 93.00 788 GLY A N 1
ATOM 2333 C CA . GLY A 1 820 ? 119.246 123.652 81.925 1.00 93.00 788 GLY A CA 1
ATOM 2334 C C . GLY A 1 820 ? 120.261 122.546 81.756 1.00 93.00 788 GLY A C 1
ATOM 2335 O O . GLY A 1 820 ? 120.882 122.082 82.717 1.00 93.00 788 GLY A O 1
ATOM 2336 N N . VAL A 1 821 ? 120.425 122.134 80.500 1.00 99.50 789 VAL A N 1
ATOM 2337 C CA . VAL A 1 821 ? 121.308 121.040 80.135 1.00 99.50 789 VAL A CA 1
ATOM 2338 C C . VAL A 1 821 ? 122.398 121.562 79.213 1.00 99.50 789 VAL A C 1
ATOM 2339 O O . VAL A 1 821 ? 122.311 122.660 78.660 1.00 99.50 789 VAL A O 1
ATOM 2343 N N . TRP A 1 822 ? 123.437 120.746 79.057 1.00 101.38 790 TRP A N 1
ATOM 2344 C CA . TRP A 1 822 ? 124.434 120.948 78.019 1.00 101.38 790 TRP A CA 1
ATOM 2345 C C . TRP A 1 822 ? 124.979 119.585 77.622 1.00 101.38 790 TRP A C 1
ATOM 2346 O O . TRP A 1 822 ? 124.836 118.608 78.358 1.00 101.38 790 TRP A O 1
ATOM 2357 N N . ASN A 1 823 ? 125.565 119.518 76.435 1.00 109.22 791 ASN A N 1
ATOM 2358 C CA . ASN A 1 823 ? 126.084 118.272 75.900 1.00 109.22 791 ASN A CA 1
ATOM 2359 C C . ASN A 1 823 ? 127.610 118.339 75.862 1.00 109.22 791 ASN A C 1
ATOM 2360 O O . ASN A 1 823 ? 128.226 119.275 76.377 1.00 109.22 791 ASN A O 1
ATOM 2365 N N . SER A 1 824 ? 128.230 117.319 75.259 1.00 116.90 792 SER A N 1
ATOM 2366 C CA . SER A 1 824 ? 129.680 117.332 75.099 1.00 116.90 792 SER A CA 1
ATOM 2367 C C . SER A 1 824 ? 130.134 118.551 74.312 1.00 116.90 792 SER A C 1
ATOM 2368 O O . SER A 1 824 ? 131.111 119.208 74.688 1.00 116.90 792 SER A O 1
ATOM 2371 N N . GLY A 1 825 ? 129.440 118.871 73.223 1.00 117.02 793 GLY A N 1
ATOM 2372 C CA . GLY A 1 825 ? 129.582 120.175 72.613 1.00 117.02 793 GLY A CA 1
ATOM 2373 C C . GLY A 1 825 ? 129.005 121.217 73.546 1.00 117.02 793 GLY A C 1
ATOM 2374 O O . GLY A 1 825 ? 127.806 121.189 73.841 1.00 117.02 793 GLY A O 1
ATOM 2375 N N . GLU A 1 826 ? 129.841 122.136 74.022 1.00 126.90 794 GLU A N 1
ATOM 2376 C CA . GLU A 1 826 ? 129.451 123.033 75.105 1.00 126.90 794 GLU A CA 1
ATOM 2377 C C . GLU A 1 826 ? 128.386 124.006 74.614 1.00 126.90 794 GLU A C 1
ATOM 2378 O O . GLU A 1 826 ? 128.688 124.968 73.901 1.00 126.90 794 GLU A O 1
ATOM 2384 N N . ALA A 1 827 ? 127.138 123.751 74.999 1.00 119.77 795 ALA A N 1
ATOM 2385 C CA . ALA A 1 827 ? 126.017 124.622 74.673 1.00 119.77 795 ALA A CA 1
ATOM 2386 C C . ALA A 1 827 ? 125.031 124.567 75.828 1.00 119.77 795 ALA A C 1
ATOM 2387 O O . ALA A 1 827 ? 124.268 123.605 75.949 1.00 119.77 795 ALA A O 1
ATOM 2389 N N . PHE A 1 828 ? 125.045 125.600 76.664 1.00 111.93 796 PHE A N 1
ATOM 2390 C CA . PHE A 1 828 ? 124.301 125.622 77.921 1.00 111.93 796 PHE A CA 1
ATOM 2391 C C . PHE A 1 828 ? 122.883 126.097 77.619 1.00 111.93 796 PHE A C 1
ATOM 2392 O O . PHE A 1 828 ? 122.570 127.282 77.766 1.00 111.93 796 PHE A O 1
ATOM 2400 N N . ARG A 1 829 ? 122.032 125.164 77.199 1.00 108.31 797 ARG A N 1
ATOM 2401 C CA . ARG A 1 829 ? 120.649 125.438 76.830 1.00 108.31 797 ARG A CA 1
ATOM 2402 C C . ARG A 1 829 ? 119.787 125.309 78.078 1.00 108.31 797 ARG A C 1
ATOM 2403 O O . ARG A 1 829 ? 119.714 124.228 78.670 1.00 108.31 797 ARG A O 1
ATOM 2411 N N . SER A 1 830 ? 119.132 126.399 78.472 1.00 101.60 798 SER A N 1
ATOM 2412 C CA . SER A 1 830 ? 118.479 126.452 79.773 1.00 101.60 798 SER A CA 1
ATOM 2413 C C . SER A 1 830 ? 117.149 127.179 79.662 1.00 101.60 798 SER A C 1
ATOM 2414 O O . SER A 1 830 ? 116.704 127.546 78.572 1.00 101.60 798 SER A O 1
ATOM 2417 N N . ALA A 1 831 ? 116.512 127.385 80.813 1.00 104.51 799 ALA A N 1
ATOM 2418 C CA . ALA A 1 831 ? 115.198 128.012 80.849 1.00 104.51 799 ALA A CA 1
ATOM 2419 C C . ALA A 1 831 ? 114.973 128.632 82.222 1.00 104.51 799 ALA A C 1
ATOM 2420 O O . ALA A 1 831 ? 115.709 128.369 83.177 1.00 104.51 799 ALA A O 1
ATOM 2422 N N . TYR A 1 832 ? 113.938 129.465 82.308 1.00 109.54 800 TYR A N 1
ATOM 2423 C CA . TYR A 1 832 ? 113.492 130.085 83.549 1.00 109.54 800 TYR A CA 1
ATOM 2424 C C . TYR A 1 832 ? 112.214 129.395 83.991 1.00 109.54 800 TYR A C 1
ATOM 2425 O O . TYR A 1 832 ? 111.6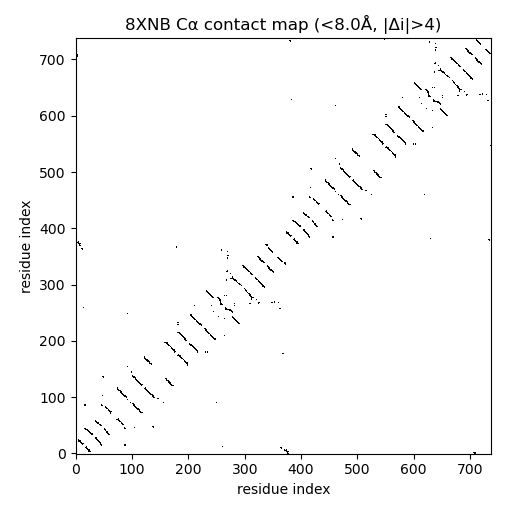47 128.599 83.238 1.00 109.54 800 TYR A O 1
ATOM 2434 N N . GLY A 1 833 ? 111.771 129.683 85.205 1.00 99.71 801 GLY A N 1
ATOM 2435 C CA . GLY A 1 833 ? 110.469 129.238 85.680 1.00 99.71 801 GLY A CA 1
ATOM 2436 C C . GLY A 1 833 ? 110.025 130.030 86.893 1.00 99.71 801 GLY A C 1
ATOM 2437 O O . GLY A 1 833 ? 110.786 130.197 87.844 1.00 99.71 801 GLY A O 1
ATOM 2438 N N . VAL A 1 834 ? 108.790 130.520 86.851 1.00 99.62 802 VAL A N 1
ATOM 2439 C CA . VAL A 1 834 ? 108.191 131.227 87.979 1.00 99.62 802 VAL A CA 1
ATOM 2440 C C . VAL A 1 834 ? 106.761 130.737 88.140 1.00 99.62 802 VAL A C 1
ATOM 2441 O O . VAL A 1 834 ? 106.027 130.610 87.156 1.00 99.62 802 VAL A O 1
ATOM 2445 N N . GLY A 1 835 ? 106.358 130.457 89.374 1.00 93.44 803 GLY A N 1
ATOM 2446 C CA . GLY A 1 835 ? 104.987 130.021 89.553 1.00 93.44 803 GLY A CA 1
ATOM 2447 C C . GLY A 1 835 ? 104.593 129.914 91.008 1.00 93.44 803 GLY A C 1
ATOM 2448 O O . GLY A 1 835 ? 105.384 130.176 91.922 1.00 93.44 803 GLY A O 1
ATOM 2449 N N . ALA A 1 836 ? 103.339 129.507 91.197 1.00 88.81 804 ALA A N 1
ATOM 2450 C CA . ALA A 1 836 ? 102.727 129.355 92.510 1.00 88.81 804 ALA A CA 1
ATOM 2451 C C . ALA A 1 836 ? 102.061 127.992 92.599 1.00 88.81 804 ALA A C 1
ATOM 2452 O O . ALA A 1 836 ? 101.344 127.587 91.679 1.00 88.81 804 ALA A O 1
ATOM 2454 N N . GLY A 1 837 ? 102.291 127.291 93.705 1.00 78.34 805 GLY A N 1
ATOM 2455 C CA . GLY A 1 837 ? 101.760 125.956 93.871 1.00 78.34 805 GLY A CA 1
ATOM 2456 C C . GLY A 1 837 ? 101.161 125.768 95.248 1.00 78.34 805 GLY A C 1
ATOM 2457 O O . GLY A 1 837 ? 101.419 126.534 96.176 1.00 78.34 805 GLY A O 1
ATOM 2458 N N . VAL A 1 838 ? 100.341 124.729 95.360 1.00 71.82 806 VAL A N 1
ATOM 2459 C CA . VAL A 1 838 ? 99.699 124.360 96.613 1.00 71.82 806 VAL A CA 1
ATOM 2460 C C . VAL A 1 838 ? 99.786 122.849 96.780 1.00 71.82 806 VAL A C 1
ATOM 2461 O O . VAL A 1 838 ? 99.511 122.088 95.845 1.00 71.82 806 VAL A O 1
ATOM 2465 N N . GLN A 1 839 ? 100.183 122.417 97.972 1.00 75.44 807 GLN A N 1
ATOM 2466 C CA . GLN A 1 839 ? 100.214 121.006 98.326 1.00 75.44 807 GLN A CA 1
ATOM 2467 C C . GLN A 1 839 ? 99.133 120.731 99.356 1.00 75.44 807 GLN A C 1
ATOM 2468 O O . GLN A 1 839 ? 99.012 121.462 100.345 1.00 75.44 807 GLN A O 1
ATOM 2474 N N . LEU A 1 840 ? 98.357 119.678 99.124 1.00 72.80 808 LEU A N 1
ATOM 2475 C CA . LEU A 1 840 ? 97.274 119.290 100.015 1.00 72.80 808 LEU A CA 1
ATOM 2476 C C . LEU A 1 840 ? 97.470 117.841 100.429 1.00 72.80 808 LEU A C 1
ATOM 2477 O O . LEU A 1 840 ? 97.709 116.979 99.577 1.00 72.80 808 LEU A O 1
ATOM 2482 N N . ASN A 1 841 ? 97.378 117.576 101.730 1.00 78.93 809 ASN A N 1
ATOM 2483 C CA . ASN A 1 841 ? 97.530 116.233 102.274 1.00 78.93 809 ASN A CA 1
ATOM 2484 C C . ASN A 1 841 ? 96.173 115.744 102.760 1.00 78.93 809 ASN A C 1
ATOM 2485 O O . ASN A 1 841 ? 95.598 116.323 103.688 1.00 78.93 809 ASN A O 1
ATOM 2490 N N . LEU A 1 842 ? 95.672 114.676 102.146 1.00 85.83 810 LEU A N 1
ATOM 2491 C CA . LEU A 1 842 ? 94.366 114.122 102.476 1.00 85.83 810 LEU A CA 1
ATOM 2492 C C . LEU A 1 842 ? 94.546 112.970 103.453 1.00 85.83 810 LEU A C 1
ATOM 2493 O O . LEU A 1 842 ? 95.458 112.153 103.292 1.00 85.83 810 LEU A O 1
ATOM 2498 N N . GLY A 1 843 ? 93.680 112.906 104.461 1.00 100.42 811 GLY A N 1
ATOM 2499 C CA . GLY A 1 843 ? 93.783 111.859 105.458 1.00 100.42 811 GLY A CA 1
ATOM 2500 C C . GLY A 1 843 ? 92.460 111.294 105.933 1.00 100.42 811 GLY A C 1
ATOM 2501 O O . GLY A 1 843 ? 92.372 110.778 107.051 1.00 100.42 811 GLY A O 1
ATOM 2502 N N . PHE A 1 844 ? 91.424 111.380 105.105 1.00 113.32 812 PHE A N 1
ATOM 2503 C CA . PHE A 1 844 ? 90.105 110.870 105.483 1.00 113.32 812 PHE A CA 1
ATOM 2504 C C . PHE A 1 844 ? 89.907 109.422 105.037 1.00 113.32 812 PHE A C 1
ATOM 2505 O O . PHE A 1 844 ? 88.894 109.050 104.448 1.00 113.32 812 PHE A O 1
ATOM 2513 N N . GLY A 1 845 ? 90.880 108.576 105.360 1.00 98.32 813 GLY A N 1
ATOM 2514 C CA . GLY A 1 845 ? 90.792 107.168 105.033 1.00 98.32 813 GLY A CA 1
ATOM 2515 C C . GLY A 1 845 ? 91.349 106.281 106.126 1.00 98.32 813 GLY A C 1
ATOM 2516 O O . GLY A 1 845 ? 91.752 105.143 105.868 1.00 98.32 813 GLY A O 1
ATOM 2517 N N . GLY A 1 846 ? 91.392 106.798 107.351 1.00 94.68 814 GLY A N 1
ATOM 2518 C CA . GLY A 1 846 ? 91.965 106.067 108.464 1.00 94.68 814 GLY A CA 1
ATOM 2519 C C . GLY A 1 846 ? 93.477 106.146 108.490 1.00 94.68 814 GLY A C 1
ATOM 2520 O O . GLY A 1 846 ? 94.094 106.135 109.559 1.00 94.68 814 GLY A O 1
ATOM 2521 N N . ALA A 1 847 ? 94.082 106.231 107.308 1.00 89.32 815 ALA A N 1
ATOM 2522 C CA . ALA A 1 847 ? 95.515 106.429 107.175 1.00 89.32 815 ALA A CA 1
ATOM 2523 C C . ALA A 1 847 ? 95.753 107.394 106.026 1.00 89.32 815 ALA A C 1
ATOM 2524 O O . ALA A 1 847 ? 94.912 107.549 105.137 1.00 89.32 815 ALA A O 1
ATOM 2526 N N . GLN A 1 848 ? 96.913 108.042 106.054 1.00 85.03 816 GLN A N 1
ATOM 2527 C CA . GLN A 1 848 ? 97.218 109.127 105.124 1.00 85.03 816 GLN A CA 1
ATOM 2528 C C . GLN A 1 848 ? 97.337 108.580 103.707 1.00 85.03 816 GLN A C 1
ATOM 2529 O O . GLN A 1 848 ? 98.193 107.744 103.417 1.00 85.03 816 GLN A O 1
ATOM 2535 N N . LEU A 1 849 ? 96.454 109.033 102.823 1.00 69.29 817 LEU A N 1
ATOM 2536 C CA . LEU A 1 849 ? 96.604 108.760 101.407 1.00 69.29 817 LEU A CA 1
ATOM 2537 C C . LEU A 1 849 ? 97.622 109.735 100.814 1.00 69.29 817 LEU A C 1
ATOM 2538 O O . LEU A 1 849 ? 97.870 110.796 101.389 1.00 69.29 817 LEU A O 1
ATOM 2543 N N . PRO A 1 850 ? 98.245 109.391 99.681 1.00 62.44 818 PRO A N 1
ATOM 2544 C CA . PRO A 1 850 ? 99.383 110.189 99.204 1.00 62.44 818 PRO A CA 1
ATOM 2545 C C . PRO A 1 850 ? 99.000 111.632 98.917 1.00 62.44 818 PRO A C 1
ATOM 2546 O O . PRO A 1 850 ? 97.910 111.921 98.420 1.00 62.44 818 PRO A O 1
ATOM 2550 N N . SER A 1 851 ? 99.919 112.537 99.238 1.00 54.78 819 SER A N 1
ATOM 2551 C CA . SER A 1 851 ? 99.676 113.962 99.105 1.00 54.78 819 SER A CA 1
ATOM 2552 C C . SER A 1 851 ? 99.613 114.373 97.638 1.00 54.78 819 SER A C 1
ATOM 2553 O O . SER A 1 851 ? 100.167 113.717 96.755 1.00 54.78 819 SER A O 1
ATOM 2556 N N . LEU A 1 852 ? 98.927 115.483 97.388 1.00 50.08 820 LEU A N 1
ATOM 2557 C CA . LEU A 1 852 ? 98.764 116.025 96.050 1.00 50.08 820 LEU A CA 1
ATOM 2558 C C . LEU A 1 852 ? 99.450 117.379 95.964 1.00 50.08 820 LEU A C 1
ATOM 2559 O O . LEU A 1 852 ? 99.510 118.119 96.949 1.00 50.08 820 LEU A O 1
ATOM 2564 N N . ARG A 1 853 ? 99.953 117.712 94.777 1.00 59.49 821 ARG A N 1
ATOM 2565 C CA . ARG A 1 853 ? 100.601 118.997 94.557 1.00 59.49 821 ARG A CA 1
ATOM 2566 C C . ARG A 1 853 ? 100.145 119.557 93.222 1.00 59.49 821 ARG A C 1
ATOM 2567 O O . ARG A 1 853 ? 100.439 118.974 92.172 1.00 59.49 821 ARG A O 1
ATOM 2575 N N . PHE A 1 854 ? 99.434 120.682 93.265 1.00 61.14 822 PHE A N 1
ATOM 2576 C CA . PHE A 1 854 ? 98.962 121.376 92.074 1.00 61.14 822 PHE A CA 1
ATOM 2577 C C . PHE A 1 854 ? 99.739 122.673 91.927 1.00 61.14 822 PHE A C 1
ATOM 2578 O O . PHE A 1 854 ? 99.745 123.498 92.844 1.00 61.14 822 PHE A O 1
ATOM 2586 N N . ASP A 1 855 ? 100.359 122.876 90.770 1.00 82.20 823 ASP A N 1
ATOM 2587 C CA . ASP A 1 855 ? 101.209 124.035 90.560 1.00 82.20 823 ASP A CA 1
ATOM 2588 C C . ASP A 1 855 ? 100.834 124.737 89.265 1.00 82.20 823 ASP A C 1
ATOM 2589 O O . ASP A 1 855 ? 100.393 124.104 88.306 1.00 82.20 823 ASP A O 1
ATOM 2594 N N . TYR A 1 856 ? 101.014 126.056 89.245 1.00 91.84 824 TYR A N 1
ATOM 2595 C CA . TYR A 1 856 ? 100.826 126.872 88.053 1.00 91.84 824 TYR A CA 1
ATOM 2596 C C . TYR A 1 856 ? 102.144 127.572 87.769 1.00 91.84 824 TYR A C 1
ATOM 2597 O O . TYR A 1 856 ? 102.631 128.340 88.607 1.00 91.84 824 TYR A O 1
ATOM 2606 N N . GLY A 1 857 ? 102.715 127.315 86.599 1.00 104.83 825 GLY A N 1
ATOM 2607 C CA . GLY A 1 857 ? 104.054 127.778 86.297 1.00 104.83 825 GLY A CA 1
ATOM 2608 C C . GLY A 1 857 ? 104.162 128.372 84.910 1.00 104.83 825 GLY A C 1
ATOM 2609 O O . GLY A 1 857 ? 103.431 128.006 83.991 1.00 104.83 825 GLY A O 1
ATOM 2610 N N . TYR A 1 858 ? 105.106 129.299 84.771 1.00 108.49 826 TYR A N 1
ATOM 2611 C CA . TYR A 1 858 ? 105.380 129.976 83.517 1.00 108.49 826 TYR A CA 1
ATOM 2612 C C . TYR A 1 858 ? 106.876 129.930 83.253 1.00 108.49 826 TYR A C 1
ATOM 2613 O O . TYR A 1 858 ? 107.692 130.013 84.176 1.00 108.49 826 TYR A O 1
ATOM 2622 N N . SER A 1 859 ? 107.224 129.806 81.975 1.00 111.18 827 SER A N 1
ATOM 2623 C CA . SER A 1 859 ? 108.608 129.780 81.536 1.00 111.18 827 SER A CA 1
ATOM 2624 C C . SER A 1 859 ? 108.738 130.570 80.245 1.00 111.18 827 SER A C 1
ATOM 2625 O O . SER A 1 859 ? 107.890 130.464 79.356 1.00 111.18 827 SER A O 1
ATOM 2628 N N . GLY A 1 860 ? 109.808 131.360 80.145 1.00 114.88 828 GLY A N 1
ATOM 2629 C CA . GLY A 1 860 ? 110.029 132.137 78.940 1.00 114.88 828 GLY A CA 1
ATOM 2630 C C . GLY A 1 860 ? 110.487 131.301 77.763 1.00 114.88 828 GLY A C 1
ATOM 2631 O O . GLY A 1 860 ? 110.362 131.725 76.611 1.00 114.88 828 GLY A O 1
ATOM 2632 N N . GLN A 1 861 ? 111.018 130.111 78.028 1.00 111.75 829 GLN A N 1
ATOM 2633 C CA . GLN A 1 861 ? 111.536 129.245 76.978 1.00 111.75 829 GLN A CA 1
ATOM 2634 C C . GLN A 1 861 ? 110.519 128.223 76.489 1.00 111.75 829 GLN A C 1
ATOM 2635 O O . GLN A 1 861 ? 110.870 127.367 75.671 1.00 111.75 829 GLN A O 1
ATOM 2641 N N . ASN A 1 862 ? 109.281 128.280 76.972 1.00 113.83 830 ASN A N 1
ATOM 2642 C CA . ASN A 1 862 ? 108.239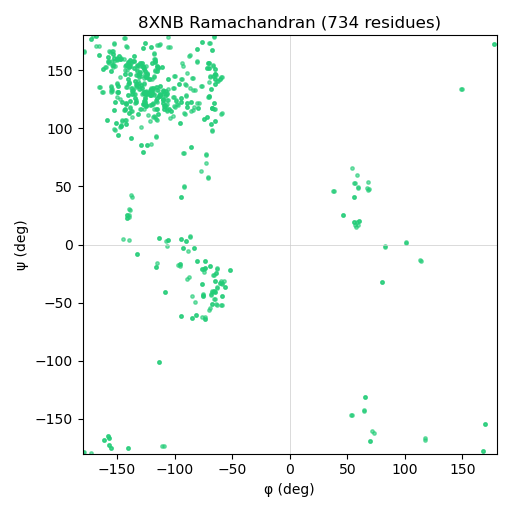 127.417 76.437 1.00 113.83 830 ASN A CA 1
ATOM 2643 C C . ASN A 1 862 ? 107.880 127.841 75.019 1.00 113.83 830 ASN A C 1
ATOM 2644 O O . ASN A 1 862 ? 107.881 129.030 74.689 1.00 113.83 830 ASN A O 1
ATOM 2649 N N . ALA A 1 863 ? 107.567 126.859 74.175 1.00 121.07 831 ALA A N 1
ATOM 2650 C CA . ALA A 1 863 ? 107.339 127.125 72.758 1.00 121.07 831 ALA A CA 1
ATOM 2651 C C . ALA A 1 863 ? 105.861 127.334 72.436 1.00 121.07 831 ALA A C 1
ATOM 2652 O O . ALA A 1 863 ? 105.468 128.408 71.970 1.00 121.07 831 ALA A O 1
ATOM 2654 N N . GLN A 1 864 ? 105.034 126.321 72.682 1.00 124.07 832 GLN A N 1
ATOM 2655 C CA . GLN A 1 864 ? 103.640 126.362 72.262 1.00 124.07 832 GLN A CA 1
ATOM 2656 C C . GLN A 1 864 ? 102.699 126.905 73.328 1.00 124.07 832 GLN A C 1
ATOM 2657 O O . GLN A 1 864 ? 101.500 127.036 73.061 1.00 124.07 832 GLN A O 1
ATOM 2663 N N . LYS A 1 865 ? 103.202 127.229 74.519 1.00 120.98 833 LYS A N 1
ATOM 2664 C CA . LYS A 1 865 ? 102.388 127.790 75.596 1.00 120.98 833 LYS A CA 1
ATOM 2665 C C . LYS A 1 865 ? 103.007 129.109 76.035 1.00 120.98 833 LYS A C 1
ATOM 2666 O O . LYS A 1 865 ? 103.809 129.143 76.981 1.00 120.98 833 LYS A O 1
ATOM 2672 N N . PRO A 1 866 ? 102.677 130.218 75.368 1.00 127.40 834 PRO A N 1
ATOM 2673 C CA . PRO A 1 866 ? 103.170 131.523 75.838 1.00 127.40 834 PRO A CA 1
ATOM 2674 C C . PRO A 1 866 ? 102.702 131.858 77.239 1.00 127.40 834 PRO A C 1
ATOM 2675 O O . PRO A 1 866 ? 103.433 132.512 77.992 1.00 127.40 834 PRO A O 1
ATOM 2679 N N . ASN A 1 867 ? 101.501 131.430 77.608 1.00 117.91 835 ASN A N 1
ATOM 2680 C CA . ASN A 1 867 ? 101.038 131.516 78.981 1.00 117.91 835 ASN A CA 1
ATOM 2681 C C . ASN A 1 867 ? 101.491 130.283 79.755 1.00 117.91 835 ASN A C 1
ATOM 2682 O O . ASN A 1 867 ? 101.864 129.257 79.182 1.00 117.91 835 ASN A O 1
ATOM 2687 N N . GLY A 1 868 ? 101.451 130.388 81.080 1.00 105.79 836 GLY A N 1
ATOM 2688 C CA . GLY A 1 868 ? 101.820 129.278 81.927 1.00 105.79 836 GLY A CA 1
ATOM 2689 C C . GLY A 1 868 ? 100.802 128.160 81.862 1.00 105.79 836 GLY A C 1
ATOM 2690 O O . GLY A 1 868 ? 99.735 128.276 81.261 1.00 105.79 836 GLY A O 1
ATOM 2691 N N . ARG A 1 869 ? 101.146 127.048 82.504 1.00 96.89 837 ARG A N 1
ATOM 2692 C CA . ARG A 1 869 ? 100.263 125.894 82.529 1.00 96.89 837 ARG A CA 1
ATOM 2693 C C . ARG A 1 869 ? 100.360 125.223 83.891 1.00 96.89 837 ARG A C 1
ATOM 2694 O O . ARG A 1 869 ? 101.136 125.633 84.762 1.00 96.89 837 ARG A O 1
ATOM 2702 N N . PHE A 1 870 ? 99.562 124.175 84.063 1.00 91.14 838 PHE A N 1
ATOM 2703 C CA . PHE A 1 870 ? 99.421 123.490 85.337 1.00 91.14 838 PHE A CA 1
ATOM 2704 C C . PHE A 1 870 ? 100.257 122.220 85.355 1.00 91.14 838 PHE A C 1
ATOM 2705 O O . PHE A 1 870 ? 100.411 121.545 84.334 1.00 91.14 838 PHE A O 1
ATOM 2713 N N . HIS A 1 871 ? 100.803 121.912 86.525 1.00 77.50 839 HIS A N 1
ATOM 2714 C CA . HIS A 1 871 ? 101.543 120.685 86.771 1.00 77.50 839 HIS A CA 1
ATOM 2715 C C . HIS A 1 871 ? 100.916 119.973 87.957 1.00 77.50 839 HIS A C 1
ATOM 2716 O O . HIS A 1 871 ? 100.700 120.581 89.011 1.00 77.50 839 HIS A O 1
ATOM 2723 N N . PHE A 1 872 ? 100.621 118.692 87.782 1.00 55.51 840 PHE A N 1
ATOM 2724 C CA . PHE A 1 872 ? 100.064 117.862 88.836 1.00 55.51 840 PHE A CA 1
ATOM 2725 C C . PHE A 1 872 ? 101.092 116.811 89.213 1.00 55.51 840 PHE A C 1
ATOM 2726 O O . PHE A 1 872 ? 101.604 116.103 88.342 1.00 55.51 840 PHE A O 1
ATOM 2734 N N . ARG A 1 873 ? 101.400 116.714 90.502 1.00 56.05 841 ARG A N 1
ATOM 2735 C CA . ARG A 1 873 ? 102.368 115.728 90.959 1.00 56.05 841 ARG A CA 1
ATOM 2736 C C . ARG A 1 873 ? 101.898 115.133 92.271 1.00 56.05 841 ARG A C 1
ATOM 2737 O O . ARG A 1 873 ? 101.573 115.867 93.208 1.00 56.05 841 ARG A O 1
ATOM 2745 N N . ILE A 1 874 ? 101.869 113.811 92.343 1.00 50.65 842 ILE A N 1
ATOM 2746 C CA . ILE A 1 874 ? 101.613 113.117 93.593 1.00 50.65 842 ILE A CA 1
ATOM 2747 C C . ILE A 1 874 ? 102.972 112.770 94.176 1.00 50.65 842 ILE A C 1
ATOM 2748 O O . ILE A 1 874 ? 103.656 111.864 93.689 1.00 50.65 842 ILE A O 1
ATOM 2753 N N . GLY A 1 875 ? 103.381 113.504 95.201 1.00 56.27 843 GLY A N 1
ATOM 2754 C CA . GLY A 1 875 ? 104.693 113.287 95.776 1.00 56.27 843 GLY A CA 1
ATOM 2755 C C . GLY A 1 875 ? 104.866 114.103 97.034 1.00 56.27 843 GLY A C 1
ATOM 2756 O O . GLY A 1 875 ? 103.994 114.879 97.430 1.00 56.27 843 GLY A O 1
ATOM 2757 N N . ASN A 1 876 ? 106.019 113.914 97.660 1.00 71.57 844 ASN A N 1
ATOM 2758 C CA . ASN A 1 876 ? 106.321 114.592 98.904 1.00 71.57 844 ASN A CA 1
ATOM 2759 C C . ASN A 1 876 ? 106.674 116.048 98.595 1.00 71.57 844 ASN A C 1
ATOM 2760 O O . ASN A 1 876 ? 106.765 116.458 97.437 1.00 71.57 844 ASN A O 1
ATOM 2765 N N . PHE A 1 877 ? 106.866 116.835 99.650 1.00 72.14 845 PHE A N 1
ATOM 2766 C CA . PHE A 1 877 ? 107.130 118.259 99.481 1.00 72.14 845 PHE A CA 1
ATOM 2767 C C . PHE A 1 877 ? 108.565 118.512 99.037 1.00 72.14 845 PHE A C 1
ATOM 2768 O O . PHE A 1 877 ? 108.869 119.566 98.472 1.00 72.14 845 PHE A O 1
ATOM 2776 N N . TRP A 1 878 ? 109.449 117.542 99.273 1.00 80.72 846 TRP A N 1
ATOM 2777 C CA . TRP A 1 878 ? 110.914 117.644 99.121 1.00 80.72 846 TRP A CA 1
ATOM 2778 C C . TRP A 1 878 ? 111.533 118.843 99.842 1.00 80.72 846 TRP A C 1
ATOM 2779 O O . TRP A 1 878 ? 112.562 118.684 100.496 1.00 80.72 846 TRP A O 1
ATOM 2791 N N . ARG B 1 510 ? 99.495 106.502 102.144 1.00 68.12 478 ARG B N 1
ATOM 2792 C CA . ARG B 1 510 ? 99.553 105.125 101.679 1.00 68.12 478 ARG B CA 1
ATOM 2793 C C . ARG B 1 510 ? 98.165 104.537 101.441 1.00 68.12 478 ARG B C 1
ATOM 2794 O O . ARG B 1 510 ? 97.959 103.346 101.652 1.00 68.12 478 ARG B O 1
ATOM 2802 N N . THR B 1 511 ? 97.223 105.394 101.029 1.00 65.66 479 THR B N 1
ATOM 2803 C CA . THR B 1 511 ? 95.832 105.041 100.706 1.00 65.66 479 THR B CA 1
ATOM 2804 C C . THR B 1 511 ? 95.192 104.136 101.756 1.00 65.66 479 THR B C 1
ATOM 2805 O O . THR B 1 511 ? 94.218 103.433 101.479 1.00 65.66 479 THR B O 1
ATOM 2809 N N . GLY B 1 512 ? 95.684 104.204 102.985 1.00 65.50 480 GLY B N 1
ATOM 2810 C CA . GLY B 1 512 ? 95.201 103.300 104.009 1.00 65.50 480 GLY B CA 1
ATOM 2811 C C . GLY B 1 512 ? 95.571 101.876 103.670 1.00 65.50 480 GLY B C 1
ATOM 2812 O O . GLY B 1 512 ? 96.716 101.569 103.326 1.00 65.50 480 GLY B O 1
ATOM 2813 N N . ILE B 1 513 ? 94.591 100.989 103.758 1.00 58.11 481 ILE B N 1
ATOM 2814 C CA . ILE B 1 513 ? 94.835 99.569 103.552 1.00 58.11 481 ILE B CA 1
ATOM 2815 C C . ILE B 1 513 ? 93.777 98.994 102.623 1.00 58.11 481 ILE B C 1
ATOM 2816 O O . ILE B 1 513 ? 92.577 99.115 102.905 1.00 58.11 481 ILE B O 1
ATOM 2821 N N . PRO B 1 514 ? 94.159 98.370 101.521 1.00 52.88 482 PRO B N 1
ATOM 2822 C CA . PRO B 1 514 ? 93.229 97.480 100.832 1.00 52.88 482 PRO B CA 1
ATOM 2823 C C . PRO B 1 514 ? 93.244 96.112 101.485 1.00 52.88 482 PRO B C 1
ATOM 2824 O O . PRO B 1 514 ? 94.277 95.439 101.507 1.00 52.88 482 PRO B O 1
ATOM 2828 N N . VAL B 1 515 ? 92.094 95.701 102.023 1.00 59.24 483 VAL B N 1
ATOM 2829 C CA . VAL B 1 515 ? 92.030 94.526 102.886 1.00 59.24 483 VAL B CA 1
ATOM 2830 C C . VAL B 1 515 ? 92.570 93.294 102.177 1.00 59.24 483 VAL B C 1
ATOM 2831 O O . VAL B 1 515 ? 93.177 92.421 102.808 1.00 59.24 483 VAL B O 1
ATOM 2835 N N . ASN B 1 516 ? 92.422 93.223 100.860 1.00 57.97 484 ASN B N 1
ATOM 2836 C CA . ASN B 1 516 ? 92.827 92.020 100.158 1.00 57.97 484 ASN B CA 1
ATOM 2837 C C . ASN B 1 516 ? 93.167 92.357 98.720 1.00 57.97 484 ASN B C 1
ATOM 2838 O O . ASN B 1 516 ? 92.424 93.078 98.054 1.00 57.97 484 ASN B O 1
ATOM 2843 N N . LEU B 1 517 ? 94.293 91.836 98.256 1.00 43.47 485 LEU B N 1
ATOM 2844 C CA . LEU B 1 517 ? 94.572 91.716 96.835 1.00 43.47 485 LEU B CA 1
ATOM 2845 C C . LEU B 1 517 ? 94.104 90.323 96.428 1.00 43.47 485 LEU B C 1
ATOM 2846 O O . LEU B 1 517 ? 94.908 89.388 96.345 1.00 43.47 485 LEU B O 1
ATOM 2851 N N . SER B 1 518 ? 92.795 90.171 96.246 1.00 46.62 486 SER B N 1
ATOM 2852 C CA . SER B 1 518 ? 92.175 88.880 95.982 1.00 46.62 486 SER B CA 1
ATOM 2853 C C . SER B 1 518 ? 92.653 88.357 94.640 1.00 46.62 486 SER B C 1
ATOM 2854 O O . SER B 1 518 ? 92.379 88.967 93.604 1.00 46.62 486 SER B O 1
ATOM 2857 N N . LEU B 1 519 ? 93.353 87.232 94.654 1.00 44.82 487 LEU B N 1
ATOM 2858 C CA . LEU B 1 519 ? 93.750 86.558 93.429 1.00 44.82 487 LEU B CA 1
ATOM 2859 C C . LEU B 1 519 ? 92.665 85.553 93.079 1.00 44.82 487 LEU B C 1
ATOM 2860 O O . LEU B 1 519 ? 92.469 84.573 93.802 1.00 44.82 487 LEU B O 1
ATOM 2865 N N . GLY B 1 520 ? 91.961 85.800 91.992 1.00 47.95 488 GLY B N 1
ATOM 2866 C CA . GLY B 1 520 ? 90.874 84.930 91.574 1.00 47.95 488 GLY B CA 1
ATOM 2867 C C . GLY B 1 520 ? 91.129 84.352 90.203 1.00 47.95 488 GLY B C 1
ATOM 2868 O O . GLY B 1 520 ? 91.671 85.020 89.325 1.00 47.95 488 GLY B O 1
ATOM 2869 N N . TYR B 1 521 ? 90.741 83.094 90.031 1.00 53.44 489 TYR B N 1
ATOM 2870 C CA . TYR B 1 521 ? 90.834 82.402 88.753 1.00 53.44 489 TYR B CA 1
ATOM 2871 C C . TYR B 1 521 ? 89.434 81.960 88.365 1.00 53.44 489 TYR B C 1
ATOM 2872 O O . TYR B 1 521 ? 88.714 81.386 89.187 1.00 53.44 489 TYR B O 1
ATOM 2881 N N . ASP B 1 522 ? 89.049 82.225 87.120 1.00 67.86 490 ASP B N 1
ATOM 2882 C CA . ASP B 1 522 ? 87.768 81.763 86.596 1.00 67.86 490 ASP B CA 1
ATOM 2883 C C . ASP B 1 522 ? 87.963 81.625 85.092 1.00 67.86 490 ASP B C 1
ATOM 2884 O O . ASP B 1 522 ? 87.902 82.619 84.359 1.00 67.86 490 ASP B O 1
ATOM 2889 N N . SER B 1 523 ? 88.194 80.391 84.640 1.00 70.56 491 SER B N 1
ATOM 2890 C CA . SER B 1 523 ? 88.553 80.150 83.246 1.00 70.56 491 SER B CA 1
ATOM 2891 C C . SER B 1 523 ? 87.443 80.553 82.286 1.00 70.56 491 SER B C 1
ATOM 2892 O O . SER B 1 523 ? 87.707 80.772 81.098 1.00 70.56 491 SER B O 1
ATOM 2895 N N . LEU B 1 524 ? 86.202 80.640 82.767 1.00 69.59 492 LEU B N 1
ATOM 2896 C CA . LEU B 1 524 ? 85.116 81.118 81.919 1.00 69.59 492 LEU B CA 1
ATOM 2897 C C . LEU B 1 524 ? 85.348 82.563 81.502 1.00 69.59 492 LEU B C 1
ATOM 2898 O O . LEU B 1 524 ? 85.308 82.895 80.312 1.00 69.59 492 LEU B O 1
ATOM 2903 N N . GLN B 1 525 ? 85.607 83.437 82.475 1.00 65.39 493 GLN B N 1
ATOM 2904 C CA . GLN B 1 525 ? 85.730 84.860 82.186 1.00 65.39 493 GLN B CA 1
ATOM 2905 C C . GLN B 1 525 ? 87.123 85.205 81.675 1.00 65.39 493 GLN B C 1
ATOM 2906 O O . GLN B 1 525 ? 87.272 85.875 80.647 1.00 65.39 493 GLN B O 1
ATOM 2912 N N . GLY B 1 526 ? 88.160 84.760 82.378 1.00 56.20 494 GLY B N 1
ATOM 2913 C CA . GLY B 1 526 ? 89.504 85.131 81.983 1.00 56.20 494 GLY B CA 1
ATOM 2914 C C . GLY B 1 526 ? 90.594 84.314 82.637 1.00 56.20 494 GLY B C 1
ATOM 2915 O O . GLY B 1 526 ? 90.328 83.529 83.549 1.00 56.20 494 GLY B O 1
ATOM 2916 N N . GLY B 1 527 ? 91.828 84.489 82.175 1.00 57.46 495 GLY B N 1
ATOM 2917 C CA . GLY B 1 527 ? 92.944 83.717 82.681 1.00 57.46 495 GLY B CA 1
ATOM 2918 C C . GLY B 1 527 ? 93.177 83.854 84.172 1.00 57.46 495 GLY B C 1
ATOM 2919 O O . GLY B 1 527 ? 93.240 82.851 84.886 1.00 57.46 495 GLY B O 1
ATOM 2920 N N . TRP B 1 528 ? 93.281 85.085 84.658 1.00 50.54 496 TRP B N 1
ATOM 2921 C CA . TRP B 1 528 ? 93.547 85.352 86.061 1.00 50.54 496 TRP B CA 1
ATOM 2922 C C . TRP B 1 528 ? 92.903 86.675 86.440 1.00 50.54 496 TRP B C 1
ATOM 2923 O O . TRP B 1 528 ? 92.607 87.504 85.577 1.00 50.54 496 TRP B O 1
ATOM 2934 N N . SER B 1 529 ? 92.682 86.872 87.736 1.00 36.47 497 SER B N 1
ATOM 2935 C CA . SER B 1 529 ? 92.036 88.088 88.202 1.00 36.47 497 SER B CA 1
ATOM 2936 C C . SER B 1 529 ? 92.652 88.521 89.519 1.00 36.47 497 SER B C 1
ATOM 2937 O O . SER B 1 529 ? 93.068 87.684 90.322 1.00 36.47 497 SER B O 1
ATOM 2940 N N . GLY B 1 530 ? 92.705 89.830 89.731 1.00 40.52 498 GLY B N 1
ATOM 2941 C CA . GLY B 1 530 ? 93.198 90.368 90.981 1.00 40.52 498 GLY B CA 1
ATOM 2942 C C . GLY B 1 530 ? 92.419 91.586 91.418 1.00 40.52 498 GLY B C 1
ATOM 2943 O O . GLY B 1 530 ? 92.358 92.574 90.685 1.00 40.52 498 GLY B O 1
ATOM 2944 N N . ASP B 1 531 ? 91.811 91.538 92.598 1.00 46.15 499 ASP B N 1
ATOM 2945 C CA . ASP B 1 531 ? 90.975 92.624 93.087 1.00 46.15 499 ASP B CA 1
ATOM 2946 C C . ASP B 1 531 ? 91.528 93.165 94.395 1.00 46.15 499 ASP B C 1
ATOM 2947 O O . ASP B 1 531 ? 91.781 92.402 95.330 1.00 46.15 499 ASP B O 1
ATOM 2952 N N . VAL B 1 532 ? 91.702 94.483 94.466 1.00 45.52 500 VAL B N 1
ATOM 2953 C CA . VAL B 1 532 ? 92.064 95.169 95.700 1.00 45.52 500 VAL B CA 1
ATOM 2954 C C . VAL B 1 532 ? 90.800 95.800 96.264 1.00 45.52 500 VAL B C 1
ATOM 2955 O O . VAL B 1 532 ? 90.083 96.516 95.554 1.00 45.52 500 VAL B O 1
ATOM 2959 N N . ALA B 1 533 ? 90.511 95.513 97.528 1.00 48.00 501 ALA B N 1
ATOM 2960 C CA . ALA B 1 533 ? 89.263 95.917 98.157 1.00 48.00 501 ALA B CA 1
ATOM 2961 C C . ALA B 1 533 ? 89.550 96.706 99.421 1.00 48.00 501 ALA B C 1
ATOM 2962 O O . ALA B 1 533 ? 90.151 96.181 100.362 1.00 48.00 501 ALA B O 1
ATOM 2964 N N . TYR B 1 534 ? 89.105 97.957 99.446 1.00 49.37 502 TYR B N 1
ATOM 2965 C CA . TYR B 1 534 ? 89.204 98.816 100.617 1.00 49.37 502 TYR B CA 1
ATOM 2966 C C . TYR B 1 534 ? 87.828 98.876 101.255 1.00 49.37 502 TYR B C 1
ATOM 2967 O O . TYR B 1 534 ? 86.892 99.414 100.660 1.00 49.37 502 TYR B O 1
ATOM 2976 N N . THR B 1 535 ? 87.709 98.351 102.465 1.00 57.98 503 THR B N 1
ATOM 2977 C CA . THR B 1 535 ? 86.468 98.444 103.211 1.00 57.98 503 THR B CA 1
ATOM 2978 C C . THR B 1 535 ? 86.665 99.366 104.404 1.00 57.98 503 THR B C 1
ATOM 2979 O O . THR B 1 535 ? 87.781 99.545 104.899 1.00 57.98 503 THR B O 1
ATOM 2983 N N . ASN B 1 536 ? 85.572 99.984 104.835 1.00 62.14 504 ASN B N 1
ATOM 2984 C CA . ASN B 1 536 ? 85.575 100.860 106.002 1.00 62.14 504 ASN B CA 1
ATOM 2985 C C . ASN B 1 536 ? 84.250 100.622 106.715 1.00 62.14 504 ASN B C 1
ATOM 2986 O O . ASN B 1 536 ? 83.192 101.037 106.228 1.00 62.14 504 ASN B O 1
ATOM 2991 N N . SER B 1 537 ? 84.318 99.931 107.855 1.00 76.32 505 SER B N 1
ATOM 2992 C CA . SER B 1 537 ? 83.105 99.541 108.564 1.00 76.32 505 SER B CA 1
ATOM 2993 C C . SER B 1 537 ? 82.392 100.750 109.150 1.00 76.32 505 SER B C 1
ATOM 2994 O O . SER B 1 537 ? 81.163 100.855 109.069 1.00 76.32 505 SER B O 1
ATOM 2997 N N . ASN B 1 538 ? 83.140 101.668 109.750 1.00 79.93 506 ASN B N 1
ATOM 2998 C CA . ASN B 1 538 ? 82.571 102.871 110.331 1.00 79.93 506 ASN B CA 1
ATOM 2999 C C . ASN B 1 538 ? 82.895 104.069 109.453 1.00 79.93 506 ASN B C 1
ATOM 3000 O O . ASN B 1 538 ? 84.062 104.391 109.218 1.00 79.93 506 ASN B O 1
ATOM 3005 N N . ALA B 1 539 ? 81.848 104.734 108.979 1.00 86.23 507 ALA B N 1
ATOM 3006 C CA . ALA B 1 539 ? 82.015 105.905 108.133 1.00 86.23 507 ALA B CA 1
ATOM 3007 C C . ALA B 1 539 ? 80.928 106.906 108.477 1.00 86.23 507 ALA B C 1
ATOM 3008 O O . ALA B 1 539 ? 79.833 106.527 108.903 1.00 86.23 507 ALA B O 1
ATOM 3010 N N . PHE B 1 540 ? 81.251 108.186 108.298 1.00 96.90 508 PHE B N 1
ATOM 3011 C CA . PHE B 1 540 ? 80.355 109.303 108.587 1.00 96.90 508 PHE B CA 1
ATOM 3012 C C . PHE B 1 540 ? 79.849 109.287 110.028 1.00 96.90 508 PHE B C 1
ATOM 3013 O O . PHE B 1 540 ? 78.835 109.917 110.341 1.00 96.90 508 PHE B O 1
ATOM 3021 N N . GLY B 1 541 ? 80.539 108.565 110.909 1.00 97.81 509 GLY B N 1
ATOM 3022 C CA . GLY B 1 541 ? 80.319 108.658 112.336 1.00 97.81 509 GLY B CA 1
ATOM 3023 C C . GLY B 1 541 ? 79.182 107.844 112.909 1.00 97.81 509 GLY B C 1
ATOM 3024 O O . GLY B 1 541 ? 78.987 107.873 114.128 1.00 97.81 509 GLY B O 1
ATOM 3025 N N . LEU B 1 542 ? 78.422 107.110 112.092 1.00 90.44 510 LEU B N 1
ATOM 3026 C CA . LEU B 1 542 ? 77.288 106.366 112.631 1.00 90.44 510 LEU B CA 1
ATOM 3027 C C . LEU B 1 542 ? 77.201 104.964 112.020 1.00 90.44 510 LEU B C 1
ATOM 3028 O O . LEU B 1 542 ? 76.115 104.492 111.674 1.00 90.44 510 LEU B O 1
ATOM 3033 N N . GLY B 1 543 ? 78.332 104.281 111.880 1.00 88.48 511 GLY B N 1
ATOM 3034 C CA . GLY B 1 543 ? 78.307 102.878 111.488 1.00 88.48 511 GLY B CA 1
ATOM 3035 C C . GLY B 1 543 ? 77.814 102.613 110.083 1.00 88.48 511 GLY B C 1
ATOM 3036 O O . GLY B 1 543 ? 76.953 101.748 109.881 1.00 88.48 511 GLY B O 1
ATOM 3037 N N . HIS B 1 544 ? 78.339 103.337 109.106 1.00 78.61 512 HIS B N 1
ATOM 3038 C CA . HIS B 1 544 ? 77.997 103.139 107.707 1.00 78.61 512 HIS B CA 1
ATOM 3039 C C . HIS B 1 544 ? 79.153 102.438 107.008 1.00 78.61 512 HIS B C 1
ATOM 3040 O O . HIS B 1 544 ? 80.315 102.815 107.176 1.00 78.61 512 HIS B O 1
ATOM 3047 N N . SER B 1 545 ? 78.838 101.412 106.220 1.00 68.63 513 SER B N 1
ATOM 3048 C CA . SER B 1 545 ? 79.879 100.577 105.628 1.00 68.63 513 SER B CA 1
ATOM 3049 C C . SER B 1 545 ? 80.143 101.025 104.199 1.00 68.63 513 SER B C 1
ATOM 3050 O O . SER B 1 545 ? 79.236 101.008 103.364 1.00 68.63 513 SER B O 1
ATOM 3053 N N . PHE B 1 546 ? 81.382 101.416 103.921 1.00 57.22 514 PHE B N 1
ATOM 3054 C CA . PHE B 1 546 ? 81.780 101.910 102.607 1.00 57.22 514 PHE B CA 1
ATOM 3055 C C . PHE B 1 546 ? 82.868 101.010 102.042 1.00 57.22 514 PHE B C 1
ATOM 3056 O O . PHE B 1 546 ? 83.933 100.872 102.648 1.00 57.22 514 PHE B O 1
ATOM 3064 N N . GLY B 1 547 ? 82.617 100.417 100.888 1.00 44.17 515 GLY B N 1
ATOM 3065 C CA . GLY B 1 547 ? 83.576 99.516 100.272 1.00 44.17 515 GLY B CA 1
ATOM 3066 C C . GLY B 1 547 ? 83.836 99.885 98.830 1.00 44.17 515 GLY B C 1
ATOM 3067 O O . GLY B 1 547 ? 82.914 100.205 98.084 1.00 44.17 515 GLY B O 1
ATOM 3068 N N . VAL B 1 548 ? 85.109 99.844 98.450 1.00 33.30 516 VAL B N 1
ATOM 3069 C CA . VAL B 1 548 ? 85.545 100.140 97.093 1.00 33.30 516 VAL B CA 1
ATOM 3070 C C . VAL B 1 548 ? 86.392 98.980 96.603 1.00 33.30 516 VAL B C 1
ATOM 3071 O O . VAL B 1 548 ? 87.422 98.662 97.205 1.00 33.30 516 VAL B O 1
ATOM 3075 N N . ARG B 1 549 ? 85.969 98.355 95.512 1.00 43.50 517 ARG B N 1
ATOM 3076 C CA . ARG B 1 549 ? 86.693 97.249 94.907 1.00 43.50 517 ARG B CA 1
ATOM 3077 C C . ARG B 1 549 ? 87.223 97.709 93.564 1.00 43.50 517 ARG B C 1
ATOM 3078 O O . ARG B 1 549 ? 86.504 98.368 92.811 1.00 43.50 517 ARG B O 1
ATOM 3086 N N . LEU B 1 550 ? 88.469 97.370 93.259 1.00 78.93 518 LEU B N 1
ATOM 3087 C CA . LEU B 1 550 ? 89.029 97.647 91.945 1.00 78.93 518 LEU B CA 1
ATOM 3088 C C . LEU B 1 550 ? 89.851 96.447 91.520 1.00 78.93 518 LEU B C 1
ATOM 3089 O O . LEU B 1 550 ? 90.767 96.040 92.236 1.00 78.93 518 LEU B O 1
ATOM 3094 N N . GLY B 1 551 ? 89.526 95.870 90.367 1.00 39.60 519 GLY B N 1
ATOM 3095 C CA . GLY B 1 551 ? 90.154 94.642 89.947 1.00 39.60 519 GLY B CA 1
ATOM 3096 C C . GLY B 1 551 ? 90.641 94.723 88.515 1.00 39.60 519 GLY B C 1
ATOM 3097 O O . GLY B 1 551 ? 90.136 95.486 87.698 1.00 39.60 519 GLY B O 1
ATOM 3098 N N . ALA B 1 552 ? 91.647 93.912 88.234 1.00 39.29 520 ALA B N 1
ATOM 3099 C CA . ALA B 1 552 ? 92.152 93.716 86.888 1.00 39.29 520 ALA B CA 1
ATOM 3100 C C . ALA B 1 552 ? 91.954 92.258 86.521 1.00 39.29 520 ALA B C 1
ATOM 3101 O O . ALA B 1 552 ? 92.344 91.366 87.280 1.00 39.29 520 ALA B O 1
ATOM 3103 N N . VAL B 1 553 ? 91.352 92.017 85.367 1.00 40.54 521 VAL B N 1
ATOM 3104 C CA . VAL B 1 553 ? 91.004 90.671 84.941 1.00 40.54 521 VAL B CA 1
ATOM 3105 C C . VAL B 1 553 ? 91.643 90.402 83.590 1.00 40.54 521 VAL B C 1
ATOM 3106 O O . VAL B 1 553 ? 91.504 91.187 82.647 1.00 40.54 521 VAL B O 1
ATOM 3110 N N . GLN B 1 554 ? 92.341 89.276 83.493 1.00 54.55 522 GLN B N 1
ATOM 3111 C CA . GLN B 1 554 ? 93.064 88.941 82.277 1.00 54.55 522 GLN B CA 1
ATOM 3112 C C . GLN B 1 554 ? 92.027 88.669 81.198 1.00 54.55 522 GLN B C 1
ATOM 3113 O O . GLN B 1 554 ? 91.444 87.583 81.140 1.00 54.55 522 GLN B O 1
ATOM 3119 N N . ASN B 1 555 ? 91.775 89.674 80.378 1.00 70.67 523 ASN B N 1
ATOM 3120 C CA . ASN B 1 555 ? 90.696 89.644 79.408 1.00 70.67 523 ASN B CA 1
ATOM 31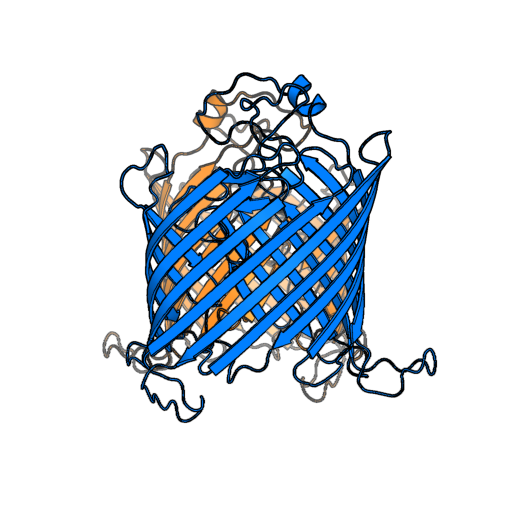21 C C . ASN B 1 555 ? 91.136 89.210 78.026 1.00 70.67 523 ASN B C 1
ATOM 3122 O O . ASN B 1 555 ? 90.282 88.843 77.219 1.00 70.67 523 ASN B O 1
ATOM 3127 N N . GLN B 1 556 ? 92.441 89.237 77.746 1.00 88.16 524 GLN B N 1
ATOM 3128 C CA . GLN B 1 556 ? 92.998 89.127 76.396 1.00 88.16 524 GLN B CA 1
ATOM 3129 C C . GLN B 1 556 ? 92.129 89.872 75.384 1.00 88.16 524 GLN B C 1
ATOM 3130 O O . GLN B 1 556 ? 91.834 89.381 74.297 1.00 88.16 524 GLN B O 1
ATOM 3136 N N . ALA B 1 557 ? 9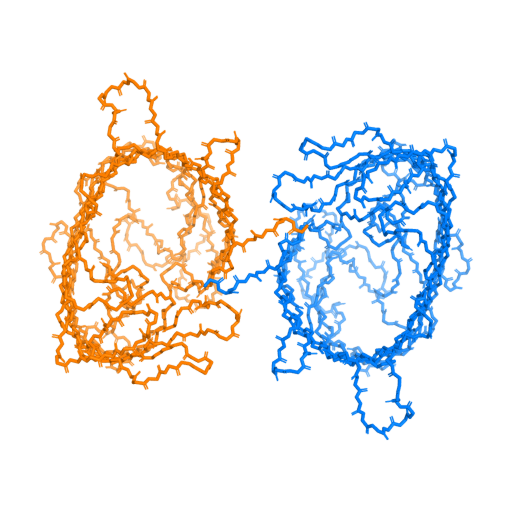1.739 91.089 75.751 1.00 82.29 525 ALA B N 1
ATOM 3137 C CA . ALA B 1 557 ? 90.793 91.883 74.973 1.00 82.29 525 ALA B CA 1
ATOM 3138 C C . ALA B 1 557 ? 91.005 93.352 75.318 1.00 82.29 525 ALA B C 1
ATOM 3139 O O . ALA B 1 557 ? 92.013 93.730 75.923 1.00 82.29 525 ALA B O 1
ATOM 3141 N N . GLY B 1 558 ? 90.040 94.183 74.919 1.00 75.04 526 GLY B N 1
ATOM 3142 C CA . GLY B 1 558 ? 90.185 95.618 75.109 1.00 75.04 526 GLY B CA 1
ATOM 3143 C C . GLY B 1 558 ? 90.101 96.046 76.562 1.00 75.04 526 GLY B C 1
ATOM 3144 O O . GLY B 1 558 ? 91.017 96.681 77.090 1.00 75.04 526 GLY B O 1
ATOM 3145 N N . GLN B 1 559 ? 89.005 95.701 77.230 1.00 65.69 527 GLN B N 1
ATOM 3146 C CA . GLN B 1 559 ? 88.731 96.164 78.584 1.00 65.69 527 GLN B CA 1
ATOM 3147 C C . GLN B 1 559 ? 89.474 95.285 79.578 1.00 65.69 527 GLN B C 1
ATOM 3148 O O . GLN B 1 559 ? 89.426 94.056 79.481 1.00 65.69 527 GLN B O 1
ATOM 3154 N N . ASN B 1 560 ? 90.152 95.915 80.534 1.00 48.89 528 ASN B N 1
ATOM 3155 C CA . ASN B 1 560 ? 91.023 95.211 81.461 1.00 48.89 528 ASN B CA 1
ATOM 3156 C C . ASN B 1 560 ? 90.805 95.602 82.914 1.00 48.89 528 ASN B C 1
ATOM 3157 O O . ASN B 1 560 ? 91.381 94.964 83.799 1.00 48.89 528 ASN B O 1
ATOM 3162 N N . TRP B 1 561 ? 89.999 96.621 83.194 1.00 43.97 529 TRP B N 1
ATOM 3163 C CA . TRP B 1 561 ? 89.821 97.116 84.551 1.00 43.97 529 TRP B CA 1
ATOM 3164 C C . TRP B 1 561 ? 88.345 97.125 84.917 1.00 43.97 529 TRP B C 1
ATOM 3165 O O . TRP B 1 561 ? 87.529 97.719 84.206 1.00 43.97 529 TRP B O 1
ATOM 3176 N N . VAL B 1 562 ? 88.010 96.467 86.026 1.00 36.66 530 VAL B N 1
ATOM 3177 C CA . VAL B 1 562 ? 86.657 96.424 86.554 1.00 36.66 530 VAL B CA 1
ATOM 3178 C C . VAL B 1 562 ? 86.664 97.093 87.918 1.00 36.66 530 VAL B C 1
ATOM 3179 O O . VAL B 1 562 ? 87.703 97.216 88.569 1.00 36.66 530 VAL B O 1
ATOM 3183 N N . GLY B 1 563 ? 85.487 97.517 88.358 1.00 40.04 531 GLY B N 1
ATOM 3184 C CA . GLY B 1 563 ? 85.397 98.259 89.600 1.00 40.04 531 GLY B CA 1
ATOM 3185 C C . GLY B 1 563 ? 84.043 98.105 90.244 1.00 40.04 531 GLY B C 1
ATOM 3186 O O . GLY B 1 563 ? 83.088 97.642 89.619 1.00 40.04 531 GLY B O 1
ATOM 3187 N N . SER B 1 564 ? 83.962 98.507 91.506 1.00 41.87 532 SER B N 1
ATOM 3188 C CA . SER B 1 564 ? 82.730 98.442 92.269 1.00 41.87 532 SER B CA 1
ATOM 3189 C C . SER B 1 564 ? 82.831 99.397 93.445 1.00 41.87 532 SER B C 1
ATOM 3190 O O . SER B 1 564 ? 83.920 99.663 93.954 1.00 41.87 532 SER B O 1
ATOM 3193 N N . LEU B 1 565 ? 81.681 99.885 93.890 1.00 41.51 533 LEU B N 1
ATOM 3194 C CA . LEU B 1 565 ? 81.614 100.840 94.987 1.00 41.51 533 LEU B CA 1
ATOM 3195 C C . LEU B 1 565 ? 80.280 100.625 95.681 1.00 41.51 533 LEU B C 1
ATOM 3196 O O . LEU B 1 565 ? 79.239 101.019 95.150 1.00 41.51 533 LEU B O 1
ATOM 3201 N N . ASN B 1 566 ? 80.303 99.992 96.847 1.00 55.76 534 ASN B N 1
ATOM 3202 C CA . ASN B 1 566 ? 79.084 99.718 97.585 1.00 55.76 534 ASN B CA 1
ATOM 3203 C C . ASN B 1 566 ? 79.081 100.487 98.897 1.00 55.76 534 ASN B C 1
ATOM 3204 O O . ASN B 1 566 ? 80.132 100.816 99.453 1.00 55.76 534 ASN B O 1
ATOM 3209 N N . TYR B 1 567 ? 77.880 100.788 99.371 1.00 63.90 535 TYR B N 1
ATOM 3210 C CA . TYR B 1 567 ? 77.684 101.599 100.566 1.00 63.90 535 TYR B CA 1
ATOM 3211 C C . TYR B 1 567 ? 76.449 101.048 101.256 1.00 63.90 535 TYR B C 1
ATOM 3212 O O . TYR B 1 567 ? 75.332 101.249 100.773 1.00 63.90 535 TYR B O 1
ATOM 3221 N N . THR B 1 568 ? 76.640 100.339 102.362 1.00 69.86 536 THR B N 1
ATOM 3222 C CA . THR B 1 568 ? 75.551 99.607 102.985 1.00 69.86 536 THR B CA 1
ATOM 3223 C C . THR B 1 568 ? 75.268 100.148 104.379 1.00 69.86 536 THR B C 1
ATOM 3224 O O . THR B 1 568 ? 76.162 100.668 105.066 1.00 69.86 536 THR B O 1
ATOM 3228 N N . ILE B 1 569 ? 74.002 100.025 104.760 1.00 77.78 537 ILE B N 1
ATOM 3229 C CA . ILE B 1 569 ? 73.410 100.614 105.951 1.00 77.78 537 ILE B CA 1
ATOM 3230 C C . ILE B 1 569 ? 72.849 99.480 106.795 1.00 77.78 537 ILE B C 1
ATOM 3231 O O . ILE B 1 569 ? 71.844 98.863 106.404 1.00 77.78 537 ILE B O 1
ATOM 3236 N N . PRO B 1 570 ? 73.496 99.127 107.903 1.00 87.21 538 PRO B N 1
ATOM 3237 C CA . PRO B 1 570 ? 72.862 98.272 108.909 1.00 87.21 538 PRO B CA 1
ATOM 3238 C C . PRO B 1 570 ? 72.117 99.130 109.916 1.00 87.21 538 PRO B C 1
ATOM 3239 O O . PRO B 1 570 ? 72.517 100.255 110.218 1.00 87.21 538 PRO B O 1
ATOM 3243 N N . TRP B 1 571 ? 71.009 98.591 110.430 1.00 108.72 539 TRP B N 1
ATOM 3244 C CA . TRP B 1 571 ? 70.122 99.336 111.326 1.00 108.72 539 TRP B CA 1
ATOM 3245 C C . TRP B 1 571 ? 69.607 100.609 110.665 1.00 108.72 539 TRP B C 1
ATOM 3246 O O . TRP B 1 571 ? 69.830 101.723 111.143 1.00 108.72 539 TRP B O 1
ATOM 3257 N N . LEU B 1 572 ? 68.917 100.441 109.549 1.00 110.31 540 LEU B N 1
ATOM 3258 C CA . LEU B 1 572 ? 68.133 101.545 109.031 1.00 110.31 540 LEU B CA 1
ATOM 3259 C C . LEU B 1 572 ? 66.820 101.603 109.797 1.00 110.31 540 LEU B C 1
ATOM 3260 O O . LEU B 1 572 ? 66.069 100.624 109.834 1.00 110.31 540 LEU B O 1
ATOM 3265 N N . ASP B 1 573 ? 66.552 102.737 110.433 1.00 125.99 541 ASP B N 1
ATOM 3266 C CA . ASP B 1 573 ? 65.328 102.936 111.204 1.00 125.99 541 ASP B CA 1
ATOM 3267 C C . ASP B 1 573 ? 64.595 104.120 110.583 1.00 125.99 541 ASP B C 1
ATOM 3268 O O . ASP B 1 573 ? 64.755 105.266 111.011 1.00 125.99 541 ASP B O 1
ATOM 3273 N N . LEU B 1 574 ? 63.792 103.835 109.562 1.00 142.74 542 LEU B N 1
ATOM 3274 C CA . LEU B 1 574 ? 63.043 104.856 108.847 1.00 142.74 542 LEU B CA 1
ATOM 3275 C C . LEU B 1 574 ? 61.687 105.127 109.486 1.00 142.74 542 LEU B C 1
ATOM 3276 O O . LEU B 1 574 ? 60.981 106.043 109.053 1.00 142.74 542 LEU B O 1
ATOM 3281 N N . ASP B 1 575 ? 61.313 104.347 110.506 1.00 146.68 543 ASP B N 1
ATOM 3282 C CA . ASP B 1 575 ? 60.011 104.450 111.173 1.00 146.68 543 ASP B CA 1
ATOM 3283 C C . ASP B 1 575 ? 58.863 104.215 110.192 1.00 146.68 543 ASP B C 1
ATOM 3284 O O . ASP B 1 575 ? 57.706 104.531 110.473 1.00 146.68 543 ASP B O 1
ATOM 3289 N N . PHE B 1 576 ? 59.185 103.639 109.035 1.00 151.03 544 PHE B N 1
ATOM 3290 C CA . PHE B 1 576 ? 58.209 103.370 107.992 1.00 151.03 544 PHE B CA 1
ATOM 3291 C C . PHE B 1 576 ? 58.283 101.897 107.624 1.00 151.03 544 PHE B C 1
ATOM 3292 O O . PHE B 1 576 ? 59.360 101.295 107.638 1.00 151.03 544 PHE B O 1
ATOM 3300 N N . ALA B 1 577 ? 57.122 101.328 107.298 1.00 147.73 545 ALA B N 1
ATOM 3301 C CA . ALA B 1 577 ? 57.007 99.926 106.894 1.00 147.73 545 ALA B CA 1
ATOM 3302 C C . ALA B 1 577 ? 57.581 98.989 107.953 1.00 147.73 545 ALA B C 1
ATOM 3303 O O . ALA B 1 577 ? 58.462 98.178 107.671 1.00 147.73 545 ALA B O 1
ATOM 3305 N N . ASP B 1 578 ? 57.109 99.145 109.192 1.00 144.85 546 ASP B N 1
ATOM 3306 C CA . ASP B 1 578 ? 57.345 98.242 110.321 1.00 144.85 546 ASP B CA 1
ATOM 3307 C C . ASP B 1 578 ? 58.822 98.035 110.659 1.00 144.85 546 ASP B C 1
ATOM 3308 O O . ASP B 1 578 ? 59.155 97.126 111.424 1.00 144.85 546 ASP B O 1
ATOM 3313 N N . PHE B 1 579 ? 59.716 98.880 110.147 1.00 139.74 547 PHE B N 1
ATOM 3314 C CA . PHE B 1 579 ? 61.160 98.663 110.278 1.00 139.74 547 PHE B CA 1
ATOM 3315 C C . PHE B 1 579 ? 61.634 98.927 111.711 1.00 139.74 547 PHE B C 1
ATOM 3316 O O . PHE B 1 579 ? 62.342 99.890 111.999 1.00 139.74 547 PHE B O 1
ATOM 3324 N N . ARG B 1 580 ? 61.238 98.033 112.621 1.00 137.14 548 ARG B N 1
ATOM 3325 C CA . ARG B 1 580 ? 61.654 98.127 114.014 1.00 137.14 548 ARG B CA 1
ATOM 3326 C C . ARG B 1 580 ? 62.531 96.978 114.488 1.00 137.14 548 ARG B C 1
ATOM 3327 O O . ARG B 1 580 ? 63.161 97.105 115.545 1.00 137.14 548 ARG B O 1
ATOM 3335 N N . LYS B 1 581 ? 62.587 95.871 113.757 1.00 135.91 549 LYS B N 1
ATOM 3336 C CA . LYS B 1 581 ? 63.382 94.726 114.173 1.00 135.91 549 LYS B CA 1
ATOM 3337 C C . LYS B 1 581 ? 64.642 94.624 113.317 1.00 135.91 549 LYS B C 1
ATOM 3338 O O . LYS B 1 581 ? 64.872 95.418 112.404 1.00 135.91 549 LYS B O 1
ATOM 3344 N N . ASN B 1 582 ? 65.460 93.621 113.626 1.00 135.16 550 ASN B N 1
ATOM 3345 C CA . ASN B 1 582 ? 66.738 93.406 112.957 1.00 135.16 550 ASN B CA 1
ATOM 3346 C C . ASN B 1 582 ? 66.438 92.884 111.556 1.00 135.16 550 ASN B C 1
ATOM 3347 O O . ASN B 1 582 ? 66.551 91.684 111.291 1.00 135.16 550 ASN B O 1
ATOM 3352 N N . ARG B 1 583 ? 66.038 93.793 110.660 1.00 132.38 551 ARG B N 1
ATOM 3353 C CA . ARG B 1 583 ? 65.420 93.415 109.395 1.00 132.38 551 ARG B CA 1
ATOM 3354 C C . ARG B 1 583 ? 65.800 94.342 108.242 1.00 132.38 551 ARG B C 1
ATOM 3355 O O . ARG B 1 583 ? 65.277 94.188 107.135 1.00 132.38 551 ARG B O 1
ATOM 3363 N N . THR B 1 584 ? 66.691 95.303 108.464 1.00 116.87 552 THR B N 1
ATOM 3364 C CA . THR B 1 584 ? 66.974 96.331 107.467 1.00 116.87 552 THR B CA 1
ATOM 3365 C C . THR B 1 584 ? 68.467 96.378 107.178 1.00 116.87 552 THR B C 1
ATOM 3366 O O . THR B 1 584 ? 69.271 96.620 108.083 1.00 116.87 552 THR B O 1
ATOM 3370 N N . SER B 1 585 ? 68.836 96.147 105.923 1.00 93.22 553 SER B N 1
ATOM 3371 C CA . SER B 1 585 ? 70.159 96.483 105.416 1.00 93.22 553 SER B CA 1
ATOM 3372 C C . SER B 1 585 ? 70.003 97.108 104.037 1.00 93.22 553 SER B C 1
ATOM 3373 O O . SER B 1 585 ? 69.637 96.422 103.082 1.00 93.22 553 SER B O 1
ATOM 3376 N N . LEU B 1 586 ? 70.268 98.405 103.935 1.00 75.19 554 LEU B N 1
ATOM 3377 C CA . LEU B 1 586 ? 70.019 99.147 102.701 1.00 75.19 554 LEU B CA 1
ATOM 3378 C C . LEU B 1 586 ? 71.341 99.485 102.029 1.00 75.19 554 LEU B C 1
ATOM 3379 O O . LEU B 1 586 ? 72.170 100.184 102.612 1.00 75.19 554 LEU B O 1
ATOM 3384 N N . SER B 1 587 ? 71.534 99.005 100.802 1.00 66.06 555 SER B N 1
ATOM 3385 C CA . SER B 1 587 ? 72.840 99.086 100.161 1.00 66.06 555 SER B CA 1
ATOM 3386 C C . SER B 1 587 ? 72.738 99.712 98.781 1.00 66.06 555 SER B C 1
ATOM 3387 O O . SER B 1 587 ? 71.925 99.284 97.958 1.00 66.06 555 SER B O 1
ATOM 3390 N N . PHE B 1 588 ? 73.576 100.713 98.532 1.00 65.00 556 PHE B N 1
ATOM 3391 C CA . PHE B 1 588 ? 73.787 101.262 97.202 1.00 65.00 556 PHE B CA 1
ATOM 3392 C C . PHE B 1 588 ? 74.997 100.588 96.576 1.00 65.00 556 PHE B C 1
ATOM 3393 O O . PHE B 1 588 ? 75.975 100.292 97.266 1.00 65.00 556 PHE B O 1
ATOM 3401 N N . GLY B 1 589 ? 74.930 100.340 95.273 1.00 55.54 557 GLY B N 1
ATOM 3402 C CA . GLY B 1 589 ? 76.077 99.797 94.576 1.00 55.54 557 GLY B CA 1
ATOM 3403 C C . GLY B 1 589 ? 76.252 100.356 93.182 1.00 55.54 557 GLY B C 1
ATOM 3404 O O . GLY B 1 589 ? 75.356 100.238 92.346 1.00 55.54 557 GLY B O 1
ATOM 3405 N N . VAL B 1 590 ? 77.399 100.963 92.909 1.00 46.91 558 VAL B N 1
ATOM 3406 C CA . VAL B 1 590 ? 77.738 101.438 91.575 1.00 46.91 558 VAL B CA 1
ATOM 3407 C C . VAL B 1 590 ? 78.935 100.633 91.106 1.00 46.91 558 VAL B C 1
ATOM 3408 O O . VAL B 1 590 ? 80.009 100.707 91.711 1.00 46.91 558 VAL B O 1
ATOM 3412 N N . GLY B 1 591 ? 78.760 99.864 90.037 1.00 42.88 559 GLY B N 1
ATOM 3413 C CA . GLY B 1 591 ? 79.816 98.962 89.632 1.00 42.88 559 GLY B CA 1
ATOM 3414 C C . GLY B 1 591 ? 79.949 98.876 88.130 1.00 42.88 559 GLY B C 1
ATOM 3415 O O . GLY B 1 591 ? 79.118 99.381 87.376 1.00 42.88 559 GLY B O 1
ATOM 3416 N N . SER B 1 592 ? 81.019 98.214 87.707 1.00 41.69 560 SER B N 1
ATOM 3417 C CA . SER B 1 592 ? 81.266 97.950 86.299 1.00 41.69 560 SER B CA 1
ATOM 3418 C C . SER B 1 592 ? 82.105 96.690 86.212 1.00 41.69 560 SER B C 1
ATOM 3419 O O . SER B 1 592 ? 83.244 96.670 86.687 1.00 41.69 560 SER B O 1
ATOM 3422 N N . ASP B 1 593 ? 81.539 95.649 85.619 1.00 51.46 561 ASP B N 1
ATOM 3423 C CA . ASP B 1 593 ? 82.200 94.363 85.472 1.00 51.46 561 ASP B CA 1
ATOM 3424 C C . ASP B 1 593 ? 82.305 94.004 83.997 1.00 51.46 561 ASP B C 1
ATOM 3425 O O . ASP B 1 593 ? 81.725 94.662 83.131 1.00 51.46 561 ASP B O 1
ATOM 3430 N N . VAL B 1 594 ? 83.067 92.956 83.705 1.00 41.25 562 VAL B N 1
ATOM 3431 C CA . VAL B 1 594 ? 83.284 92.517 82.333 1.00 41.25 562 VAL B CA 1
ATOM 3432 C C . VAL B 1 594 ? 82.936 91.041 82.219 1.00 41.25 562 VAL B C 1
ATOM 3433 O O . VAL B 1 594 ? 83.226 90.250 83.123 1.00 41.25 562 VAL B O 1
ATOM 3437 N N . GLY B 1 595 ? 82.272 90.686 81.126 1.00 57.45 563 GLY B N 1
ATOM 3438 C CA . GLY B 1 595 ? 82.147 89.303 80.705 1.00 57.45 563 GLY B CA 1
ATOM 3439 C C . GLY B 1 595 ? 83.048 89.081 79.503 1.00 57.45 563 GLY B C 1
ATOM 3440 O O . GLY B 1 595 ? 82.946 89.789 78.501 1.00 57.45 563 GLY B O 1
ATOM 3441 N N . GLY B 1 596 ? 83.929 88.101 79.614 1.00 61.45 564 GLY B N 1
ATOM 3442 C CA . GLY B 1 596 ? 84.990 87.935 78.640 1.00 61.45 564 GLY B CA 1
ATOM 3443 C C . GLY B 1 596 ? 84.873 86.621 77.901 1.00 61.45 564 GLY B C 1
ATOM 3444 O O . GLY B 1 596 ? 84.257 85.666 78.377 1.00 61.45 564 GLY B O 1
ATOM 3445 N N . ASN B 1 597 ? 85.470 86.596 76.710 1.00 71.89 565 ASN B N 1
ATOM 3446 C CA . ASN B 1 597 ? 85.597 85.402 75.878 1.00 71.89 565 ASN B CA 1
ATOM 3447 C C . ASN B 1 597 ? 84.250 84.802 75.493 1.00 71.89 565 ASN B C 1
ATOM 3448 O O . ASN B 1 597 ? 84.178 83.628 75.121 1.00 71.89 565 ASN B O 1
ATOM 3453 N N . ILE B 1 598 ? 83.174 85.583 75.571 1.00 76.89 566 ILE B N 1
ATOM 3454 C CA . ILE B 1 598 ? 81.867 85.089 75.160 1.00 76.89 566 ILE B CA 1
ATOM 3455 C C . ILE B 1 598 ? 81.870 84.889 73.651 1.00 76.89 566 ILE B C 1
ATOM 3456 O O . ILE B 1 598 ? 82.351 85.746 72.899 1.00 76.89 566 ILE B O 1
ATOM 3461 N N . ALA B 1 599 ? 81.363 83.744 73.203 1.00 95.55 567 ALA B N 1
ATOM 3462 C CA . ALA B 1 599 ? 81.329 83.445 71.780 1.00 95.55 567 ALA B CA 1
ATOM 3463 C C . ALA B 1 599 ? 80.416 84.419 71.044 1.00 95.55 567 ALA B C 1
ATOM 3464 O O . ALA B 1 599 ? 79.404 84.881 71.575 1.00 95.55 567 ALA B O 1
ATOM 3466 N N . LEU B 1 600 ? 80.788 84.731 69.807 1.00 118.81 568 LEU B N 1
ATOM 3467 C CA . LEU B 1 600 ? 80.038 85.673 68.989 1.00 118.81 568 LEU B CA 1
ATOM 3468 C C . LEU B 1 600 ? 79.052 84.905 68.117 1.00 118.81 568 LEU B C 1
ATOM 3469 O O . LEU B 1 600 ? 79.443 83.995 67.379 1.00 118.81 568 LEU B O 1
ATOM 3474 N N . LEU B 1 601 ? 77.777 85.280 68.200 1.00 126.31 569 LEU B N 1
ATOM 3475 C CA . LEU B 1 601 ? 76.705 84.600 67.489 1.00 126.31 569 LEU B CA 1
ATOM 3476 C C . LEU B 1 601 ? 75.923 85.608 66.657 1.00 126.31 569 LEU B C 1
ATOM 3477 O O . LEU B 1 601 ? 76.145 86.819 66.732 1.00 126.31 569 LEU B O 1
ATOM 3482 N N . ASP B 1 602 ? 74.997 85.088 65.857 1.00 137.38 570 ASP B N 1
ATOM 3483 C CA . ASP B 1 602 ? 74.134 85.903 65.008 1.00 137.38 570 ASP B CA 1
ATOM 3484 C C . ASP B 1 602 ? 72.884 85.087 64.693 1.00 137.38 570 ASP B C 1
ATOM 3485 O O . ASP B 1 602 ? 72.673 84.006 65.253 1.00 137.38 570 ASP B O 1
ATOM 3490 N N . ALA B 1 603 ? 72.046 85.608 63.790 1.00 140.04 571 ALA B N 1
ATOM 3491 C CA . ALA B 1 603 ? 70.837 84.891 63.397 1.00 140.04 571 ALA B CA 1
ATOM 3492 C C . ALA B 1 603 ? 71.163 83.577 62.701 1.00 140.04 571 ALA B C 1
ATOM 3493 O O . ALA B 1 603 ? 70.341 82.653 62.700 1.00 140.04 571 ALA B O 1
ATOM 3495 N N . ASN B 1 604 ? 72.349 83.472 62.106 1.00 143.70 572 ASN B N 1
ATOM 3496 C CA . ASN B 1 604 ? 72.799 82.229 61.496 1.00 143.70 572 ASN B CA 1
ATOM 3497 C C . ASN B 1 604 ? 73.406 81.264 62.505 1.00 143.70 572 ASN B C 1
ATOM 3498 O O . ASN B 1 604 ? 73.771 80.147 62.121 1.00 143.70 572 ASN B O 1
ATOM 3503 N N . LYS B 1 605 ? 73.518 81.670 63.774 1.00 139.83 573 LYS B N 1
ATOM 3504 C CA . LYS B 1 605 ? 74.121 80.852 64.829 1.00 139.83 573 LYS B CA 1
ATOM 3505 C C . LYS B 1 605 ? 75.541 80.433 64.456 1.00 139.83 573 LYS B C 1
ATOM 3506 O O . LYS B 1 605 ? 75.954 79.294 64.685 1.00 139.83 573 LYS B O 1
ATOM 3512 N N . GLU B 1 606 ? 76.291 81.363 63.872 1.00 144.19 574 GLU B N 1
ATOM 3513 C CA . GLU B 1 606 ? 77.637 81.064 63.408 1.00 144.19 574 GLU B CA 1
ATOM 3514 C C . GLU B 1 606 ? 78.582 80.847 64.584 1.00 144.19 574 GLU B C 1
ATOM 3515 O O . GLU B 1 606 ? 78.387 81.379 65.680 1.00 144.19 574 GLU B O 1
ATOM 3521 N N . ASP B 1 607 ? 79.611 80.037 64.348 1.00 151.85 575 ASP B N 1
ATOM 3522 C CA . ASP B 1 607 ? 80.663 79.805 65.325 1.00 151.85 575 ASP B CA 1
ATOM 3523 C C . ASP B 1 607 ? 82.006 80.361 64.874 1.00 151.85 575 ASP B C 1
ATOM 3524 O O . ASP B 1 607 ? 83.013 80.149 65.557 1.00 151.85 575 ASP B O 1
ATOM 3529 N N . THR B 1 608 ? 82.046 81.070 63.747 1.00 151.13 576 THR B N 1
ATOM 3530 C CA . THR B 1 608 ? 83.290 81.603 63.208 1.00 151.13 576 THR B CA 1
ATOM 3531 C C . THR B 1 608 ? 83.613 83.002 63.716 1.00 151.13 576 THR B C 1
ATOM 3532 O O . THR B 1 608 ? 84.612 83.583 63.280 1.00 151.13 576 THR B O 1
ATOM 3536 N N . GLY B 1 609 ? 82.799 83.559 64.609 1.00 137.45 577 GLY B N 1
ATOM 3537 C CA . GLY B 1 609 ? 83.128 84.850 65.182 1.00 137.45 577 GLY B CA 1
ATOM 3538 C C . GLY B 1 609 ? 84.364 84.773 66.055 1.00 137.45 577 GLY B C 1
ATOM 3539 O O . GLY B 1 609 ? 84.705 83.721 66.600 1.00 137.45 577 GLY B O 1
ATOM 3540 N N . ARG B 1 610 ? 85.051 85.908 66.183 1.00 129.44 578 ARG B N 1
ATOM 3541 C CA . ARG B 1 610 ? 86.290 85.929 66.954 1.00 129.44 578 ARG B CA 1
ATOM 3542 C C . ARG B 1 610 ? 86.007 85.839 68.448 1.00 129.44 578 ARG B C 1
ATOM 3543 O O . ARG B 1 610 ? 86.371 84.857 69.104 1.00 129.44 578 ARG B O 1
ATOM 3551 N N . ASP B 1 611 ? 85.336 86.848 68.995 1.00 108.03 579 ASP B N 1
ATOM 3552 C CA . ASP B 1 611 ? 85.021 86.899 70.416 1.00 108.03 579 ASP B CA 1
ATOM 3553 C C . ASP B 1 611 ? 84.007 88.011 70.639 1.00 108.03 579 ASP B C 1
ATOM 3554 O O . ASP B 1 611 ? 83.599 88.705 69.704 1.00 108.03 579 ASP B O 1
ATOM 3559 N N . TYR B 1 612 ? 83.604 88.178 71.896 1.00 85.49 580 TYR B N 1
ATOM 3560 C CA . TYR B 1 612 ? 82.566 89.145 72.238 1.00 85.49 580 TYR B CA 1
ATOM 3561 C C . TYR B 1 612 ? 82.713 89.463 73.719 1.00 85.49 580 TYR B C 1
ATOM 3562 O O . TYR B 1 612 ? 82.384 88.622 74.559 1.00 85.49 580 TYR B O 1
ATOM 3571 N N . THR B 1 613 ? 83.209 90.654 74.041 1.00 65.82 581 THR B N 1
ATOM 3572 C CA . THR B 1 613 ? 83.377 91.078 75.424 1.00 65.82 581 THR B CA 1
ATOM 3573 C C . THR B 1 613 ? 82.306 92.094 75.779 1.00 65.82 581 THR B C 1
ATOM 3574 O O . THR B 1 613 ? 81.935 92.933 74.952 1.00 65.82 581 THR B O 1
ATOM 3578 N N . THR B 1 614 ? 81.815 92.015 77.011 1.00 57.72 582 THR B N 1
ATOM 3579 C CA . THR B 1 614 ? 80.710 92.842 77.472 1.00 57.72 582 THR B CA 1
ATOM 3580 C C . THR B 1 614 ? 81.140 93.658 78.678 1.00 57.72 582 THR B C 1
ATOM 3581 O O . THR B 1 614 ? 81.670 93.109 79.648 1.00 57.72 582 THR B O 1
ATOM 3585 N N . ARG B 1 615 ? 80.901 94.962 78.612 1.00 48.87 583 ARG B N 1
ATOM 3586 C CA . ARG B 1 615 ? 81.056 95.860 79.746 1.00 48.87 583 ARG B CA 1
ATOM 3587 C C . ARG B 1 615 ? 79.678 96.094 80.345 1.00 48.87 583 ARG B C 1
ATOM 3588 O O . ARG B 1 615 ? 78.759 96.521 79.639 1.00 48.87 583 ARG B O 1
ATOM 3596 N N . THR B 1 616 ? 79.530 95.813 81.633 1.00 49.99 584 THR B N 1
ATOM 3597 C CA . THR B 1 616 ? 78.272 96.002 82.341 1.00 49.99 584 THR B CA 1
ATOM 3598 C C . THR B 1 616 ? 78.489 97.087 83.385 1.00 49.99 584 THR B C 1
ATOM 3599 O O . THR B 1 616 ? 79.239 96.885 84.345 1.00 49.99 584 THR B O 1
ATOM 3603 N N . ASN B 1 617 ? 77.853 98.237 83.188 1.00 52.22 585 ASN B N 1
ATOM 3604 C CA . ASN B 1 617 ? 77.875 99.327 84.156 1.00 52.22 585 ASN B CA 1
ATOM 3605 C C . ASN B 1 617 ? 76.525 99.340 84.854 1.00 52.22 585 ASN B C 1
ATOM 3606 O O . ASN B 1 617 ? 75.496 99.572 84.216 1.00 52.22 585 ASN B O 1
ATOM 3611 N N . GLY B 1 618 ? 76.526 99.094 86.152 1.00 52.36 586 GLY B N 1
ATOM 3612 C CA . GLY B 1 618 ? 75.297 98.883 86.899 1.00 52.36 586 GLY B CA 1
ATOM 3613 C C . GLY B 1 618 ? 75.167 99.824 88.079 1.00 52.36 586 GLY B C 1
ATOM 3614 O O . GLY B 1 618 ? 76.159 100.163 88.729 1.00 52.36 586 GLY B O 1
ATOM 3615 N N . PHE B 1 619 ? 73.934 100.245 88.341 1.00 65.38 587 PHE B N 1
ATOM 3616 C CA . PHE B 1 619 ? 73.578 100.986 89.542 1.00 65.38 587 PHE B CA 1
ATOM 3617 C C . PHE B 1 619 ? 72.453 100.219 90.217 1.00 65.38 587 PHE B C 1
ATOM 3618 O O . PHE B 1 619 ? 71.394 100.020 89.617 1.00 65.38 587 PHE B O 1
ATOM 3626 N N . SER B 1 620 ? 72.678 99.789 91.453 1.00 63.49 588 SER B N 1
ATOM 3627 C CA . SER B 1 620 ? 71.765 98.883 92.130 1.00 63.49 588 SER B CA 1
ATOM 3628 C C . SER B 1 620 ? 71.440 99.390 93.526 1.00 63.49 588 SER B C 1
ATOM 3629 O O . SER B 1 620 ? 72.272 100.004 94.197 1.00 63.49 588 SER B O 1
ATOM 3632 N N . LEU B 1 621 ? 70.214 99.113 93.951 1.00 66.56 589 LEU B N 1
ATOM 3633 C CA . LEU B 1 621 ? 69.746 99.399 95.298 1.00 66.56 589 LEU B CA 1
ATOM 3634 C C . LEU B 1 621 ? 69.190 98.111 95.876 1.00 66.56 589 LEU B C 1
ATOM 3635 O O . LEU B 1 621 ? 68.372 97.445 95.234 1.00 66.56 589 LEU B O 1
ATOM 3640 N N . GLY B 1 622 ? 69.621 97.763 97.074 1.00 73.90 590 GLY B N 1
ATOM 3641 C CA . GLY B 1 622 ? 69.243 96.496 97.678 1.00 73.90 590 GLY B CA 1
ATOM 3642 C C . GLY B 1 622 ? 68.737 96.664 99.092 1.00 73.90 590 GLY B C 1
ATOM 3643 O O . GLY B 1 622 ? 69.317 97.397 99.890 1.00 73.90 590 GLY B O 1
ATOM 3644 N N . LEU B 1 623 ? 67.647 95.968 99.393 1.00 89.35 591 LEU B N 1
ATOM 3645 C CA . LEU B 1 623 ? 67.074 95.929 100.728 1.00 89.35 591 LEU B CA 1
ATOM 3646 C C . LEU B 1 623 ? 67.181 94.506 101.249 1.00 89.35 591 LEU B C 1
ATOM 3647 O O . LEU B 1 623 ? 66.672 93.573 100.622 1.00 89.35 591 LEU B O 1
ATOM 3652 N N . GLY B 1 624 ? 67.836 94.342 102.392 1.00 95.42 592 GLY B N 1
ATOM 3653 C CA . GLY B 1 624 ? 68.118 93.032 102.938 1.00 95.42 592 GLY B CA 1
ATOM 3654 C C . GLY B 1 624 ? 67.444 92.842 104.281 1.00 95.42 592 GLY B C 1
ATOM 3655 O O . GLY B 1 624 ? 67.332 93.776 105.079 1.00 95.42 592 GLY B O 1
ATOM 3656 N N . ARG B 1 625 ? 67.013 91.610 104.528 1.00 104.76 593 ARG B N 1
ATOM 3657 C CA . ARG B 1 625 ? 66.186 91.258 105.667 1.00 104.76 593 ARG B CA 1
ATOM 3658 C C . ARG B 1 625 ? 66.800 90.036 106.329 1.00 104.76 593 ARG B C 1
ATOM 3659 O O . ARG B 1 625 ? 67.286 89.133 105.642 1.00 104.76 593 ARG B O 1
ATOM 3667 N N . ASN B 1 626 ? 66.780 90.007 107.653 1.00 103.58 594 ASN B N 1
ATOM 3668 C CA . ASN B 1 626 ? 67.175 88.822 108.397 1.00 103.58 594 ASN B CA 1
ATOM 3669 C C . ASN B 1 626 ? 65.973 88.292 109.163 1.00 103.58 594 ASN B C 1
ATOM 3670 O O . ASN B 1 626 ? 65.530 88.898 110.143 1.00 103.58 594 ASN B O 1
ATOM 3675 N N . ILE B 1 627 ? 65.443 87.163 108.707 1.00 104.70 595 ILE B N 1
ATOM 3676 C CA . ILE B 1 627 ? 64.248 86.569 109.292 1.00 104.70 595 ILE B CA 1
ATOM 3677 C C . ILE B 1 627 ? 64.565 85.875 110.607 1.00 104.70 595 ILE B C 1
ATOM 3678 O O . ILE B 1 627 ? 64.064 86.262 111.663 1.00 104.70 595 ILE B O 1
ATOM 3683 N N . THR B 1 628 ? 65.403 84.849 110.556 1.00 110.91 596 THR B N 1
ATOM 3684 C CA . THR B 1 628 ? 65.986 84.186 111.709 1.00 110.91 596 THR B CA 1
ATOM 3685 C C . THR B 1 628 ? 67.487 84.187 111.467 1.00 110.91 596 THR B C 1
ATOM 3686 O O . THR B 1 628 ? 67.916 84.266 110.310 1.00 110.91 596 THR B O 1
ATOM 3690 N N . PRO B 1 629 ? 68.311 84.146 112.523 1.00 112.26 597 PRO B N 1
ATOM 3691 C CA . PRO B 1 629 ? 69.770 84.184 112.303 1.00 112.26 597 PRO B CA 1
ATOM 3692 C C . PRO B 1 629 ? 70.283 83.148 111.313 1.00 112.26 597 PRO B C 1
ATOM 3693 O O . PRO B 1 629 ? 71.366 83.329 110.744 1.00 112.26 597 PRO B O 1
ATOM 3697 N N . ASN B 1 630 ? 69.535 82.068 111.089 1.00 109.89 598 ASN B N 1
ATOM 3698 C CA . ASN B 1 630 ? 69.885 81.136 110.025 1.00 109.89 598 ASN B CA 1
ATOM 3699 C C . ASN B 1 630 ? 69.527 81.699 108.651 1.00 109.89 598 ASN B C 1
ATOM 3700 O O . ASN B 1 630 ? 70.305 81.576 107.699 1.00 109.89 598 ASN B O 1
ATOM 3705 N N . LEU B 1 631 ? 68.357 82.323 108.531 1.00 99.05 599 LEU B N 1
ATOM 3706 C CA . LEU B 1 631 ? 67.814 82.710 107.236 1.00 99.05 599 LEU B CA 1
ATOM 3707 C C . LEU B 1 631 ? 68.209 84.141 106.874 1.00 99.05 599 LEU B C 1
ATOM 3708 O O . LEU B 1 631 ? 68.475 84.982 107.735 1.00 99.05 599 LEU B O 1
ATOM 3713 N N . THR B 1 632 ? 68.250 84.408 105.571 1.00 95.02 600 THR B N 1
ATOM 3714 C CA . THR B 1 632 ? 68.513 85.742 105.053 1.00 95.02 600 THR B CA 1
ATOM 3715 C C . THR B 1 632 ? 67.738 85.922 103.756 1.00 95.02 600 THR B C 1
ATOM 3716 O O . THR B 1 632 ? 67.585 84.979 102.979 1.00 95.02 600 THR B O 1
ATOM 3720 N N . ALA B 1 633 ? 67.241 87.135 103.529 1.00 91.54 601 ALA B N 1
ATOM 3721 C CA . ALA B 1 633 ? 66.528 87.454 102.302 1.00 91.54 601 ALA B CA 1
ATOM 3722 C C . ALA B 1 633 ? 66.997 88.807 101.798 1.00 91.54 601 ALA B C 1
ATOM 3723 O O . ALA B 1 633 ? 67.535 89.614 102.557 1.00 91.54 601 ALA B O 1
ATOM 3725 N N . SER B 1 634 ? 66.802 89.048 100.506 1.00 84.53 602 SER B N 1
ATOM 3726 C CA . SER B 1 634 ? 67.198 90.328 99.937 1.00 84.53 602 SER B CA 1
ATOM 3727 C C . SER B 1 634 ? 66.398 90.589 98.672 1.00 84.53 602 SER B C 1
ATOM 3728 O O . SER B 1 634 ? 65.914 89.663 98.020 1.00 84.53 602 SER B O 1
ATOM 3731 N N . ALA B 1 635 ? 66.283 91.870 98.330 1.00 79.28 603 ALA B N 1
ATOM 3732 C CA . ALA B 1 635 ? 65.624 92.309 97.106 1.00 79.28 603 ALA B CA 1
ATOM 3733 C C . ALA B 1 635 ? 66.452 93.429 96.500 1.00 79.28 603 ALA B C 1
ATOM 3734 O O . ALA B 1 635 ? 66.626 94.479 97.123 1.00 79.28 603 ALA B O 1
ATOM 3736 N N . ASN B 1 636 ? 66.972 93.200 95.298 1.00 79.32 604 ASN B N 1
ATOM 3737 C CA . ASN B 1 636 ? 67.851 94.143 94.620 1.00 79.32 604 ASN B CA 1
ATOM 3738 C C . ASN B 1 636 ? 67.225 94.585 93.307 1.00 79.32 604 ASN B C 1
ATOM 3739 O O . ASN B 1 636 ? 66.762 93.752 92.522 1.00 79.32 604 ASN B O 1
ATOM 3744 N N . VAL B 1 637 ? 67.229 95.891 93.062 1.00 71.23 605 VAL B N 1
ATOM 3745 C CA . VAL B 1 637 ? 66.824 96.463 91.784 1.00 71.23 605 VAL B CA 1
ATOM 3746 C C . VAL B 1 637 ? 68.045 97.121 91.159 1.00 71.23 605 VAL B C 1
ATOM 3747 O O . VAL B 1 637 ? 68.701 97.955 91.792 1.00 71.23 605 VAL B O 1
ATOM 3751 N N . ALA B 1 638 ? 68.363 96.738 89.925 1.00 70.24 606 ALA B N 1
ATOM 3752 C CA . ALA B 1 638 ? 69.601 97.166 89.289 1.00 70.24 606 ALA B CA 1
ATOM 3753 C C . ALA B 1 638 ? 69.342 97.616 87.862 1.00 70.24 606 ALA B C 1
ATOM 3754 O O . ALA B 1 638 ? 68.763 96.870 87.067 1.00 70.24 606 ALA B O 1
ATOM 3756 N N . PHE B 1 639 ? 69.781 98.829 87.538 1.00 71.06 607 PHE B N 1
ATOM 3757 C CA . PHE B 1 639 ? 69.798 99.322 86.168 1.00 71.06 607 PHE B CA 1
ATOM 3758 C C . PHE B 1 639 ? 71.178 99.052 85.586 1.00 71.06 607 PHE B C 1
ATOM 3759 O O . PHE B 1 639 ? 72.186 99.511 86.134 1.00 71.06 607 PHE B O 1
ATOM 3767 N N . ASN B 1 640 ? 71.221 98.314 84.482 1.00 71.35 608 ASN B N 1
ATOM 3768 C CA . ASN B 1 640 ? 72.466 97.890 83.862 1.00 71.35 608 ASN B CA 1
ATOM 3769 C C . ASN B 1 640 ? 72.538 98.411 82.436 1.00 71.35 608 ASN B C 1
ATOM 3770 O O . ASN B 1 640 ? 71.573 98.293 81.673 1.00 71.35 608 ASN B O 1
ATOM 3775 N N . ASN B 1 641 ? 73.681 98.984 82.082 1.00 65.92 609 ASN B N 1
ATOM 3776 C CA . ASN B 1 641 ? 74.002 99.347 80.711 1.00 65.92 609 ASN B CA 1
ATOM 3777 C C . ASN B 1 641 ? 75.078 98.391 80.221 1.00 65.92 609 ASN B C 1
ATOM 3778 O O . ASN B 1 641 ? 76.169 98.331 80.799 1.00 65.92 609 ASN B O 1
ATOM 3783 N N . ARG B 1 642 ? 74.768 97.642 79.170 1.00 64.88 610 ARG B N 1
ATOM 3784 C CA . ARG B 1 642 ? 75.669 96.645 78.615 1.00 64.88 610 ARG B CA 1
ATOM 3785 C C . ARG B 1 642 ? 76.171 97.120 77.262 1.00 64.88 610 ARG B C 1
ATOM 3786 O O . ARG B 1 642 ? 75.373 97.414 76.367 1.00 64.88 610 ARG B O 1
ATOM 3794 N N . THR B 1 643 ? 77.487 97.186 77.117 1.00 67.72 611 THR B N 1
ATOM 3795 C CA . THR B 1 643 ? 78.120 97.557 75.863 1.00 67.72 611 THR B CA 1
ATOM 3796 C C . THR B 1 643 ? 79.004 96.412 75.391 1.00 67.72 611 THR B C 1
ATOM 3797 O O . THR B 1 643 ? 79.459 95.586 76.183 1.00 67.72 611 THR B O 1
ATOM 3801 N N . SER B 1 644 ? 79.250 96.376 74.086 1.00 70.80 612 SER B N 1
ATOM 3802 C CA . SER B 1 644 ? 79.981 95.289 73.455 1.00 70.80 612 SER B CA 1
ATOM 3803 C C . SER B 1 644 ? 81.298 95.797 72.890 1.00 70.80 612 SER B C 1
ATOM 3804 O O . SER B 1 644 ? 81.425 96.970 72.530 1.00 70.80 612 SER B O 1
ATOM 3807 N N . TYR B 1 645 ? 82.285 94.905 72.813 1.00 66.98 613 TYR B N 1
ATOM 3808 C CA . TYR B 1 645 ? 83.593 95.260 72.258 1.00 66.98 613 TYR B CA 1
ATOM 3809 C C . TYR B 1 645 ? 84.142 94.085 71.455 1.00 66.98 613 TYR B C 1
ATOM 3810 O O . TYR B 1 645 ? 84.627 93.104 72.025 1.00 66.98 613 TYR B O 1
ATOM 3819 N N . LEU B 1 646 ? 84.061 94.197 70.132 1.00 95.37 614 LEU B N 1
ATOM 3820 C CA . LEU B 1 646 ? 84.682 93.225 69.244 1.00 95.37 614 LEU B CA 1
ATOM 3821 C C . LEU B 1 646 ? 86.195 93.271 69.416 1.00 95.37 614 LEU B C 1
ATOM 3822 O O . LEU B 1 646 ? 86.771 94.329 69.679 1.00 95.37 614 LEU B O 1
ATOM 3827 N N . GLU B 1 647 ? 86.841 92.119 69.276 1.00 111.71 615 GLU B N 1
ATOM 3828 C CA . GLU B 1 647 ? 88.293 92.053 69.251 1.00 111.71 615 GLU B CA 1
ATOM 3829 C C . GLU B 1 647 ? 88.756 91.181 68.093 1.00 111.71 615 GLU B C 1
ATOM 3830 O O . GLU B 1 647 ? 88.090 90.197 67.751 1.00 111.71 615 GLU B O 1
ATOM 3836 N N . PRO B 1 648 ? 89.895 91.508 67.482 1.00 128.48 616 PRO B N 1
ATOM 3837 C CA . PRO B 1 648 ? 90.524 90.566 66.551 1.00 128.48 616 PRO B CA 1
ATOM 3838 C C . PRO B 1 648 ? 91.008 89.306 67.255 1.00 128.48 616 PRO B C 1
ATOM 3839 O O . PRO B 1 648 ? 90.889 89.157 68.473 1.00 128.48 616 PRO B O 1
ATOM 3843 N N . LYS B 1 649 ? 91.565 88.396 66.458 1.00 144.75 617 LYS B N 1
ATOM 3844 C CA . LYS B 1 649 ? 91.972 87.084 66.949 1.00 144.75 617 LYS B CA 1
ATOM 3845 C C . LYS B 1 649 ? 93.065 87.218 68.002 1.00 144.75 617 LYS B C 1
ATOM 3846 O O . LYS B 1 649 ? 93.963 88.056 67.872 1.00 144.75 617 LYS B O 1
ATOM 3852 N N . GLN B 1 650 ? 92.989 86.391 69.046 1.00 149.93 618 GLN B N 1
ATOM 3853 C CA . GLN B 1 650 ? 94.077 86.328 70.016 1.00 149.93 618 GLN B CA 1
ATOM 3854 C C . GLN B 1 650 ? 95.257 85.545 69.453 1.00 149.93 618 GLN B C 1
ATOM 3855 O O . GLN B 1 650 ? 96.419 85.859 69.738 1.00 149.93 618 GLN B O 1
ATOM 3861 N N . GLU B 1 651 ? 94.975 84.524 68.647 1.00 156.14 619 GLU B N 1
ATOM 3862 C CA . GLU B 1 651 ? 95.998 83.698 68.025 1.00 156.14 619 GLU B CA 1
ATOM 3863 C C . GLU B 1 651 ? 95.391 83.032 66.798 1.00 156.14 619 GLU B C 1
ATOM 3864 O O . GLU B 1 651 ? 94.337 83.439 66.302 1.00 156.14 619 GLU B O 1
ATOM 3870 N N . GLY B 1 652 ? 96.077 82.011 66.295 1.00 159.91 620 GLY B N 1
ATOM 3871 C CA . GLY B 1 652 ? 95.587 81.287 65.140 1.00 159.91 620 GLY B CA 1
ATOM 3872 C C . GLY B 1 652 ? 94.426 80.365 65.449 1.00 159.91 620 GLY B C 1
ATOM 3873 O O . GLY B 1 652 ? 94.600 79.326 66.094 1.00 159.91 620 GLY B O 1
ATOM 3874 N N . GLU B 1 653 ? 93.233 80.737 64.993 1.00 159.37 621 GLU B N 1
ATOM 3875 C CA . GLU B 1 653 ? 92.060 79.882 65.104 1.00 159.37 621 GLU B CA 1
ATOM 3876 C C . GLU B 1 653 ? 91.259 79.995 63.816 1.00 159.37 621 GLU B C 1
ATOM 3877 O O . GLU B 1 653 ? 91.366 80.980 63.081 1.00 159.37 621 GLU B O 1
ATOM 3883 N N . THR B 1 654 ? 90.453 78.970 63.554 1.00 160.56 622 THR B N 1
ATOM 3884 C CA . THR B 1 654 ? 89.693 78.892 62.313 1.00 160.56 622 THR B CA 1
ATOM 3885 C C . THR B 1 654 ? 88.562 79.913 62.333 1.00 160.56 622 THR B C 1
ATOM 3886 O O . THR B 1 654 ? 87.589 79.758 63.078 1.00 160.56 622 THR B O 1
ATOM 3890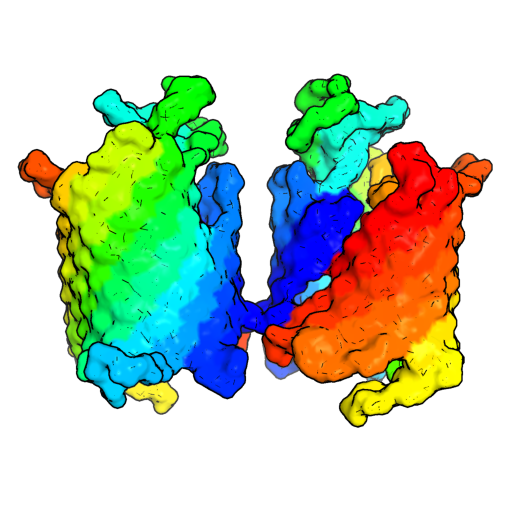 N N . SER B 1 655 ? 88.691 80.954 61.514 1.00 154.96 623 SER B N 1
ATOM 3891 C CA . SER B 1 655 ? 87.648 81.961 61.384 1.00 154.96 623 SER B CA 1
ATOM 3892 C C . SER B 1 655 ? 87.812 82.672 60.050 1.00 154.96 623 SER B C 1
ATOM 3893 O O . SER B 1 655 ? 88.897 82.677 59.464 1.00 154.96 623 SER B O 1
ATOM 3896 N N . ASN B 1 656 ? 86.719 83.270 59.579 1.00 156.92 624 ASN B N 1
ATOM 3897 C CA . ASN B 1 656 ? 86.714 84.037 58.340 1.00 156.92 624 ASN B CA 1
ATOM 3898 C C . ASN B 1 656 ? 85.676 85.144 58.452 1.00 156.92 624 ASN B C 1
ATOM 3899 O O . ASN B 1 656 ? 84.496 84.923 58.165 1.00 156.92 624 ASN B O 1
ATOM 3904 N N . LEU B 1 657 ? 86.118 86.329 58.858 1.00 150.67 625 LEU B N 1
ATOM 3905 C CA . LEU B 1 657 ? 85.244 87.486 59.019 1.00 150.67 625 LEU B CA 1
ATOM 3906 C C . LEU B 1 657 ? 86.084 88.740 58.812 1.00 150.67 625 LEU B C 1
ATOM 3907 O O . LEU B 1 657 ? 87.311 88.677 58.685 1.00 150.67 625 LEU B O 1
ATOM 3912 N N . ASP B 1 658 ? 85.409 89.887 58.783 1.00 147.47 626 ASP B N 1
ATOM 3913 C CA . ASP B 1 658 ? 86.070 91.180 58.684 1.00 147.47 626 ASP B CA 1
ATOM 3914 C C . ASP B 1 658 ? 85.566 92.074 59.807 1.00 147.47 626 ASP B C 1
ATOM 3915 O O . ASP B 1 658 ? 84.592 91.759 60.494 1.00 147.47 626 ASP B O 1
ATOM 3920 N N . ASP B 1 659 ? 86.248 93.206 59.988 1.00 139.92 627 ASP B N 1
ATOM 3921 C CA . ASP B 1 659 ? 85.948 94.076 61.121 1.00 139.92 627 ASP B CA 1
ATOM 3922 C C . ASP B 1 659 ? 84.573 94.722 60.993 1.00 139.92 627 ASP B C 1
ATOM 3923 O O . ASP B 1 659 ? 83.848 94.838 61.985 1.00 139.92 627 ASP B O 1
ATOM 3928 N N . ALA B 1 660 ? 84.196 95.152 59.786 1.00 136.82 628 ALA B N 1
ATOM 3929 C CA . ALA B 1 660 ? 82.964 95.921 59.626 1.00 136.82 628 ALA B CA 1
ATOM 3930 C C . ALA B 1 660 ? 81.726 95.072 59.902 1.00 136.82 628 ALA B C 1
ATOM 3931 O O . ALA B 1 660 ? 80.856 95.461 60.692 1.00 136.82 628 ALA B O 1
ATOM 3933 N N . ALA B 1 661 ? 81.629 93.905 59.259 1.00 135.27 629 ALA B N 1
ATOM 3934 C CA . ALA B 1 661 ? 80.460 93.053 59.454 1.00 135.27 629 ALA B CA 1
ATOM 3935 C C . ALA B 1 661 ? 80.387 92.531 60.882 1.00 135.27 629 ALA B C 1
ATOM 3936 O O . ALA B 1 661 ? 79.300 92.454 61.466 1.00 135.27 629 ALA B O 1
ATOM 3938 N N . ALA B 1 662 ? 81.533 92.165 61.461 1.00 129.89 630 ALA B N 1
ATOM 3939 C CA . ALA B 1 662 ? 81.544 91.700 62.844 1.00 129.89 630 ALA B CA 1
ATOM 3940 C C . ALA B 1 662 ? 81.125 92.807 63.804 1.00 129.89 630 ALA B C 1
ATOM 3941 O O . ALA B 1 662 ? 80.379 92.559 64.758 1.00 129.89 630 ALA B O 1
ATOM 3943 N N . THR B 1 663 ? 81.593 94.036 63.570 1.00 121.92 631 THR B N 1
ATOM 3944 C CA . THR B 1 663 ? 81.161 95.158 64.397 1.00 121.92 631 THR B CA 1
ATOM 3945 C C . THR B 1 663 ? 79.665 95.392 64.257 1.00 121.92 631 THR B C 1
ATOM 3946 O O . THR B 1 663 ? 78.989 95.745 65.230 1.00 121.92 631 THR B O 1
ATOM 3950 N N . ALA B 1 664 ? 79.132 95.208 63.049 1.00 121.57 632 ALA B N 1
ATOM 3951 C CA . ALA B 1 664 ? 77.688 95.285 62.866 1.00 121.57 632 ALA B CA 1
ATOM 3952 C C . ALA B 1 664 ? 76.972 94.172 63.619 1.00 121.57 632 ALA B C 1
ATOM 3953 O O . ALA B 1 664 ? 75.840 94.360 64.078 1.00 121.57 632 ALA B O 1
ATOM 3955 N N . LEU B 1 665 ? 77.616 93.012 63.761 1.00 122.22 633 LEU B N 1
ATOM 3956 C CA . LEU B 1 665 ? 77.003 91.873 64.433 1.00 122.22 633 LEU B CA 1
ATOM 3957 C C . LEU B 1 665 ? 76.923 92.036 65.946 1.00 122.22 633 LEU B C 1
ATOM 3958 O O . LEU B 1 665 ? 76.208 91.264 66.592 1.00 122.22 633 LEU B O 1
ATOM 3963 N N . LEU B 1 666 ? 77.630 92.999 66.521 1.00 108.39 634 LEU B N 1
ATOM 3964 C CA . LEU B 1 666 ? 77.581 93.191 67.966 1.00 108.39 634 LEU B CA 1
ATOM 3965 C C . LEU B 1 666 ? 76.219 93.742 68.371 1.00 108.39 634 LEU B C 1
ATOM 3966 O O . LEU B 1 666 ? 75.767 94.741 67.800 1.00 108.39 634 LEU B O 1
ATOM 3971 N N . PRO B 1 667 ? 75.531 93.119 69.326 1.00 94.91 635 PRO B N 1
ATOM 3972 C CA . PRO B 1 667 ? 74.297 93.714 69.847 1.00 94.91 635 PRO B CA 1
ATOM 3973 C C . PRO B 1 667 ? 74.562 95.088 70.441 1.00 94.91 635 PRO B C 1
ATOM 3974 O O . PRO B 1 667 ? 75.609 95.334 71.044 1.00 94.91 635 PRO B O 1
ATOM 3978 N N . ALA B 1 668 ? 73.598 95.987 70.261 1.00 94.00 636 ALA B N 1
ATOM 3979 C CA . ALA B 1 668 ? 73.764 97.371 70.670 1.00 94.00 636 ALA B CA 1
ATOM 3980 C C . ALA B 1 668 ? 73.842 97.480 72.190 1.00 94.00 636 ALA B C 1
ATOM 3981 O O . ALA B 1 668 ? 73.550 96.536 72.930 1.00 94.00 636 ALA B O 1
ATOM 3983 N N . THR B 1 669 ? 74.249 98.659 72.654 1.00 85.84 637 THR B N 1
ATOM 3984 C CA . THR B 1 669 ? 74.336 98.899 74.086 1.00 85.84 637 THR B CA 1
ATOM 3985 C C . THR B 1 669 ? 72.945 98.848 74.696 1.00 85.84 637 THR B C 1
ATOM 3986 O O . THR B 1 669 ? 72.143 99.770 74.526 1.00 85.84 637 THR B O 1
ATOM 3990 N N . SER B 1 670 ? 72.663 97.766 75.406 1.00 82.64 638 SER B N 1
ATOM 3991 C CA . SER B 1 670 ? 71.349 97.529 75.975 1.00 82.64 638 SER B CA 1
ATOM 3992 C C . SER B 1 670 ? 71.219 98.231 77.318 1.00 82.64 638 SER B C 1
ATOM 3993 O O . SER B 1 670 ? 72.172 98.307 78.096 1.00 82.64 638 SER B O 1
ATOM 3996 N N . LEU B 1 671 ? 70.027 98.750 77.580 1.00 84.30 639 LEU B N 1
ATOM 3997 C CA . LEU B 1 671 ? 69.701 99.335 78.876 1.00 84.30 639 LEU B CA 1
ATOM 3998 C C . LEU B 1 671 ? 68.598 98.487 79.484 1.00 84.30 639 LEU B C 1
ATOM 3999 O O . LEU B 1 671 ? 67.501 98.400 78.924 1.00 84.30 639 LEU B O 1
ATOM 4004 N N . THR B 1 672 ? 68.891 97.849 80.616 1.00 82.38 640 THR B N 1
ATOM 4005 C CA . THR B 1 672 ? 67.973 96.913 81.243 1.00 82.38 640 THR B CA 1
ATOM 4006 C C . THR B 1 672 ? 67.780 97.276 82.707 1.00 82.38 640 THR B C 1
ATOM 4007 O O . THR B 1 672 ? 68.620 97.932 83.324 1.00 82.38 640 THR B O 1
ATOM 4011 N N . THR B 1 673 ? 66.650 96.842 83.252 1.00 83.13 641 THR B N 1
ATOM 4012 C CA . THR B 1 673 ? 66.363 96.938 84.674 1.00 83.13 641 THR B CA 1
ATOM 4013 C C . THR B 1 673 ? 65.974 95.555 85.165 1.00 83.13 641 THR B C 1
ATOM 4014 O O . THR B 1 673 ? 65.131 94.892 84.552 1.00 83.13 641 THR B O 1
ATOM 4018 N N . ARG B 1 674 ? 66.594 95.124 86.260 1.00 80.82 642 ARG B N 1
ATOM 4019 C CA . ARG B 1 674 ? 66.403 93.786 86.801 1.00 80.82 642 ARG B CA 1
ATOM 4020 C C . ARG B 1 674 ? 66.028 93.899 88.269 1.00 80.82 642 ARG B C 1
ATOM 4021 O O . ARG B 1 674 ? 66.791 94.457 89.063 1.00 80.82 642 ARG B O 1
ATOM 4029 N N . LEU B 1 675 ? 64.859 93.375 88.627 1.00 85.73 643 LEU B N 1
ATOM 4030 C CA . LEU B 1 675 ? 64.409 93.317 90.010 1.00 85.73 643 LEU B CA 1
ATOM 4031 C C . LEU B 1 675 ? 64.426 91.860 90.442 1.00 85.73 643 LEU B C 1
ATOM 4032 O O . LEU B 1 675 ? 63.757 91.022 89.829 1.00 85.73 643 LEU B O 1
ATOM 4037 N N . SER B 1 676 ? 65.181 91.561 91.495 1.00 86.24 644 SER B N 1
ATOM 4038 C CA . SER B 1 676 ? 65.435 90.183 91.878 1.00 86.24 644 SER B CA 1
ATOM 4039 C C . SER B 1 676 ? 65.359 90.041 93.389 1.00 86.24 644 SER B C 1
ATOM 4040 O O . SER B 1 676 ? 65.503 91.009 94.136 1.00 86.24 644 SER B O 1
ATOM 4043 N N . GLY B 1 677 ? 65.131 88.810 93.820 1.00 83.03 645 GLY B N 1
ATOM 4044 C CA . GLY B 1 677 ? 65.129 88.482 95.229 1.00 83.03 645 GLY B CA 1
ATOM 4045 C C . GLY B 1 677 ? 65.952 87.239 95.485 1.00 83.03 645 GLY B C 1
ATOM 4046 O O . GLY B 1 677 ? 66.064 86.352 94.638 1.00 83.03 645 GLY B O 1
ATOM 4047 N N . ASN B 1 678 ? 66.536 87.191 96.677 1.00 85.49 646 ASN B N 1
ATOM 4048 C CA . ASN B 1 678 ? 67.405 86.101 97.095 1.00 85.49 646 ASN B CA 1
ATOM 4049 C C . ASN B 1 678 ? 66.974 85.617 98.469 1.00 85.49 646 ASN B C 1
ATOM 4050 O O . ASN B 1 678 ? 66.524 86.412 99.298 1.00 85.49 646 ASN B O 1
ATOM 4055 N N . LEU B 1 679 ? 67.124 84.315 98.706 1.00 79.81 647 LEU B N 1
ATOM 4056 C CA . LEU B 1 679 ? 66.779 83.707 99.987 1.00 79.81 647 LEU B CA 1
ATOM 4057 C C . LEU B 1 679 ? 67.798 82.622 100.294 1.00 79.81 647 LEU B C 1
ATOM 4058 O O . LEU B 1 679 ? 67.889 81.635 99.561 1.00 79.81 647 LEU B O 1
ATOM 4063 N N . ASN B 1 680 ? 68.555 82.801 101.374 1.00 88.87 648 ASN B N 1
ATOM 4064 C CA . ASN B 1 680 ? 69.634 81.899 101.754 1.00 88.87 648 ASN B CA 1
ATOM 4065 C C . ASN B 1 680 ? 69.365 81.317 103.134 1.00 88.87 648 ASN B C 1
ATOM 4066 O O . ASN B 1 680 ? 69.008 82.046 104.064 1.00 88.87 648 ASN B O 1
ATOM 4071 N N . TYR B 1 681 ? 69.564 80.008 103.273 1.00 94.29 649 TYR B N 1
ATOM 4072 C CA . TYR B 1 681 ? 69.229 79.282 104.494 1.00 94.29 649 TYR B CA 1
ATOM 4073 C C . TYR B 1 681 ? 70.439 78.425 104.840 1.00 94.29 649 TYR B C 1
ATOM 4074 O O . TYR B 1 681 ? 70.754 77.478 104.114 1.00 94.29 649 TYR B O 1
ATOM 4083 N N . ASP B 1 682 ? 71.108 78.744 105.944 1.00 103.15 650 ASP B N 1
ATOM 4084 C CA . ASP B 1 682 ? 72.259 77.981 106.406 1.00 103.15 650 ASP B CA 1
ATOM 4085 C C . ASP B 1 682 ? 72.120 77.709 107.895 1.00 103.15 650 ASP B C 1
ATOM 4086 O O . ASP B 1 682 ? 71.769 78.611 108.662 1.00 103.15 650 ASP B O 1
ATOM 4091 N N . ASN B 1 683 ? 72.398 76.472 108.302 1.00 102.66 651 ASN B N 1
ATOM 4092 C CA . ASN B 1 683 ? 72.422 76.104 109.713 1.00 102.66 651 ASN B CA 1
ATOM 4093 C C . ASN B 1 683 ? 73.589 75.172 109.994 1.00 102.66 651 ASN B C 1
ATOM 4094 O O . ASN B 1 683 ? 73.526 74.321 110.886 1.00 102.66 651 ASN B O 1
ATOM 4099 N N . THR B 1 684 ? 74.671 75.319 109.237 1.00 98.41 652 THR B N 1
ATOM 4100 C CA . THR B 1 684 ? 75.817 74.434 109.365 1.00 98.41 652 THR B CA 1
ATOM 4101 C C . THR B 1 684 ? 76.689 74.845 110.549 1.00 98.41 652 THR B C 1
ATOM 4102 O O . THR B 1 684 ? 76.535 75.920 111.129 1.00 98.41 652 THR B O 1
ATOM 4106 N N . ASP B 1 685 ? 77.621 73.962 110.906 1.00 93.58 653 ASP B N 1
ATOM 4107 C CA . ASP B 1 685 ? 78.447 74.168 112.087 1.00 93.58 653 ASP B CA 1
ATOM 4108 C C . ASP B 1 685 ? 79.607 75.124 111.853 1.00 93.58 653 ASP B C 1
ATOM 4109 O O . ASP B 1 685 ? 80.209 75.587 112.828 1.00 93.58 653 ASP B O 1
ATOM 4114 N N . ASN B 1 686 ? 79.933 75.435 110.604 1.00 91.12 654 ASN B N 1
ATOM 4115 C CA . ASN B 1 686 ? 81.040 76.330 110.291 1.00 91.12 654 ASN B CA 1
ATOM 4116 C C . ASN B 1 686 ? 80.852 76.835 108.866 1.00 91.12 654 ASN B C 1
ATOM 4117 O O . ASN B 1 686 ? 79.787 76.660 108.264 1.00 91.12 654 ASN B O 1
ATOM 4122 N N . VAL B 1 687 ? 81.889 77.466 108.322 1.00 88.93 655 VAL B N 1
ATOM 4123 C CA . VAL B 1 687 ? 81.799 78.077 107.004 1.00 88.93 655 VAL B CA 1
ATOM 4124 C C . VAL B 1 687 ? 82.725 77.437 105.978 1.00 88.93 655 VAL B C 1
ATOM 4125 O O . VAL B 1 687 ? 82.486 77.594 104.770 1.00 88.93 655 VAL B O 1
ATOM 4129 N N . ASN B 1 688 ? 83.765 76.715 106.387 1.00 81.86 656 ASN B N 1
ATOM 4130 C CA . ASN B 1 688 ? 84.712 76.151 105.434 1.00 81.86 656 ASN B CA 1
ATOM 4131 C C . ASN B 1 688 ? 84.601 74.641 105.296 1.00 81.86 656 ASN B C 1
ATOM 4132 O O . ASN B 1 688 ? 84.680 74.120 104.182 1.00 81.86 656 ASN B O 1
ATOM 4137 N N . PHE B 1 689 ? 84.419 73.924 106.399 1.00 85.52 657 PHE B N 1
ATOM 4138 C CA . PHE B 1 689 ? 84.357 72.465 106.400 1.00 85.52 657 PHE B CA 1
ATOM 4139 C C . PHE B 1 689 ? 83.076 72.055 107.110 1.00 85.52 657 PHE B C 1
ATOM 4140 O O . PHE B 1 689 ? 83.097 71.687 108.292 1.00 85.52 657 PHE B O 1
ATOM 4148 N N . PRO B 1 690 ? 81.939 72.119 106.423 1.00 86.12 658 PRO B N 1
ATOM 4149 C CA . PRO B 1 690 ? 80.654 71.840 107.082 1.00 86.12 658 PRO B CA 1
ATOM 4150 C C . PRO B 1 690 ? 80.554 70.389 107.519 1.00 86.12 658 PRO B C 1
ATOM 4151 O O . PRO B 1 690 ? 80.656 69.467 106.708 1.00 86.12 658 PRO B O 1
ATOM 4155 N N . GLY B 1 691 ? 80.352 70.191 108.818 1.00 94.32 659 GLY B N 1
ATOM 4156 C CA . GLY B 1 691 ? 80.224 68.854 109.358 1.00 94.32 659 GLY B CA 1
ATOM 4157 C C . GLY B 1 691 ? 78.842 68.261 109.182 1.00 94.32 659 GLY B C 1
ATOM 4158 O O . GLY B 1 691 ? 78.679 67.230 108.524 1.00 94.32 659 GLY B O 1
ATOM 4159 N N . ARG B 1 692 ? 77.836 68.912 109.760 1.00 96.56 660 ARG B N 1
ATOM 4160 C CA . ARG B 1 692 ? 76.471 68.400 109.758 1.00 96.56 660 ARG B CA 1
ATOM 4161 C C . ARG B 1 692 ? 75.518 69.558 109.530 1.00 96.56 660 ARG B C 1
ATOM 4162 O O . ARG B 1 692 ? 75.400 70.438 110.387 1.00 96.56 660 ARG B O 1
ATOM 4170 N N . GLY B 1 693 ? 74.838 69.564 108.393 1.00 97.01 661 GLY B N 1
ATOM 4171 C CA . GLY B 1 693 ? 73.863 70.602 108.137 1.00 97.01 661 GLY B CA 1
ATOM 4172 C C . GLY B 1 693 ? 73.415 70.610 106.688 1.00 97.01 661 GLY B C 1
ATOM 4173 O O . GLY B 1 693 ? 73.815 69.770 105.882 1.00 97.01 661 GLY B O 1
ATOM 4174 N N . VAL B 1 694 ? 72.557 71.582 106.389 1.00 92.34 662 VAL B N 1
ATOM 4175 C CA . VAL B 1 694 ? 72.003 71.771 105.055 1.00 92.34 662 VAL B CA 1
ATOM 4176 C C . VAL B 1 694 ? 72.065 73.251 104.708 1.00 92.34 662 VAL B C 1
ATOM 4177 O O . VAL B 1 694 ? 71.622 74.102 105.486 1.00 92.34 662 VAL B O 1
ATOM 4181 N N . ARG B 1 695 ? 72.615 73.555 103.537 1.00 89.44 663 ARG B N 1
ATOM 4182 C CA . ARG B 1 695 ? 72.679 74.912 103.013 1.00 89.44 663 ARG B CA 1
ATOM 4183 C C . ARG B 1 695 ? 71.851 74.973 101.738 1.00 89.44 663 ARG B C 1
ATOM 4184 O O . ARG B 1 695 ? 72.095 74.207 100.802 1.00 89.44 663 ARG B O 1
ATOM 4192 N N . ALA B 1 696 ? 70.881 75.881 101.700 1.00 83.98 664 ALA B N 1
ATOM 4193 C CA . ALA B 1 696 ? 69.980 76.007 100.566 1.00 83.98 664 ALA B CA 1
ATOM 4194 C C . ALA B 1 696 ? 69.869 77.466 100.161 1.00 83.98 664 ALA B C 1
ATOM 4195 O O . ALA B 1 696 ? 70.078 78.370 100.971 1.00 83.98 664 ALA B O 1
ATOM 4197 N N . TYR B 1 697 ? 69.550 77.691 98.892 1.00 81.22 665 TYR B N 1
ATOM 4198 C CA . TYR B 1 697 ? 69.378 79.053 98.414 1.00 81.22 665 TYR B CA 1
ATOM 4199 C C . TYR B 1 697 ? 68.428 79.066 97.228 1.00 81.22 665 TYR B C 1
ATOM 4200 O O . TYR B 1 697 ? 68.291 78.077 96.503 1.00 81.22 665 TYR B O 1
ATOM 4209 N N . GLY B 1 698 ? 67.756 80.199 97.061 1.00 82.15 666 GLY B N 1
ATOM 4210 C CA . GLY B 1 698 ? 66.849 80.414 95.954 1.00 82.15 666 GLY B CA 1
ATOM 4211 C C . GLY B 1 698 ? 66.828 81.862 95.512 1.00 82.15 666 GLY B C 1
ATOM 4212 O O . GLY B 1 698 ? 66.592 82.763 96.322 1.00 82.15 666 GLY B O 1
ATOM 4213 N N . ALA B 1 699 ? 67.075 82.098 94.230 1.00 80.14 667 ALA B N 1
ATOM 4214 C CA . ALA B 1 699 ? 67.091 83.437 93.663 1.00 80.14 667 ALA B CA 1
ATOM 4215 C C . ALA B 1 699 ? 66.107 83.499 92.508 1.00 80.14 667 ALA B C 1
ATOM 4216 O O . ALA B 1 699 ? 65.908 82.510 91.800 1.00 80.14 667 ALA B O 1
ATOM 4218 N N . LEU B 1 700 ? 65.489 84.661 92.327 1.00 84.34 668 LEU B N 1
ATOM 4219 C CA . LEU B 1 700 ? 64.484 84.836 91.290 1.00 84.34 668 LEU B CA 1
ATOM 4220 C C . LEU B 1 700 ? 64.466 86.286 90.839 1.00 84.34 668 LEU B C 1
ATOM 4221 O O . LEU B 1 700 ? 64.250 87.186 91.651 1.00 84.34 668 LEU B O 1
ATOM 4226 N N . GLY B 1 701 ? 64.672 86.509 89.545 1.00 95.14 669 GLY B N 1
ATOM 4227 C CA . GLY B 1 701 ? 64.735 87.864 89.036 1.00 95.14 669 GLY B CA 1
ATOM 4228 C C . GLY B 1 701 ? 64.002 88.094 87.731 1.00 95.14 669 GLY B C 1
ATOM 4229 O O . GLY B 1 701 ? 64.162 87.333 86.773 1.00 95.14 669 GLY B O 1
ATOM 4230 N N . TYR B 1 702 ? 63.201 89.153 87.684 1.00 97.63 670 TYR B N 1
ATOM 4231 C CA . TYR B 1 702 ? 62.492 89.572 86.483 1.00 97.63 670 TYR B CA 1
ATOM 4232 C C . TYR B 1 702 ? 63.159 90.826 85.939 1.00 97.63 670 TYR B C 1
ATOM 4233 O O . TYR B 1 702 ? 63.391 91.781 86.689 1.00 97.63 670 TYR B O 1
ATOM 4242 N N . ASN B 1 703 ? 63.473 90.828 84.646 1.00 98.52 671 ASN B N 1
ATOM 4243 C CA . ASN B 1 703 ? 64.195 91.940 84.053 1.00 98.52 671 ASN B CA 1
ATOM 4244 C C . ASN B 1 703 ? 63.627 92.287 82.685 1.00 98.52 671 ASN B C 1
ATOM 4245 O O . ASN B 1 703 ? 63.023 91.452 82.006 1.00 98.52 671 ASN B O 1
ATOM 4250 N N . VAL B 1 704 ? 63.811 93.550 82.308 1.00 98.50 672 VAL B N 1
ATOM 4251 C CA . VAL B 1 704 ? 63.249 94.104 81.080 1.00 98.50 672 VAL B CA 1
ATOM 4252 C C . VAL B 1 704 ? 64.192 95.182 80.567 1.00 98.50 672 VAL B C 1
ATOM 4253 O O . VAL B 1 704 ? 64.701 95.994 81.343 1.00 98.50 672 VAL B O 1
ATOM 4257 N N . GLY B 1 705 ? 64.438 95.189 79.262 1.00 100.42 673 GLY B N 1
ATOM 4258 C CA . GLY B 1 705 ? 65.371 96.171 78.740 1.00 100.42 673 GLY B CA 1
ATOM 4259 C C . GLY B 1 705 ? 65.289 96.299 77.237 1.00 100.42 673 GLY B C 1
ATOM 4260 O O . GLY B 1 705 ? 64.774 95.426 76.533 1.00 100.42 673 GLY B O 1
ATOM 4261 N N . ARG B 1 706 ? 65.841 97.408 76.757 1.00 99.81 674 ARG B N 1
ATOM 4262 C CA . ARG B 1 706 ? 65.915 97.717 75.332 1.00 99.81 674 ARG B CA 1
ATOM 4263 C C . ARG B 1 706 ? 67.326 97.376 74.855 1.00 99.81 674 ARG B C 1
ATOM 4264 O O . ARG B 1 706 ? 68.316 97.906 75.370 1.00 99.81 674 ARG B O 1
ATOM 4272 N N . ALA B 1 707 ? 67.419 96.438 73.910 1.00 108.53 675 ALA B N 1
ATOM 4273 C CA . ALA B 1 707 ? 68.718 96.072 73.354 1.00 108.53 675 ALA B CA 1
ATOM 4274 C C . ALA B 1 707 ? 69.111 97.015 72.225 1.00 108.53 675 ALA B C 1
ATOM 4275 O O . ALA B 1 707 ? 70.110 97.737 72.314 1.00 108.53 675 ALA B O 1
ATOM 4277 N N . GLY B 1 708 ? 68.331 97.017 71.151 1.00 126.88 676 GLY B N 1
ATOM 4278 C CA . GLY B 1 708 ? 68.508 97.967 70.074 1.00 126.88 676 GLY B CA 1
ATOM 4279 C C . GLY B 1 708 ? 67.319 98.899 70.004 1.00 126.88 676 GLY B C 1
ATOM 4280 O O . GLY B 1 708 ? 67.212 99.847 70.789 1.00 126.88 676 GLY B O 1
ATOM 4281 N N . ASP B 1 709 ? 66.416 98.636 69.064 1.00 139.39 677 ASP B N 1
ATOM 4282 C CA . ASP B 1 709 ? 65.144 99.337 69.022 1.00 139.39 677 ASP B CA 1
ATOM 4283 C C . ASP B 1 709 ? 63.976 98.480 69.486 1.00 139.39 677 ASP B C 1
ATOM 4284 O O . ASP B 1 709 ? 62.834 98.947 69.428 1.00 139.39 677 ASP B O 1
ATOM 4289 N N . ALA B 1 710 ? 64.218 97.252 69.943 1.00 131.65 678 ALA B N 1
ATOM 4290 C CA . ALA B 1 710 ? 63.156 96.350 70.356 1.00 131.65 678 ALA B CA 1
ATOM 4291 C C . ALA B 1 710 ? 63.262 96.048 71.841 1.00 131.65 678 ALA B C 1
ATOM 4292 O O . ALA B 1 710 ? 64.365 95.785 72.339 1.00 131.65 678 ALA B O 1
ATOM 4294 N N . PRO B 1 711 ? 62.151 96.078 72.575 1.00 127.17 679 PRO B N 1
ATOM 4295 C CA . PRO B 1 711 ? 62.181 95.736 73.995 1.00 127.17 679 PRO B CA 1
ATOM 4296 C C . PRO B 1 711 ? 61.970 94.271 74.375 1.00 127.17 679 PRO B C 1
ATOM 4297 O O . PRO B 1 711 ? 60.928 93.661 74.112 1.00 127.17 679 PRO B O 1
ATOM 4301 N N . LEU B 1 712 ? 62.952 93.708 75.073 1.00 115.88 680 LEU B N 1
ATOM 4302 C CA . LEU B 1 712 ? 62.929 92.308 75.465 1.00 115.88 680 LEU B CA 1
ATOM 4303 C C . LEU B 1 712 ? 62.857 92.202 76.981 1.00 115.88 680 LEU B C 1
ATOM 4304 O O . LEU B 1 712 ? 63.602 92.877 77.699 1.00 115.88 680 LEU B O 1
ATOM 4309 N N . SER B 1 713 ? 61.949 91.357 77.460 1.00 106.59 681 SER B N 1
ATOM 4310 C CA . SER B 1 713 ? 61.733 91.148 78.883 1.00 106.59 681 SER B CA 1
ATOM 4311 C C . SER B 1 713 ? 61.643 89.660 79.168 1.00 106.59 681 SER B C 1
ATOM 4312 O O . SER B 1 713 ? 61.040 88.908 78.397 1.00 106.59 681 SER B O 1
ATOM 4315 N N . TRP B 1 714 ? 62.233 89.239 80.284 1.00 105.49 682 TRP B N 1
ATOM 4316 C CA . TRP B 1 714 ? 62.216 87.837 80.668 1.00 105.49 682 TRP B CA 1
ATOM 4317 C C . TRP B 1 714 ? 62.389 87.729 82.176 1.00 105.49 682 TRP B C 1
ATOM 4318 O O . TRP B 1 714 ? 62.413 88.730 82.898 1.00 105.49 682 TRP B O 1
ATOM 4329 N N . THR B 1 715 ? 62.496 86.491 82.648 1.00 101.77 683 THR B N 1
ATOM 4330 C CA . THR B 1 715 ? 62.718 86.231 84.058 1.00 101.77 683 THR B CA 1
ATOM 4331 C C . THR B 1 715 ? 63.559 84.973 84.181 1.00 101.77 683 THR B C 1
ATOM 4332 O O . THR B 1 715 ? 63.638 84.162 83.256 1.00 101.77 683 THR B O 1
ATOM 4336 N N . ASP B 1 716 ? 64.194 84.825 85.337 1.00 94.96 684 ASP B N 1
ATOM 4337 C CA . ASP B 1 716 ? 65.025 83.662 85.594 1.00 94.96 684 ASP B CA 1
ATOM 4338 C C . ASP B 1 716 ? 64.970 83.327 87.075 1.00 94.96 684 ASP B C 1
ATOM 4339 O O . ASP B 1 716 ? 64.560 84.141 87.904 1.00 94.96 684 ASP B O 1
ATOM 4344 N N . GLY B 1 717 ? 65.376 82.106 87.391 1.00 87.54 685 GLY B N 1
ATOM 4345 C CA . GLY B 1 717 ? 65.379 81.649 88.765 1.00 87.54 685 GLY B CA 1
ATOM 4346 C C . GLY B 1 717 ? 66.350 80.508 88.933 1.00 87.54 685 GLY B C 1
ATOM 4347 O O . GLY B 1 717 ? 66.761 79.868 87.962 1.00 87.54 685 GLY B O 1
ATOM 4348 N N . GLU B 1 718 ? 66.724 80.264 90.184 1.00 80.16 686 GLU B N 1
ATOM 4349 C CA . GLU B 1 718 ? 67.654 79.188 90.489 1.00 80.16 686 GLU B CA 1
ATOM 4350 C C . GLU B 1 718 ? 67.446 78.747 91.926 1.00 80.16 686 GLU B C 1
ATOM 4351 O O . GLU B 1 718 ? 67.405 79.581 92.834 1.00 80.16 686 GLU B O 1
ATOM 4357 N N . ILE B 1 719 ? 67.321 77.440 92.124 1.00 80.87 687 ILE B N 1
ATOM 4358 C CA . ILE B 1 719 ? 67.230 76.852 93.450 1.00 80.87 687 ILE B CA 1
ATOM 4359 C C . ILE B 1 719 ? 68.441 75.953 93.645 1.00 80.87 687 ILE B C 1
ATOM 4360 O O . ILE B 1 719 ? 69.083 75.517 92.689 1.00 80.87 687 ILE B O 1
ATOM 4365 N N . GLY B 1 720 ? 68.760 75.690 94.905 1.00 80.60 688 GLY B N 1
ATOM 4366 C CA . GLY B 1 720 ? 69.861 74.797 95.192 1.00 80.60 688 GLY B CA 1
ATOM 4367 C C . GLY B 1 720 ? 69.891 74.332 96.629 1.00 80.60 688 GLY B C 1
ATOM 4368 O O . GLY B 1 720 ? 69.701 75.131 97.549 1.00 80.60 688 GLY B O 1
ATOM 4369 N N . VAL B 1 721 ? 70.120 73.039 96.837 1.00 77.83 689 VAL B N 1
ATOM 4370 C CA . VAL B 1 721 ? 70.245 72.478 98.174 1.00 77.83 689 VAL B CA 1
ATOM 4371 C C . VAL B 1 721 ? 71.569 71.738 98.267 1.00 77.83 689 VAL B C 1
ATOM 4372 O O . VAL B 1 721 ? 72.120 71.278 97.262 1.00 77.83 689 VAL B O 1
ATOM 4376 N N . SER B 1 722 ? 72.093 71.653 99.485 1.00 85.64 690 SER B N 1
ATOM 4377 C CA . SER B 1 722 ? 73.332 70.941 99.746 1.00 85.64 690 SER B CA 1
ATOM 4378 C C . SER B 1 722 ? 73.276 70.390 101.160 1.00 85.64 690 SER B C 1
ATOM 4379 O O . SER B 1 722 ? 72.834 71.079 102.081 1.00 85.64 690 SER B O 1
ATOM 4382 N N . GLY B 1 723 ? 73.727 69.152 101.325 1.00 86.73 691 GLY B N 1
ATOM 4383 C CA . GLY B 1 723 ? 73.758 68.525 102.629 1.00 86.73 691 GLY B CA 1
ATOM 4384 C C . GLY B 1 723 ? 75.121 67.957 102.954 1.00 86.73 691 GLY B C 1
ATOM 4385 O O . GLY B 1 723 ? 75.747 67.302 102.112 1.00 86.73 691 GLY B O 1
ATOM 4386 N N . TYR B 1 724 ? 75.593 68.201 104.174 1.00 86.44 692 TYR B N 1
ATOM 4387 C CA . TYR B 1 724 ? 76.905 67.746 104.613 1.00 86.44 692 TYR B CA 1
ATOM 4388 C C . TYR B 1 724 ? 76.742 66.941 105.891 1.00 86.44 692 TYR B C 1
ATOM 4389 O O . TYR B 1 724 ? 76.214 67.452 106.886 1.00 86.44 692 TYR B O 1
ATOM 4398 N N . TYR B 1 725 ? 77.202 65.691 105.865 1.00 104.30 693 TYR B N 1
ATOM 4399 C CA . TYR B 1 725 ? 77.115 64.790 107.009 1.00 104.30 693 TYR B CA 1
ATOM 4400 C C . TYR B 1 725 ? 78.504 64.248 107.307 1.00 104.30 693 TYR B C 1
ATOM 4401 O O . TYR B 1 725 ? 79.132 63.641 106.436 1.00 104.30 693 TYR B O 1
ATOM 4410 N N . GLY B 1 726 ? 78.972 64.448 108.535 1.00 113.03 694 GLY B N 1
ATOM 4411 C CA . GLY B 1 726 ? 80.270 63.927 108.916 1.00 113.03 694 GLY B CA 1
ATOM 4412 C C . GLY B 1 726 ? 80.263 62.415 109.042 1.00 113.03 694 GLY B C 1
ATOM 4413 O O . GLY B 1 726 ? 79.228 61.788 109.272 1.00 113.03 694 GLY B O 1
ATOM 4414 N N . PHE B 1 727 ? 81.447 61.820 108.891 1.00 117.11 695 PHE B N 1
ATOM 4415 C CA . PHE B 1 727 ? 81.606 60.364 108.879 1.00 117.11 695 PHE B CA 1
ATOM 4416 C C . PHE B 1 727 ? 82.705 59.963 109.859 1.00 117.11 695 PHE B C 1
ATOM 4417 O O . PHE B 1 727 ? 83.860 59.789 109.462 1.00 117.11 695 PHE B O 1
ATOM 4425 N N . GLY B 1 728 ? 82.339 59.806 111.130 1.00 122.65 696 GLY B N 1
ATOM 4426 C CA . GLY B 1 728 ? 83.216 59.191 112.109 1.00 122.65 696 GLY B CA 1
ATOM 4427 C C . GLY B 1 728 ? 84.556 59.865 112.325 1.00 122.65 696 GLY B C 1
ATOM 4428 O O . GLY B 1 728 ? 85.595 59.198 112.299 1.00 122.65 696 GLY B O 1
ATOM 4429 N N . GLY B 1 729 ? 84.560 61.177 112.530 1.00 127.45 697 GLY B N 1
ATOM 4430 C CA . GLY B 1 729 ? 85.815 61.877 112.719 1.00 127.45 697 GLY B CA 1
ATOM 4431 C C . GLY B 1 729 ? 85.722 62.943 113.784 1.00 127.45 697 GLY B C 1
ATOM 4432 O O . GLY B 1 729 ? 84.651 63.497 114.053 1.00 127.45 697 GLY B O 1
ATOM 4433 N N . ARG B 1 730 ? 86.874 63.227 114.389 1.00 130.51 698 ARG B N 1
ATOM 4434 C CA . ARG B 1 730 ? 86.998 64.267 115.406 1.00 130.51 698 ARG B CA 1
ATOM 4435 C C . ARG B 1 730 ? 88.380 64.887 115.296 1.00 130.51 698 ARG B C 1
ATOM 4436 O O . ARG B 1 730 ? 89.361 64.303 115.765 1.00 130.51 698 ARG B O 1
ATOM 4444 N N . ILE B 1 731 ? 88.454 66.061 114.679 1.00 132.49 699 ILE B N 1
ATOM 4445 C CA . ILE B 1 731 ? 89.692 66.822 114.580 1.00 132.49 699 ILE B CA 1
ATOM 4446 C C . ILE B 1 731 ? 89.525 68.099 115.388 1.00 132.49 699 ILE B C 1
ATOM 4447 O O . ILE B 1 731 ? 88.547 68.838 115.227 1.00 132.49 699 ILE B O 1
ATOM 4452 N N . LYS B 1 732 ? 90.482 68.351 116.278 1.00 133.75 700 LYS B N 1
ATOM 4453 C CA . LYS B 1 732 ? 90.360 69.429 117.254 1.00 133.75 700 LYS B CA 1
ATOM 4454 C C . LYS B 1 732 ? 91.443 70.469 117.006 1.00 133.75 700 LYS B C 1
ATOM 4455 O O . LYS B 1 732 ? 92.559 70.341 117.519 1.00 133.75 700 LYS B O 1
ATOM 4461 N N . ARG B 1 733 ? 91.117 71.489 116.219 1.00 135.98 701 ARG B N 1
ATOM 4462 C CA . ARG B 1 733 ? 91.811 72.773 116.279 1.00 135.98 701 ARG B CA 1
ATOM 4463 C C . ARG B 1 733 ? 91.204 73.484 117.481 1.00 135.98 701 ARG B C 1
ATOM 4464 O O . ARG B 1 733 ? 90.000 73.752 117.508 1.00 135.98 701 ARG B O 1
ATOM 4472 N N . SER B 1 734 ? 92.038 73.765 118.488 1.00 144.13 702 SER B N 1
ATOM 4473 C CA . SER B 1 734 ? 91.538 74.317 119.745 1.00 144.13 702 SER B CA 1
ATOM 4474 C C . SER B 1 734 ? 90.760 75.607 119.519 1.00 144.13 702 SER B C 1
ATOM 4475 O O . SER B 1 734 ? 89.765 75.871 120.204 1.00 144.13 702 SER B O 1
ATOM 4478 N N . PHE B 1 735 ? 91.200 76.424 118.563 1.00 146.05 703 PHE B N 1
ATOM 4479 C CA . PHE B 1 735 ? 90.434 77.610 118.201 1.00 146.05 703 PHE B CA 1
ATOM 4480 C C . PHE B 1 735 ? 89.212 77.241 117.364 1.00 146.05 703 PHE B C 1
ATOM 4481 O O . PHE B 1 735 ? 88.110 77.746 117.604 1.00 146.05 703 PHE B O 1
ATOM 4489 N N . GLY B 1 736 ? 89.384 76.349 116.389 1.00 142.90 704 GLY B N 1
ATOM 4490 C CA . GLY B 1 736 ? 88.351 76.112 115.397 1.00 142.90 704 GLY B CA 1
ATOM 4491 C C . GLY B 1 736 ? 87.389 74.970 115.659 1.00 142.90 704 GLY B C 1
ATOM 4492 O O . GLY B 1 736 ? 87.025 74.247 114.725 1.00 142.90 704 GLY B O 1
ATOM 4493 N N . LEU B 1 737 ? 86.956 74.813 116.913 1.00 138.64 705 LEU B N 1
ATOM 4494 C CA . LEU B 1 737 ? 85.924 73.855 117.306 1.00 138.64 705 LEU B CA 1
ATOM 4495 C C . LEU B 1 737 ? 86.301 72.455 116.812 1.00 138.64 705 LEU B C 1
ATOM 4496 O O . LEU B 1 737 ? 87.490 72.124 116.768 1.00 138.64 705 LEU B O 1
ATOM 4501 N N . GLU B 1 738 ? 85.331 71.624 116.443 1.00 135.53 706 GLU B N 1
ATOM 4502 C CA . GLU B 1 738 ? 85.608 70.251 116.027 1.00 135.53 706 GLU B CA 1
ATOM 4503 C C . GLU B 1 738 ? 85.011 70.017 114.649 1.00 135.53 706 GLU B C 1
ATOM 4504 O O . GLU B 1 738 ? 83.845 70.346 114.415 1.00 135.53 706 GLU B O 1
ATOM 4510 N N . THR B 1 739 ? 85.803 69.447 113.745 1.00 124.73 707 THR B N 1
ATOM 4511 C CA . THR B 1 739 ? 85.344 69.070 112.414 1.00 124.73 707 THR B CA 1
ATOM 4512 C C . THR B 1 739 ? 85.625 67.590 112.203 1.00 124.73 707 THR B C 1
ATOM 4513 O O . THR B 1 739 ? 86.610 67.061 112.728 1.00 124.73 707 THR B O 1
ATOM 4517 N N . TYR B 1 740 ? 84.759 66.925 111.443 1.00 119.32 708 TYR B N 1
ATOM 4518 C CA . TYR B 1 740 ? 84.928 65.500 111.197 1.00 119.32 708 TYR B CA 1
ATOM 4519 C C . TYR B 1 740 ? 86.102 65.257 110.258 1.00 119.32 708 TYR B C 1
ATOM 4520 O O . TYR B 1 740 ? 86.445 66.108 109.433 1.00 119.32 708 TYR B O 1
ATOM 4529 N N . ARG B 1 741 ? 86.729 64.087 110.396 1.00 115.49 709 ARG B N 1
ATOM 4530 C CA . ARG B 1 741 ? 87.757 63.689 109.440 1.00 115.49 709 ARG B CA 1
ATOM 4531 C C . ARG B 1 741 ? 87.166 63.476 108.054 1.00 115.49 709 ARG B C 1
ATOM 4532 O O . ARG B 1 741 ? 87.703 63.975 107.058 1.00 115.49 709 ARG B O 1
ATOM 4540 N N . GLN B 1 742 ? 86.057 62.749 107.970 1.00 105.42 710 GLN B N 1
ATOM 4541 C CA . GLN B 1 742 ? 85.421 62.416 106.704 1.00 105.42 710 GLN B CA 1
ATOM 4542 C C . GLN B 1 742 ? 84.015 62.995 106.690 1.00 105.42 710 GLN B C 1
ATOM 4543 O O . GLN B 1 742 ? 83.283 62.878 107.677 1.00 105.42 710 GLN B O 1
ATOM 4549 N N . VAL B 1 743 ? 83.645 63.630 105.580 1.00 95.83 711 VAL B N 1
ATOM 4550 C CA . VAL B 1 743 ? 82.319 64.217 105.429 1.00 95.83 711 VAL B CA 1
ATOM 4551 C C . VAL B 1 743 ? 81.790 63.899 104.037 1.00 95.83 711 VAL B C 1
ATOM 4552 O O . VAL B 1 743 ? 82.484 64.105 103.037 1.00 95.83 711 VAL B O 1
ATOM 4556 N N . LEU B 1 744 ? 80.567 63.383 103.974 1.00 97.38 712 LEU B N 1
ATOM 4557 C CA . LEU B 1 744 ? 79.869 63.193 102.713 1.00 97.38 712 LEU B CA 1
ATOM 4558 C C . LEU B 1 744 ? 79.059 64.443 102.401 1.00 97.38 712 LEU B C 1
ATOM 4559 O O . LEU B 1 744 ? 78.287 64.917 103.243 1.00 97.38 712 LEU B O 1
ATOM 4564 N N . ALA B 1 745 ? 79.240 64.976 101.195 1.00 90.65 713 ALA B N 1
ATOM 4565 C CA . ALA B 1 745 ? 78.544 66.176 100.755 1.00 90.65 713 ALA B CA 1
ATOM 4566 C C . ALA B 1 745 ? 77.764 65.863 99.490 1.00 90.65 713 ALA B C 1
ATOM 4567 O O . ALA B 1 745 ? 78.313 65.291 98.544 1.00 90.65 713 ALA B O 1
ATOM 4569 N N . ALA B 1 746 ? 76.488 66.238 99.472 1.00 88.96 714 ALA B N 1
ATOM 4570 C CA . ALA B 1 746 ? 75.631 66.001 98.315 1.00 88.96 714 ALA B CA 1
ATOM 4571 C C . ALA B 1 746 ? 74.868 67.274 97.997 1.00 88.96 714 ALA B C 1
ATOM 4572 O O . ALA B 1 746 ? 74.137 67.787 98.847 1.00 88.96 714 ALA B O 1
ATOM 4574 N N . ARG B 1 747 ? 75.020 67.771 96.774 1.00 84.20 715 ARG B N 1
ATOM 4575 C CA . ARG B 1 747 ? 74.375 69.007 96.364 1.00 84.20 715 ARG B CA 1
ATOM 4576 C C . ARG B 1 747 ? 73.581 68.786 95.086 1.00 84.20 715 ARG B C 1
ATOM 4577 O O . ARG B 1 747 ? 73.924 67.936 94.259 1.00 84.20 715 ARG B O 1
ATOM 4585 N N . ALA B 1 748 ? 72.516 69.569 94.939 1.00 79.06 716 ALA B N 1
ATOM 4586 C CA . ALA B 1 748 ? 71.704 69.578 93.731 1.00 79.06 716 ALA B CA 1
ATOM 4587 C C . ALA B 1 748 ? 71.205 70.993 93.492 1.00 79.06 716 ALA B C 1
ATOM 4588 O O . ALA B 1 748 ? 70.548 71.575 94.360 1.00 79.06 716 ALA B O 1
ATOM 4590 N N . ASN B 1 749 ? 71.518 71.541 92.320 1.00 80.42 717 ASN B N 1
ATOM 4591 C CA . ASN B 1 749 ? 71.113 72.884 91.941 1.00 80.42 717 ASN B CA 1
ATOM 4592 C C . ASN B 1 749 ? 70.383 72.835 90.608 1.00 80.42 717 ASN B C 1
ATOM 4593 O O . ASN B 1 749 ? 70.655 71.979 89.763 1.00 80.42 717 ASN B O 1
ATOM 4598 N N . THR B 1 750 ? 69.444 73.760 90.433 1.00 83.32 718 THR B N 1
ATOM 4599 C CA . THR B 1 750 ? 68.643 73.847 89.223 1.00 83.32 718 THR B CA 1
ATOM 4600 C C . THR B 1 750 ? 68.421 75.315 88.896 1.00 83.32 718 THR B C 1
ATOM 4601 O O . THR B 1 750 ? 68.450 76.169 89.784 1.00 83.32 718 THR B O 1
ATOM 4605 N N . GLY B 1 751 ? 68.196 75.605 87.622 1.00 85.29 719 GLY B N 1
ATOM 4606 C CA . GLY B 1 751 ? 67.941 76.972 87.202 1.00 85.29 719 GLY B CA 1
ATOM 4607 C C . GLY B 1 751 ? 67.143 77.012 85.921 1.00 85.29 719 GLY B C 1
ATOM 4608 O O . GLY B 1 751 ? 67.259 76.128 85.067 1.00 85.29 719 GLY B O 1
ATOM 4609 N N . THR B 1 752 ? 66.338 78.062 85.782 1.00 91.37 720 THR B N 1
ATOM 4610 C CA . THR B 1 752 ? 65.468 78.237 84.631 1.00 91.37 720 THR B CA 1
ATOM 4611 C C . THR B 1 752 ? 65.494 79.690 84.181 1.00 91.37 720 THR B C 1
ATOM 4612 O O . THR B 1 752 ? 65.796 80.598 84.957 1.00 91.37 720 THR B O 1
ATOM 4616 N N . THR B 1 753 ? 65.167 79.893 82.906 1.00 95.44 721 THR B N 1
ATOM 4617 C CA . THR B 1 753 ? 65.004 81.230 82.342 1.00 95.44 721 THR B CA 1
ATOM 4618 C C . THR B 1 753 ? 63.855 81.185 81.349 1.00 95.44 721 THR B C 1
ATOM 4619 O O . THR B 1 753 ? 63.937 80.484 80.336 1.00 95.44 721 THR B O 1
ATOM 4623 N N . THR B 1 754 ? 62.790 81.927 81.637 1.00 106.61 722 THR B N 1
ATOM 4624 C CA . THR B 1 754 ? 61.583 81.911 80.827 1.00 106.61 722 THR B CA 1
ATOM 4625 C C . THR B 1 754 ? 61.258 83.312 80.328 1.00 106.61 722 THR B C 1
ATOM 4626 O O . THR B 1 754 ? 61.427 84.306 81.043 1.00 106.61 722 THR B O 1
ATOM 4630 N N . GLY B 1 755 ? 60.768 83.377 79.094 1.00 107.11 723 GLY B N 1
ATOM 4631 C CA . GLY B 1 755 ? 60.449 84.641 78.464 1.00 107.11 723 GLY B CA 1
ATOM 4632 C C . GLY B 1 755 ? 61.298 84.879 77.235 1.00 107.11 723 GLY B C 1
ATOM 4633 O O . GLY B 1 755 ? 61.957 83.957 76.747 1.00 107.11 723 GLY B O 1
ATOM 4634 N N . THR B 1 756 ? 61.301 86.105 76.726 1.00 109.63 724 THR B N 1
ATOM 4635 C CA . THR B 1 756 ? 62.112 86.466 75.573 1.00 109.63 724 THR B CA 1
ATOM 4636 C C . THR B 1 756 ? 63.354 87.210 76.051 1.00 109.63 724 THR B C 1
ATOM 4637 O O . THR B 1 756 ? 63.277 88.061 76.943 1.00 109.63 724 THR B O 1
ATOM 4641 N N . PHE B 1 757 ? 64.504 86.833 75.508 1.00 106.96 725 PHE B N 1
ATOM 4642 C CA . PHE B 1 757 ? 65.780 87.359 75.957 1.00 106.96 725 PHE B CA 1
ATOM 4643 C C . PHE B 1 757 ? 66.686 87.614 74.764 1.00 106.96 725 PHE B C 1
ATOM 4644 O O . PHE B 1 757 ? 66.547 86.962 73.725 1.00 106.96 725 PHE B O 1
ATOM 4652 N N . PRO B 1 758 ? 67.617 88.560 74.881 1.00 103.12 726 PRO B N 1
ATOM 4653 C CA . PRO B 1 758 ? 68.594 88.758 73.808 1.00 103.12 726 PRO B CA 1
ATOM 4654 C C . PRO B 1 758 ? 69.493 87.542 73.667 1.00 103.12 726 PRO B C 1
ATOM 4655 O O . PRO B 1 758 ? 69.736 86.807 74.626 1.00 103.12 726 PRO B O 1
ATOM 4659 N N . ASP B 1 759 ? 69.973 87.320 72.447 1.00 105.36 727 ASP B N 1
ATOM 4660 C CA . ASP B 1 759 ? 70.875 86.204 72.210 1.00 105.36 727 ASP B CA 1
ATOM 4661 C C . ASP B 1 759 ? 72.179 86.418 72.966 1.00 105.36 727 ASP B C 1
ATOM 4662 O O . ASP B 1 759 ? 72.683 87.540 73.067 1.00 105.36 727 ASP B O 1
ATOM 4667 N N . GLY B 1 760 ? 72.723 85.331 73.502 1.00 99.42 728 GLY B N 1
ATOM 4668 C CA . GLY B 1 760 ? 73.894 85.393 74.348 1.00 99.42 728 GLY B CA 1
ATOM 4669 C C . GLY B 1 760 ? 73.611 85.298 75.830 1.00 99.42 728 GLY B C 1
ATOM 4670 O O . GLY B 1 760 ? 74.551 85.389 76.628 1.00 99.42 728 GLY B O 1
ATOM 4671 N N . THR B 1 761 ? 72.353 85.119 76.222 1.00 94.52 729 THR B N 1
ATOM 4672 C CA . THR B 1 761 ? 71.977 84.953 77.618 1.00 94.52 729 THR B CA 1
ATOM 4673 C C . THR B 1 761 ? 71.574 83.509 77.873 1.00 94.52 729 THR B C 1
ATOM 4674 O O . THR B 1 761 ? 70.789 82.927 77.120 1.00 94.52 729 THR B O 1
ATOM 4678 N N . GLY B 1 762 ? 72.116 82.943 78.943 1.00 89.81 730 GLY B N 1
ATOM 4679 C CA . GLY B 1 762 ? 71.885 81.550 79.266 1.00 89.81 730 GLY B CA 1
ATOM 4680 C C . GLY B 1 762 ? 72.816 81.122 80.386 1.00 89.81 730 GLY B C 1
ATOM 4681 O O . GLY B 1 762 ? 73.264 81.941 81.184 1.00 89.81 730 GLY B O 1
ATOM 4682 N N . TYR B 1 763 ? 73.088 79.823 80.424 1.00 86.13 731 TYR B N 1
ATOM 4683 C CA . TYR B 1 763 ? 73.939 79.252 81.452 1.00 86.13 731 TYR B CA 1
ATOM 4684 C C . TYR B 1 763 ? 74.970 78.331 80.819 1.00 86.13 731 TYR B C 1
ATOM 4685 O O . TYR B 1 763 ? 74.657 77.561 79.905 1.00 86.13 731 TYR B O 1
ATOM 4694 N N . PHE B 1 764 ? 76.200 78.425 81.316 1.00 79.48 732 PHE B N 1
ATOM 4695 C CA . PHE B 1 764 ? 77.308 77.582 80.895 1.00 79.48 732 PHE B CA 1
ATOM 4696 C C . PHE B 1 764 ? 77.713 76.683 82.053 1.00 79.48 732 PHE B C 1
ATOM 4697 O O . PHE B 1 764 ? 77.953 77.167 83.163 1.00 79.48 732 PHE B O 1
ATOM 4705 N N . ILE B 1 765 ? 77.787 75.381 81.795 1.00 80.42 733 ILE B N 1
ATOM 4706 C CA . ILE B 1 765 ? 78.288 74.414 82.761 1.00 80.42 733 ILE B CA 1
ATOM 4707 C C . ILE B 1 765 ? 79.435 73.650 82.122 1.00 80.42 733 ILE B C 1
ATOM 4708 O O . ILE B 1 765 ? 79.426 73.393 80.912 1.00 80.42 733 ILE B O 1
ATOM 4713 N N . GLY B 1 766 ? 80.421 73.292 82.937 1.00 86.19 734 GLY B N 1
ATOM 4714 C CA . GLY B 1 766 ? 81.565 72.539 82.469 1.00 86.19 734 GLY B CA 1
ATOM 4715 C C . GLY B 1 766 ? 82.827 72.873 83.234 1.00 86.19 734 GLY B C 1
ATOM 4716 O O . GLY B 1 766 ? 83.132 74.048 83.458 1.00 86.19 734 GLY B O 1
ATOM 4717 N N . GLY B 1 767 ? 83.569 71.851 83.638 1.00 76.79 735 GLY B N 1
ATOM 4718 C CA . GLY B 1 767 ? 84.788 72.082 84.376 1.00 76.79 735 GLY B CA 1
ATOM 4719 C C . GLY B 1 767 ? 84.500 72.616 85.767 1.00 76.79 735 GLY B C 1
ATOM 4720 O O . GLY B 1 767 ? 83.370 72.626 86.250 1.00 76.79 735 GLY B O 1
ATOM 4721 N N . SER B 1 768 ? 85.568 73.069 86.413 1.00 69.54 736 SER B N 1
ATOM 4722 C CA . SER B 1 768 ? 85.461 73.678 87.728 1.00 69.54 736 SER B CA 1
ATOM 4723 C C . SER B 1 768 ? 85.280 75.180 87.587 1.00 69.54 736 SER B C 1
ATOM 4724 O O . SER B 1 768 ? 85.925 75.822 86.755 1.00 69.54 736 SER B O 1
ATOM 4727 N N . ASN B 1 769 ? 84.387 75.731 88.400 1.00 65.19 737 ASN B N 1
ATOM 4728 C CA . ASN B 1 769 ? 84.090 77.149 88.400 1.00 65.19 737 ASN B CA 1
ATOM 4729 C C . ASN B 1 769 ? 83.941 77.586 89.851 1.00 65.19 737 ASN B C 1
ATOM 4730 O O . ASN B 1 769 ? 83.491 76.794 90.686 1.00 65.19 737 ASN B O 1
ATOM 4735 N N . PRO B 1 770 ? 84.333 78.817 90.192 1.00 55.83 738 PRO B N 1
ATOM 4736 C CA . PRO B 1 770 ? 84.256 79.240 91.600 1.00 55.83 738 PRO B CA 1
ATOM 4737 C C . PRO B 1 770 ? 82.857 79.179 92.183 1.00 55.83 738 PRO B C 1
ATOM 4738 O O . PRO B 1 770 ? 82.707 78.892 93.376 1.00 55.83 738 PRO B O 1
ATOM 4742 N N . LEU B 1 771 ? 81.830 79.440 91.386 1.00 65.13 739 LEU B N 1
ATOM 4743 C CA . LEU B 1 771 ? 80.458 79.296 91.841 1.00 65.13 739 LEU B CA 1
ATOM 4744 C C . LEU B 1 771 ? 80.017 77.851 91.660 1.00 65.13 739 LEU B C 1
ATOM 4745 O O . LEU B 1 771 ? 80.052 77.304 90.556 1.00 65.13 739 LEU B O 1
ATOM 4750 N N . ALA B 1 772 ? 79.594 77.236 92.760 1.00 69.41 740 ALA B N 1
ATOM 4751 C CA . ALA B 1 772 ? 79.391 75.797 92.826 1.00 69.41 740 ALA B CA 1
ATOM 4752 C C . ALA B 1 772 ? 78.208 75.318 92.001 1.00 69.41 740 ALA B C 1
ATOM 4753 O O . ALA B 1 772 ? 78.137 74.130 91.676 1.00 69.41 740 ALA B O 1
ATOM 4755 N N . SER B 1 773 ? 77.289 76.207 91.639 1.00 76.40 741 SER B N 1
ATOM 4756 C CA . SER B 1 773 ? 76.049 75.804 90.990 1.00 76.40 741 SER B CA 1
ATOM 4757 C C . SER B 1 773 ? 76.180 75.697 89.480 1.00 76.40 741 SER B C 1
ATOM 4758 O O . SER B 1 773 ? 75.173 75.495 88.797 1.00 76.40 741 SER B O 1
ATOM 4761 N N . ARG B 1 774 ? 77.387 75.834 88.938 1.00 78.98 742 ARG B N 1
ATOM 4762 C CA . ARG B 1 774 ? 77.588 75.722 87.499 1.00 78.98 742 ARG B CA 1
ATOM 4763 C C . ARG B 1 774 ? 78.856 74.951 87.160 1.00 78.98 742 ARG B C 1
ATOM 4764 O O . ARG B 1 774 ? 79.422 75.148 86.081 1.00 78.98 742 ARG B O 1
ATOM 4772 N N . GLU B 1 775 ? 79.313 74.076 88.048 1.00 80.09 743 GLU B N 1
ATOM 4773 C CA . GLU B 1 775 ? 80.578 73.382 87.876 1.00 80.09 743 GLU B CA 1
ATOM 4774 C C . GLU B 1 775 ? 80.315 71.917 87.558 1.00 80.09 743 GLU B C 1
ATOM 4775 O O . GLU B 1 775 ? 79.556 71.247 88.265 1.00 80.09 743 GLU B O 1
ATOM 4781 N N . LEU B 1 776 ? 80.929 71.434 86.479 1.00 83.79 744 LEU B N 1
ATOM 4782 C CA . LEU B 1 776 ? 80.798 70.045 86.029 1.00 83.79 744 LEU B CA 1
ATOM 4783 C C . LEU B 1 776 ? 82.195 69.593 85.617 1.00 83.79 744 LEU B C 1
ATOM 4784 O O . LEU B 1 776 ? 82.596 69.769 84.464 1.00 83.79 744 LEU B O 1
ATOM 4789 N N . ARG B 1 777 ? 82.926 69.012 86.562 1.00 83.58 745 ARG B N 1
ATOM 4790 C CA . ARG B 1 777 ? 84.306 68.628 86.306 1.00 83.58 745 ARG B CA 1
ATOM 4791 C C . ARG B 1 777 ? 84.368 67.535 85.249 1.00 83.58 745 ARG B C 1
ATOM 4792 O O . ARG B 1 777 ? 83.557 66.605 85.250 1.00 83.58 745 ARG B O 1
ATOM 4800 N N . GLY B 1 778 ? 85.331 67.656 84.342 1.00 96.21 746 GLY B N 1
ATOM 4801 C CA . GLY B 1 778 ? 85.515 66.706 83.260 1.00 96.21 746 GLY B CA 1
ATOM 4802 C C . GLY B 1 778 ? 85.250 67.258 81.876 1.00 96.21 746 GLY B C 1
ATOM 4803 O O . GLY B 1 778 ? 85.617 66.608 80.887 1.00 96.21 746 GLY B O 1
ATOM 4804 N N . LEU B 1 779 ? 84.634 68.427 81.750 1.00 95.90 747 LEU B N 1
ATOM 4805 C CA . LEU B 1 779 ? 84.339 69.019 80.457 1.00 95.90 747 LEU B CA 1
ATOM 4806 C C . LEU B 1 779 ? 85.146 70.296 80.279 1.00 95.90 747 LEU B C 1
ATOM 4807 O O . LEU B 1 779 ? 85.803 70.782 81.202 1.00 95.90 747 LEU B O 1
ATOM 4812 N N . GLU B 1 780 ? 85.089 70.836 79.066 1.00 102.79 748 GLU B N 1
ATOM 4813 C CA . GLU B 1 780 ? 85.679 72.140 78.808 1.00 102.79 748 GLU B CA 1
ATOM 4814 C C . GLU B 1 780 ? 84.917 73.204 79.579 1.00 102.79 748 GLU B C 1
ATOM 4815 O O . GLU B 1 780 ? 83.703 73.103 79.771 1.00 102.79 748 GLU B O 1
ATOM 4821 N N . ASP B 1 781 ? 85.641 74.219 80.041 1.00 93.83 749 ASP B N 1
ATOM 4822 C CA . ASP B 1 781 ? 85.016 75.301 80.786 1.00 93.83 749 ASP B CA 1
ATOM 4823 C C . ASP B 1 781 ? 83.949 75.976 79.937 1.00 93.83 749 ASP B C 1
ATOM 4824 O O . ASP B 1 781 ? 84.251 76.621 78.930 1.00 93.83 749 ASP B O 1
ATOM 4829 N N . GLY B 1 782 ? 82.696 75.823 80.354 1.00 88.43 750 GLY B N 1
ATOM 4830 C CA . GLY B 1 782 ? 81.574 76.321 79.585 1.00 88.43 750 GLY B CA 1
ATOM 4831 C C . GLY B 1 782 ? 81.362 75.577 78.285 1.00 88.43 750 GLY B C 1
ATOM 4832 O O . GLY B 1 782 ? 81.173 76.193 77.233 1.00 88.43 750 GLY B O 1
ATOM 4833 N N . GLN B 1 783 ? 81.396 74.250 78.341 1.00 89.02 751 GLN B N 1
ATOM 4834 C CA . GLN B 1 783 ? 81.149 73.424 77.171 1.00 89.02 751 GLN B CA 1
ATOM 4835 C C . GLN B 1 783 ? 79.670 73.130 76.974 1.00 89.02 751 GLN B C 1
ATOM 4836 O O . GLN B 1 783 ? 79.237 72.939 75.834 1.00 89.02 751 GLN B O 1
ATOM 4842 N N . LEU B 1 784 ? 78.882 73.107 78.046 1.00 88.29 752 LEU B N 1
ATOM 4843 C CA . LEU B 1 784 ? 77.451 72.843 77.961 1.00 88.29 752 LEU B CA 1
ATOM 4844 C C . LEU B 1 784 ? 76.703 74.154 78.135 1.00 88.29 752 LEU B C 1
ATOM 4845 O O . LEU B 1 784 ? 76.668 74.707 79.237 1.00 88.29 752 LEU B O 1
ATOM 4850 N N . PHE B 1 785 ? 76.104 74.648 77.056 1.00 86.40 753 PHE B N 1
ATOM 4851 C CA . PHE B 1 785 ? 75.357 75.898 77.083 1.00 86.40 753 PHE B CA 1
ATOM 4852 C C . PHE B 1 785 ? 73.873 75.598 76.956 1.00 86.40 753 PHE B C 1
ATOM 4853 O O . PHE B 1 785 ? 73.462 74.857 76.057 1.00 86.40 753 PHE B O 1
ATOM 4861 N N . GLY B 1 786 ? 73.075 76.174 77.849 1.00 87.88 754 GLY B N 1
ATOM 4862 C CA . GLY B 1 786 ? 71.644 75.937 77.816 1.00 87.88 754 GLY B CA 1
ATOM 4863 C C . GLY B 1 786 ? 70.864 77.078 78.427 1.00 87.88 754 GLY B C 1
ATOM 4864 O O . GLY B 1 786 ? 71.363 77.821 79.276 1.00 87.88 754 GLY B O 1
ATOM 4865 N N . THR B 1 787 ? 69.613 77.204 77.982 1.00 90.83 755 THR B N 1
ATOM 4866 C CA . THR B 1 787 ? 68.738 78.237 78.517 1.00 90.83 755 THR B CA 1
ATOM 4867 C C . THR B 1 787 ? 68.247 77.908 79.918 1.00 90.83 755 THR B C 1
ATOM 4868 O O . THR B 1 787 ? 67.858 78.820 80.653 1.00 90.83 755 THR B O 1
ATOM 4872 N N . ASN B 1 788 ? 68.235 76.632 80.294 1.00 91.18 756 ASN B N 1
ATOM 4873 C CA . ASN B 1 788 ? 67.964 76.232 81.666 1.00 91.18 756 ASN B CA 1
ATOM 4874 C C . ASN B 1 788 ? 68.660 74.905 81.933 1.00 91.18 756 ASN B C 1
ATOM 4875 O O . ASN B 1 788 ? 68.986 74.159 81.006 1.00 91.18 756 ASN B O 1
ATOM 4880 N N . TYR B 1 789 ? 68.909 74.622 83.210 1.00 85.04 757 TYR B N 1
ATOM 4881 C CA . TYR B 1 789 ? 69.889 73.600 83.542 1.00 85.04 757 TYR B CA 1
ATOM 4882 C C . TYR B 1 789 ? 69.588 72.967 84.892 1.00 85.04 757 TYR B C 1
ATOM 4883 O O . TYR B 1 789 ? 68.834 73.506 85.705 1.00 85.04 757 TYR B O 1
ATOM 4892 N N . PHE B 1 790 ? 70.219 71.815 85.120 1.00 84.60 758 PHE B N 1
ATOM 4893 C CA . PHE B 1 790 ? 70.196 71.126 86.403 1.00 84.60 758 PHE B CA 1
ATOM 4894 C C . PHE B 1 790 ? 71.509 70.380 86.573 1.00 84.60 758 PHE B C 1
ATOM 4895 O O . PHE B 1 790 ? 71.933 69.663 85.663 1.00 84.60 758 PHE B O 1
ATOM 4903 N N . SER B 1 791 ? 72.143 70.542 87.733 1.00 86.77 759 SER B N 1
ATOM 4904 C CA . SER B 1 791 ? 73.376 69.834 88.046 1.00 86.77 759 SER B CA 1
ATOM 4905 C C . SER B 1 791 ? 73.290 69.292 89.465 1.00 86.77 759 SER B C 1
ATOM 4906 O O . SER B 1 791 ? 72.503 69.769 90.284 1.00 86.77 759 SER B O 1
ATOM 4909 N N . SER B 1 792 ? 74.098 68.272 89.745 1.00 90.51 760 SER B N 1
ATOM 4910 C CA . SER B 1 792 ? 74.136 67.677 91.074 1.00 90.51 760 SER B CA 1
ATOM 4911 C C . SER B 1 792 ? 75.416 66.871 91.217 1.00 90.51 760 SER B C 1
ATOM 4912 O O . SER B 1 792 ? 75.939 66.330 90.242 1.00 90.51 760 SER B O 1
ATOM 4915 N N . SER B 1 793 ? 75.903 66.780 92.451 1.00 90.00 761 SER B N 1
ATOM 4916 C CA . SER B 1 793 ? 77.145 66.058 92.693 1.00 90.00 761 SER B CA 1
ATOM 4917 C C . SER B 1 793 ? 77.165 65.509 94.111 1.00 90.00 761 SER B C 1
ATOM 4918 O O . SER B 1 793 ? 76.419 65.956 94.987 1.00 90.00 761 SER B O 1
ATOM 4921 N N . LEU B 1 794 ? 78.030 64.517 94.314 1.00 89.91 762 LEU B N 1
ATOM 4922 C CA . LEU B 1 794 ? 78.244 63.885 95.606 1.00 89.91 762 LEU B CA 1
ATOM 4923 C C . LEU B 1 794 ? 79.734 63.625 95.768 1.00 89.91 762 LEU B C 1
ATOM 4924 O O . LEU B 1 794 ? 80.419 63.271 94.805 1.00 89.91 762 LEU B O 1
ATOM 4929 N N . GLU B 1 795 ? 80.237 63.805 96.988 1.00 92.91 763 GLU B N 1
ATOM 4930 C CA . GLU B 1 795 ? 81.675 63.707 97.194 1.00 92.91 763 GLU B CA 1
ATOM 4931 C C . GLU B 1 795 ? 82.003 63.331 98.631 1.00 92.91 763 GLU B C 1
ATOM 4932 O O . GLU B 1 795 ? 81.422 63.874 99.576 1.00 92.91 763 GLU B O 1
ATOM 4938 N N . TYR B 1 796 ? 82.944 62.398 98.778 1.00 98.10 764 TYR B N 1
ATOM 4939 C CA . TYR B 1 796 ? 83.659 62.212 100.033 1.00 98.10 764 TYR B CA 1
ATOM 4940 C C . TYR B 1 796 ? 84.694 63.319 100.162 1.00 98.10 764 TYR B C 1
ATOM 4941 O O . TYR B 1 796 ? 85.380 63.646 99.191 1.00 98.10 764 TYR B O 1
ATOM 4950 N N . ARG B 1 797 ? 84.809 63.903 101.350 1.00 93.05 765 ARG B N 1
ATOM 4951 C CA . ARG B 1 797 ? 85.844 64.885 101.633 1.00 93.05 765 ARG B CA 1
ATOM 4952 C C . ARG B 1 797 ? 86.550 64.483 102.917 1.00 93.05 765 ARG B C 1
ATOM 4953 O O . ARG B 1 797 ? 85.927 64.438 103.982 1.00 93.05 765 ARG B O 1
ATOM 4961 N N . TYR B 1 798 ? 87.840 64.181 102.814 1.00 101.15 766 TYR B N 1
ATOM 4962 C CA . TYR B 1 798 ? 88.627 63.742 103.954 1.00 101.15 766 TYR B CA 1
ATOM 4963 C C . TYR B 1 798 ? 89.670 64.794 104.291 1.00 101.15 766 TYR B C 1
ATOM 4964 O O . TYR B 1 798 ? 90.412 65.252 103.417 1.00 101.15 766 TYR B O 1
ATOM 4973 N N . ASP B 1 799 ? 89.718 65.173 105.561 1.00 104.23 767 ASP B N 1
ATOM 4974 C CA . ASP B 1 799 ? 90.641 66.185 106.045 1.00 104.23 767 ASP B CA 1
ATOM 4975 C C . ASP B 1 799 ? 91.954 65.490 106.376 1.00 104.23 767 ASP B C 1
ATOM 4976 O O . ASP B 1 799 ? 92.008 64.660 107.289 1.00 104.23 767 ASP B O 1
ATOM 4981 N N . PHE B 1 800 ? 93.005 65.829 105.637 1.00 106.67 768 PHE B N 1
ATOM 4982 C CA . PHE B 1 800 ? 94.341 65.315 105.902 1.00 106.67 768 PHE B CA 1
ATOM 4983 C C . PHE B 1 800 ? 94.839 65.948 107.194 1.00 106.67 768 PHE B C 1
ATOM 4984 O O . PHE B 1 800 ? 94.851 67.177 107.320 1.00 106.67 768 PHE B O 1
ATOM 4992 N N . GLY B 1 801 ? 95.272 65.117 108.137 1.00 124.43 769 GLY B N 1
ATOM 4993 C CA . GLY B 1 801 ? 95.600 65.601 109.464 1.00 124.43 769 GLY B CA 1
ATOM 4994 C C . GLY B 1 801 ? 96.860 66.439 109.519 1.00 124.43 769 GLY B C 1
ATOM 4995 O O . GLY B 1 801 ? 97.801 66.118 110.250 1.00 124.43 769 GLY B O 1
ATOM 4996 N N . LEU B 1 802 ? 96.885 67.520 108.746 1.00 120.72 770 LEU B N 1
ATOM 4997 C CA . LEU B 1 802 ? 98.016 68.432 108.724 1.00 120.72 770 LEU B CA 1
ATOM 4998 C C . LEU B 1 802 ? 97.550 69.815 109.157 1.00 120.72 770 LEU B C 1
ATOM 4999 O O . LEU B 1 802 ? 96.554 70.336 108.648 1.00 120.72 770 LEU B O 1
ATOM 5004 N N . SER B 1 803 ? 98.277 70.403 110.101 1.00 130.81 771 SER B N 1
ATOM 5005 C CA . SER B 1 803 ? 97.978 71.730 110.612 1.00 130.81 771 SER B CA 1
ATOM 5006 C C . SER B 1 803 ? 99.278 72.432 110.978 1.00 130.81 771 SER B C 1
ATOM 5007 O O . SER B 1 803 ? 100.319 71.801 111.176 1.00 130.81 771 SER B O 1
ATOM 5010 N N . GLY B 1 804 ? 99.205 73.757 111.070 1.00 133.69 772 GLY B N 1
ATOM 5011 C CA . GLY B 1 804 ? 100.396 74.532 111.368 1.00 133.69 772 GLY B CA 1
ATOM 5012 C C . GLY B 1 804 ? 101.346 74.555 110.189 1.00 133.69 772 GLY B C 1
ATOM 5013 O O . GLY B 1 804 ? 100.967 74.280 109.046 1.00 133.69 772 GLY B O 1
ATOM 5014 N N . GLY B 1 805 ? 102.607 74.872 110.469 1.00 132.90 773 GLY B N 1
ATOM 5015 C CA . GLY B 1 805 ? 103.582 74.998 109.401 1.00 132.90 773 GLY B CA 1
ATOM 5016 C C . GLY B 1 805 ? 103.243 76.139 108.468 1.00 132.90 773 GLY B C 1
ATOM 5017 O O . GLY B 1 805 ? 102.762 77.197 108.888 1.00 132.90 773 GLY B O 1
ATOM 5018 N N . VAL B 1 806 ? 103.488 75.924 107.177 1.00 118.26 774 VAL B N 1
ATOM 5019 C CA . VAL B 1 806 ? 103.195 76.915 106.150 1.00 118.26 774 VAL B CA 1
ATOM 5020 C C . VAL B 1 806 ? 101.868 76.656 105.465 1.00 118.26 774 VAL B C 1
ATOM 5021 O O . VAL B 1 806 ? 101.326 77.566 104.822 1.00 118.26 774 VAL B O 1
ATOM 5025 N N . ALA B 1 807 ? 101.325 75.449 105.582 1.00 113.78 775 ALA B N 1
ATOM 5026 C CA . ALA B 1 807 ? 100.046 75.091 104.988 1.00 113.78 775 ALA B CA 1
ATOM 5027 C C . ALA B 1 807 ? 98.998 74.984 106.085 1.00 113.78 775 ALA B C 1
ATOM 5028 O O . ALA B 1 807 ? 99.090 74.109 106.952 1.00 113.78 775 ALA B O 1
ATOM 5030 N N . GLN B 1 808 ? 98.002 75.871 106.043 1.00 100.89 776 GLN B N 1
ATOM 5031 C CA . GLN B 1 808 ? 96.992 75.902 107.096 1.00 100.89 776 GLN B CA 1
ATOM 5032 C C . GLN B 1 808 ? 96.149 74.633 107.109 1.00 100.89 776 GLN B C 1
ATOM 5033 O O . GLN B 1 808 ? 95.607 74.259 108.155 1.00 100.89 776 GLN B O 1
ATOM 5039 N N . GLY B 1 809 ? 96.020 73.964 105.970 1.00 93.20 777 GLY B N 1
ATOM 5040 C CA . GLY B 1 809 ? 95.280 72.716 105.930 1.00 93.20 777 GLY B CA 1
ATOM 5041 C C . GLY B 1 809 ? 95.290 72.123 104.541 1.00 93.20 777 GLY B C 1
ATOM 5042 O O . GLY B 1 809 ? 95.626 72.786 103.556 1.00 93.20 777 GLY B O 1
ATOM 5043 N N . LEU B 1 810 ? 94.897 70.854 104.477 1.00 87.52 778 LEU B N 1
ATOM 5044 C CA . LEU B 1 810 ? 94.834 70.131 103.217 1.00 87.52 778 LEU B CA 1
ATOM 5045 C C . LEU B 1 810 ? 93.713 69.106 103.302 1.00 87.52 778 LEU B C 1
ATOM 5046 O O . LEU B 1 810 ? 93.631 68.353 104.273 1.00 87.52 778 LEU B O 1
ATOM 5051 N N . TYR B 1 811 ? 92.855 69.084 102.286 1.00 81.37 779 TYR B N 1
ATOM 5052 C CA . TYR B 1 811 ? 91.768 68.120 102.217 1.00 81.37 779 TYR B CA 1
ATOM 5053 C C . TYR B 1 811 ? 91.762 67.452 100.850 1.00 81.37 779 TYR B C 1
ATOM 5054 O O . TYR B 1 811 ? 92.260 68.007 99.869 1.00 81.37 779 TYR B O 1
ATOM 5063 N N . GLY B 1 812 ? 91.186 66.257 100.795 1.00 87.56 780 GLY B N 1
ATOM 5064 C CA . GLY B 1 812 ? 91.060 65.531 99.547 1.00 87.56 780 GLY B CA 1
ATOM 5065 C C . GLY B 1 812 ? 89.628 65.102 99.308 1.00 87.56 780 GLY B C 1
ATOM 5066 O O . GLY B 1 812 ? 88.851 64.910 100.242 1.00 87.56 780 GLY B O 1
ATOM 5067 N N . VAL B 1 813 ? 89.285 64.955 98.030 1.00 85.26 781 VAL B N 1
ATOM 5068 C CA . VAL B 1 813 ? 87.922 64.644 97.619 1.00 85.26 781 VAL B CA 1
ATOM 5069 C C . VAL B 1 813 ? 87.939 63.638 96.480 1.00 85.26 781 VAL B C 1
ATOM 5070 O O . VAL B 1 813 ? 88.770 63.723 95.571 1.00 85.26 781 VAL B O 1
ATOM 5074 N N . LEU B 1 814 ? 87.009 62.688 96.533 1.00 89.06 782 LEU B N 1
ATOM 5075 C CA . LEU B 1 814 ? 86.700 61.795 95.423 1.00 89.06 782 LEU B CA 1
ATOM 5076 C C . LEU B 1 814 ? 85.245 62.029 95.053 1.00 89.06 782 LEU B C 1
ATOM 5077 O O . LEU B 1 814 ? 84.346 61.659 95.814 1.00 89.06 782 LEU B O 1
ATOM 5082 N N . PHE B 1 815 ? 85.006 62.635 93.892 1.00 90.11 783 PHE B N 1
ATOM 5083 C CA . PHE B 1 815 ? 83.675 63.137 93.585 1.00 90.11 783 PHE B CA 1
ATOM 5084 C C . PHE B 1 815 ? 83.059 62.393 92.412 1.00 90.11 783 PHE B C 1
ATOM 5085 O O . PHE B 1 815 ? 83.760 61.866 91.545 1.00 90.11 783 PHE B O 1
ATOM 5093 N N . ALA B 1 816 ? 81.730 62.370 92.399 1.00 97.98 784 ALA B N 1
ATOM 5094 C CA . ALA B 1 816 ? 80.945 61.954 91.247 1.00 97.98 784 ALA B CA 1
ATOM 5095 C C . ALA B 1 816 ? 79.959 63.066 90.934 1.00 97.98 784 ALA B C 1
ATOM 5096 O O . ALA B 1 816 ? 79.277 63.564 91.835 1.00 97.98 784 ALA B O 1
ATOM 5098 N N . ASP B 1 817 ? 79.884 63.456 89.666 1.00 101.41 785 ASP B N 1
ATOM 5099 C CA . ASP B 1 817 ? 79.112 64.614 89.246 1.00 101.41 785 ASP B CA 1
ATOM 5100 C C . ASP B 1 817 ? 78.272 64.252 88.031 1.00 101.41 785 ASP B C 1
ATOM 5101 O O . ASP B 1 817 ? 78.747 63.576 87.114 1.00 101.41 785 ASP B O 1
ATOM 5106 N N . TYR B 1 818 ? 77.023 64.711 88.030 1.00 97.07 786 TYR B N 1
ATOM 5107 C CA . TYR B 1 818 ? 76.110 64.486 86.919 1.00 97.07 786 TYR B CA 1
ATOM 5108 C C . TYR B 1 818 ? 75.260 65.728 86.719 1.00 97.07 786 TYR B C 1
ATOM 5109 O O . TYR B 1 818 ? 74.762 66.303 87.690 1.00 97.07 786 TYR B O 1
ATOM 5118 N N . GLY B 1 819 ? 75.094 66.134 85.469 1.00 96.56 787 GLY B N 1
ATOM 5119 C CA . GLY B 1 819 ? 74.266 67.287 85.176 1.00 96.56 787 GLY B CA 1
ATOM 5120 C C . GLY B 1 819 ? 74.279 67.589 83.698 1.00 96.56 787 GLY B C 1
ATOM 5121 O O . GLY B 1 819 ? 75.038 66.998 82.922 1.00 96.56 787 GLY B O 1
ATOM 5122 N N . GLY B 1 820 ? 73.430 68.536 83.322 1.00 93.38 788 GLY B N 1
ATOM 5123 C CA . GLY B 1 820 ? 73.340 68.940 81.933 1.00 93.38 788 GLY B CA 1
ATOM 5124 C C . GLY B 1 820 ? 72.322 70.043 81.762 1.00 93.38 788 GLY B C 1
ATOM 5125 O O . GLY B 1 820 ? 71.694 70.503 82.721 1.00 93.38 788 GLY B O 1
ATOM 5126 N N . VAL B 1 821 ? 72.163 70.456 80.507 1.00 98.39 789 VAL B N 1
ATOM 5127 C CA . VAL B 1 821 ? 71.290 71.557 80.137 1.00 98.39 789 VAL B CA 1
ATOM 5128 C C . VAL B 1 821 ? 70.199 71.040 79.212 1.00 98.39 789 VAL B C 1
ATOM 5129 O O . VAL B 1 821 ? 70.283 69.942 78.657 1.00 98.39 789 VAL B O 1
ATOM 5133 N N . TRP B 1 822 ? 69.158 71.856 79.061 1.00 101.34 790 TRP B N 1
ATOM 5134 C CA . TRP B 1 822 ? 68.163 71.654 78.021 1.00 101.34 790 TRP B CA 1
ATOM 5135 C C . TRP B 1 822 ? 67.617 73.015 77.621 1.00 101.34 790 TRP B C 1
ATOM 5136 O O . TRP B 1 822 ? 67.741 73.991 78.363 1.00 101.34 790 TRP B O 1
ATOM 5147 N N . ASN B 1 823 ? 67.051 73.083 76.424 1.00 108.82 791 ASN B N 1
ATOM 5148 C CA . ASN B 1 823 ? 66.523 74.325 75.887 1.00 108.82 791 ASN B CA 1
ATOM 5149 C C . ASN B 1 823 ? 64.997 74.253 75.858 1.00 108.82 791 ASN B C 1
ATOM 5150 O O . ASN B 1 823 ? 64.387 73.317 76.378 1.00 108.82 791 ASN B O 1
ATOM 5155 N N . SER B 1 824 ? 64.371 75.270 75.256 1.00 117.41 792 SER B N 1
ATOM 5156 C CA . SER B 1 824 ? 62.920 75.253 75.105 1.00 117.41 792 SER B CA 1
ATOM 5157 C C . SER B 1 824 ? 62.465 74.032 74.321 1.00 117.41 792 SER B C 1
ATOM 5158 O O . SER B 1 824 ? 61.491 73.374 74.703 1.00 117.41 792 SER B O 1
ATOM 5161 N N . GLY B 1 825 ? 63.153 73.713 73.229 1.00 118.32 793 GLY B N 1
ATOM 5162 C CA . GLY B 1 825 ? 63.009 72.408 72.619 1.00 118.32 793 GLY B CA 1
ATOM 5163 C C . GLY B 1 825 ? 63.587 71.366 73.551 1.00 118.32 793 GLY B C 1
ATOM 5164 O O . GLY B 1 825 ? 64.786 71.394 73.844 1.00 118.32 793 GLY B O 1
ATOM 5165 N N . GLU B 1 826 ? 62.751 70.448 74.028 1.00 128.39 794 GLU B N 1
ATOM 5166 C CA . GLU B 1 826 ? 63.143 69.552 75.112 1.00 128.39 794 GLU B CA 1
ATOM 5167 C C . GLU B 1 826 ? 64.208 68.579 74.621 1.00 128.39 794 GLU B C 1
ATOM 5168 O O . GLU B 1 826 ? 63.907 67.616 73.909 1.00 128.39 794 GLU B O 1
ATOM 5174 N N . ALA B 1 827 ? 65.457 68.836 75.005 1.00 118.74 795 ALA B N 1
ATOM 5175 C CA . ALA B 1 827 ? 66.578 67.966 74.678 1.00 118.74 795 ALA B CA 1
ATOM 5176 C C . ALA B 1 827 ? 67.566 68.025 75.831 1.00 118.74 795 ALA B C 1
ATOM 5177 O O . ALA B 1 827 ? 68.327 68.989 75.950 1.00 118.74 795 ALA B O 1
ATOM 5179 N N . PHE B 1 828 ? 67.556 66.993 76.668 1.00 111.18 796 PHE B N 1
ATOM 5180 C CA . PHE B 1 828 ? 68.302 66.973 77.924 1.00 111.18 796 PHE B CA 1
ATOM 5181 C C . PHE B 1 828 ? 69.720 66.500 77.620 1.00 111.18 796 PHE B C 1
ATOM 5182 O O . PHE B 1 828 ? 70.034 65.315 77.764 1.00 111.18 796 PHE B O 1
ATOM 5190 N N . ARG B 1 829 ? 70.571 67.434 77.202 1.00 107.72 797 ARG B N 1
ATOM 5191 C CA . ARG B 1 829 ? 71.955 67.161 76.833 1.00 107.72 797 ARG B CA 1
ATOM 5192 C C . ARG B 1 829 ? 72.816 67.290 78.082 1.00 107.72 797 ARG B C 1
ATOM 5193 O O . ARG B 1 829 ? 72.887 68.371 78.674 1.00 107.72 797 ARG B O 1
ATOM 5201 N N . SER B 1 830 ? 73.470 66.200 78.477 1.00 102.00 798 SER B N 1
ATOM 5202 C CA . SER B 1 830 ? 74.121 66.148 79.779 1.00 102.00 798 SER B CA 1
ATOM 5203 C C . SER B 1 830 ? 75.451 65.419 79.670 1.00 102.00 798 SER B C 1
ATOM 5204 O O . SER B 1 830 ? 75.894 65.044 78.581 1.00 102.00 798 SER B O 1
ATOM 5207 N N . ALA B 1 831 ? 76.091 65.223 80.820 1.00 104.98 799 ALA B N 1
ATOM 5208 C CA . ALA B 1 831 ? 77.404 64.594 80.857 1.00 104.98 799 ALA B CA 1
ATOM 5209 C C . ALA B 1 831 ? 77.626 63.970 82.230 1.00 104.98 799 ALA B C 1
ATOM 5210 O O . ALA B 1 831 ? 76.903 64.249 83.190 1.00 104.98 799 ALA B O 1
ATOM 5212 N N . TYR B 1 832 ? 78.643 63.113 82.308 1.00 110.20 800 TYR B N 1
ATOM 5213 C CA . TYR B 1 832 ? 79.091 62.495 83.549 1.00 110.20 800 TYR B CA 1
ATOM 5214 C C . TYR B 1 832 ? 80.368 63.189 83.990 1.00 110.20 800 TYR B C 1
ATOM 5215 O O . TYR B 1 832 ? 80.929 63.990 83.237 1.00 110.20 800 TYR B O 1
ATOM 5224 N N . GLY B 1 833 ? 80.815 62.900 85.202 1.00 101.27 801 GLY B N 1
ATOM 5225 C CA . GLY B 1 833 ? 82.116 63.349 85.675 1.00 101.27 801 GLY B CA 1
ATOM 5226 C C . GLY B 1 833 ? 82.563 62.560 86.889 1.00 101.27 801 GLY B C 1
ATOM 5227 O O . GLY B 1 833 ? 81.801 62.386 87.838 1.00 101.27 801 GLY B O 1
ATOM 5228 N N . VAL B 1 834 ? 83.802 62.081 86.850 1.00 100.02 802 VAL B N 1
ATOM 5229 C CA . VAL B 1 834 ? 84.400 61.372 87.978 1.00 100.02 802 VAL B CA 1
ATOM 5230 C C . VAL B 1 834 ? 85.832 61.858 88.138 1.00 100.02 802 VAL B C 1
ATOM 5231 O O . VAL B 1 834 ? 86.568 61.974 87.155 1.00 100.02 802 VAL B O 1
ATOM 5235 N N . GLY B 1 835 ? 86.232 62.149 89.371 1.00 94.17 803 GLY B N 1
ATOM 5236 C CA . GLY B 1 835 ? 87.601 62.590 89.550 1.00 94.17 803 GLY B CA 1
ATOM 5237 C C . GLY B 1 835 ? 87.997 62.688 91.005 1.00 94.17 803 GLY B C 1
ATOM 5238 O O . GLY B 1 835 ? 87.206 62.427 91.919 1.00 94.17 803 GLY B O 1
ATOM 5239 N N . ALA B 1 836 ? 89.254 63.086 91.194 1.00 88.42 804 ALA B N 1
ATOM 5240 C CA . ALA B 1 836 ? 89.868 63.233 92.507 1.00 88.42 804 ALA B CA 1
ATOM 5241 C C . ALA B 1 836 ? 90.534 64.596 92.597 1.00 88.42 804 ALA B C 1
ATOM 5242 O O . ALA B 1 836 ? 91.253 65.001 91.679 1.00 88.42 804 ALA B O 1
ATOM 5244 N N . GLY B 1 837 ? 90.304 65.297 93.703 1.00 78.13 805 GLY B N 1
ATOM 5245 C CA . GLY B 1 837 ? 90.833 66.633 93.868 1.00 78.13 805 GLY B CA 1
ATOM 5246 C C . GLY B 1 837 ? 91.434 66.822 95.245 1.00 78.13 805 GLY B C 1
ATOM 5247 O O . GLY B 1 837 ? 91.177 66.056 96.174 1.00 78.13 805 GLY B O 1
ATOM 5248 N N . VAL B 1 838 ? 92.253 67.862 95.356 1.00 71.49 806 VAL B N 1
ATOM 5249 C CA . VAL B 1 838 ? 92.896 68.231 96.608 1.00 71.49 806 VAL B CA 1
ATOM 5250 C C . VAL B 1 838 ? 92.809 69.742 96.775 1.00 71.49 806 VAL B C 1
ATOM 5251 O O . VAL B 1 838 ? 93.087 70.503 95.841 1.00 71.49 806 VAL B O 1
ATOM 5255 N N . GLN B 1 839 ? 92.410 70.174 97.966 1.00 74.71 807 GLN B N 1
ATOM 5256 C CA . GLN B 1 839 ? 92.379 71.585 98.321 1.00 74.71 807 GLN B CA 1
ATOM 5257 C C . GLN B 1 839 ? 93.460 71.860 99.350 1.00 74.71 807 GLN B C 1
ATOM 5258 O O . GLN B 1 839 ? 93.581 71.129 100.339 1.00 74.71 807 GLN B O 1
ATOM 5264 N N . LEU B 1 840 ? 94.236 72.913 99.118 1.00 72.46 808 LEU B N 1
ATOM 5265 C CA . LEU B 1 840 ? 95.320 73.299 100.008 1.00 72.46 808 LEU B CA 1
ATOM 5266 C C . LEU B 1 840 ? 95.128 74.748 100.421 1.00 72.46 808 LEU B C 1
ATOM 5267 O O . LEU B 1 840 ? 94.890 75.610 99.570 1.00 72.46 808 LEU B O 1
ATOM 5272 N N . ASN B 1 841 ? 95.220 75.014 101.722 1.00 79.16 809 ASN B N 1
ATOM 5273 C CA . ASN B 1 841 ? 95.070 76.358 102.266 1.00 79.16 809 ASN B CA 1
ATOM 5274 C C . ASN B 1 841 ? 96.428 76.846 102.752 1.00 79.16 809 ASN B C 1
ATOM 5275 O O . ASN B 1 841 ? 97.002 76.266 103.679 1.00 79.16 809 ASN B O 1
ATOM 5280 N N . LEU B 1 842 ? 96.929 77.912 102.137 1.00 84.00 810 LEU B N 1
ATOM 5281 C CA . LEU B 1 842 ? 98.234 78.467 102.469 1.00 84.00 810 LEU B CA 1
ATOM 5282 C C . LEU B 1 842 ? 98.051 79.620 103.445 1.00 84.00 810 LEU B C 1
ATOM 5283 O O . LEU B 1 842 ? 97.138 80.435 103.282 1.00 84.00 810 LEU B O 1
ATOM 5288 N N . GLY B 1 843 ? 98.915 79.684 104.455 1.00 99.36 811 GLY B N 1
ATOM 5289 C CA . GLY B 1 843 ? 98.809 80.731 105.452 1.00 99.36 811 GLY B CA 1
ATOM 5290 C C . GLY B 1 843 ? 100.131 81.297 105.929 1.00 99.36 811 GLY B C 1
ATOM 5291 O O . GLY B 1 843 ? 100.217 81.813 107.047 1.00 99.36 811 GLY B O 1
ATOM 5292 N N . PHE B 1 844 ? 101.169 81.211 105.102 1.00 112.38 812 PHE B N 1
ATOM 5293 C CA . PHE B 1 844 ? 102.488 81.719 105.483 1.00 112.38 812 PHE B CA 1
ATOM 5294 C C . PHE B 1 844 ? 102.686 83.168 105.038 1.00 112.38 812 PHE B C 1
ATOM 5295 O O . PHE B 1 844 ? 103.699 83.540 104.451 1.00 112.38 812 PHE B O 1
ATOM 5303 N N . GLY B 1 845 ? 101.712 84.013 105.361 1.00 97.69 813 GLY B N 1
ATOM 5304 C CA . GLY B 1 845 ? 101.800 85.422 105.035 1.00 97.69 813 GLY B CA 1
ATOM 5305 C C . GLY B 1 845 ? 101.243 86.308 106.127 1.00 97.69 813 GLY B C 1
ATOM 5306 O O . GLY B 1 845 ? 100.839 87.446 105.870 1.00 97.69 813 GLY B O 1
ATOM 5307 N N . GLY B 1 846 ? 101.200 85.792 107.352 1.00 94.53 814 GLY B N 1
ATOM 5308 C CA . GLY B 1 846 ? 100.627 86.522 108.466 1.00 94.53 814 GLY B CA 1
ATOM 5309 C C . GLY B 1 846 ? 99.115 86.443 108.493 1.00 94.53 814 GLY B C 1
ATOM 5310 O O . GLY B 1 846 ? 98.499 86.455 109.563 1.00 94.53 814 GLY B O 1
ATOM 5311 N N . ALA B 1 847 ? 98.509 86.359 107.312 1.00 90.09 815 ALA B N 1
ATOM 5312 C CA . ALA B 1 847 ? 97.076 86.160 107.180 1.00 90.09 815 ALA B CA 1
ATOM 5313 C C . ALA B 1 847 ? 96.837 85.198 106.028 1.00 90.09 815 ALA B C 1
ATOM 5314 O O . ALA B 1 847 ? 97.678 85.045 105.138 1.00 90.09 815 ALA B O 1
ATOM 5316 N N . GLN B 1 848 ? 95.677 84.549 106.055 1.00 83.75 816 GLN B N 1
ATOM 5317 C CA . GLN B 1 848 ? 95.373 83.465 105.125 1.00 83.75 816 GLN B CA 1
ATOM 5318 C C . GLN B 1 848 ? 95.255 84.014 103.708 1.00 83.75 816 GLN B C 1
ATOM 5319 O O . GLN B 1 848 ? 94.398 84.849 103.418 1.00 83.75 816 GLN B O 1
ATOM 5325 N N . LEU B 1 849 ? 96.139 83.562 102.824 1.00 69.16 817 LEU B N 1
ATOM 5326 C CA . LEU B 1 849 ? 95.990 83.835 101.408 1.00 69.16 817 LEU B CA 1
ATOM 5327 C C . LEU B 1 849 ? 94.971 82.861 100.814 1.00 69.16 817 LEU B C 1
ATOM 5328 O O . LEU B 1 849 ? 94.722 81.800 101.389 1.00 69.16 817 LEU B O 1
ATOM 5333 N N . PRO B 1 850 ? 94.350 83.205 99.680 1.00 61.84 818 PRO B N 1
ATOM 5334 C CA . PRO B 1 850 ? 93.214 82.407 99.201 1.00 61.84 818 PRO B CA 1
ATOM 5335 C C . PRO B 1 850 ? 93.598 80.964 98.914 1.00 61.84 818 PRO B C 1
ATOM 5336 O O . PRO B 1 850 ? 94.688 80.676 98.418 1.00 61.84 818 PRO B O 1
ATOM 5340 N N . SER B 1 851 ? 92.679 80.058 99.233 1.00 55.15 819 SER B N 1
ATOM 5341 C CA . SER B 1 851 ? 92.922 78.633 99.101 1.00 55.15 819 SER B CA 1
ATOM 5342 C C . SER B 1 851 ? 92.986 78.223 97.634 1.00 55.15 819 SER B C 1
ATOM 5343 O O . SER B 1 851 ? 92.432 78.879 96.750 1.00 55.15 819 SER B O 1
ATOM 5346 N N . LEU B 1 852 ? 93.670 77.112 97.384 1.00 49.36 820 LEU B N 1
ATOM 5347 C CA . LEU B 1 852 ? 93.834 76.570 96.046 1.00 49.36 820 LEU B CA 1
ATOM 5348 C C . LEU B 1 852 ? 93.148 75.216 95.959 1.00 49.36 820 LEU B C 1
ATOM 5349 O O . LEU B 1 852 ? 93.086 74.477 96.945 1.00 49.36 820 LEU B O 1
ATOM 5354 N N . ARG B 1 853 ? 92.648 74.881 94.771 1.00 59.08 821 ARG B N 1
ATOM 5355 C CA . ARG B 1 853 ? 91.999 73.596 94.553 1.00 59.08 821 ARG B CA 1
ATOM 5356 C C . ARG B 1 853 ? 92.453 73.035 93.217 1.00 59.08 821 ARG B C 1
ATOM 5357 O O . ARG B 1 853 ? 92.161 73.620 92.167 1.00 59.08 821 ARG B O 1
ATOM 5365 N N . PHE B 1 854 ? 93.162 71.908 93.260 1.00 59.82 822 PHE B N 1
ATOM 5366 C CA . PHE B 1 854 ? 93.635 71.214 92.070 1.00 59.82 822 PHE B CA 1
ATOM 5367 C C . PHE B 1 854 ? 92.859 69.915 91.923 1.00 59.82 822 PHE B C 1
ATOM 5368 O O . PHE B 1 854 ? 92.858 69.088 92.837 1.00 59.82 822 PHE B O 1
ATOM 5376 N N . ASP B 1 855 ? 92.233 69.716 90.768 1.00 80.62 823 ASP B N 1
ATOM 5377 C CA . ASP B 1 855 ? 91.382 68.556 90.560 1.00 80.62 823 ASP B CA 1
ATOM 5378 C C . ASP B 1 855 ? 91.753 67.853 89.263 1.00 80.62 823 ASP B C 1
ATOM 5379 O O . ASP B 1 855 ? 92.187 68.486 88.302 1.00 80.62 823 ASP B O 1
ATOM 5384 N N . TYR B 1 856 ? 91.577 66.534 89.246 1.00 91.11 824 TYR B N 1
ATOM 5385 C CA . TYR B 1 856 ? 91.762 65.717 88.054 1.00 91.11 824 TYR B CA 1
ATOM 5386 C C . TYR B 1 856 ? 90.441 65.023 87.767 1.00 91.11 824 TYR B C 1
ATOM 5387 O O . TYR B 1 856 ? 89.946 64.263 88.606 1.00 91.11 824 TYR B O 1
ATOM 5396 N N . GLY B 1 857 ? 89.877 65.277 86.593 1.00 104.53 825 GLY B N 1
ATOM 5397 C CA . GLY B 1 857 ? 88.538 64.818 86.287 1.00 104.53 825 GLY B CA 1
ATOM 5398 C C . GLY B 1 857 ? 88.433 64.213 84.904 1.00 104.53 825 GLY B C 1
ATOM 5399 O O . GLY B 1 857 ? 89.170 64.570 83.985 1.00 104.53 825 GLY B O 1
ATOM 5400 N N . TYR B 1 858 ? 87.487 63.289 84.768 1.00 109.44 826 TYR B N 1
ATOM 5401 C CA . TYR B 1 858 ? 87.211 62.612 83.514 1.00 109.44 826 TYR B CA 1
ATOM 5402 C C . TYR B 1 858 ? 85.714 62.665 83.254 1.00 109.44 826 TYR B C 1
ATOM 5403 O O . TYR B 1 858 ? 84.900 62.590 84.180 1.00 109.44 826 TYR B O 1
ATOM 5412 N N . SER B 1 859 ? 85.364 62.793 81.977 1.00 111.72 827 SER B N 1
ATOM 5413 C CA . SER B 1 859 ? 83.979 62.809 81.540 1.00 111.72 827 SER B CA 1
ATOM 5414 C C . SER B 1 859 ? 83.852 62.015 80.251 1.00 111.72 827 SER B C 1
ATOM 5415 O O . SER B 1 859 ? 84.704 62.118 79.365 1.00 111.72 827 SER B O 1
ATOM 5418 N N . GLY B 1 860 ? 82.782 61.227 80.151 1.00 116.81 828 GLY B N 1
ATOM 5419 C CA . GLY B 1 860 ? 82.562 60.449 78.946 1.00 116.81 828 GLY B CA 1
ATOM 5420 C C . GLY B 1 860 ? 82.105 61.285 77.769 1.00 116.81 828 GLY B C 1
ATOM 5421 O O . GLY B 1 860 ? 82.231 60.860 76.617 1.00 116.81 828 GLY B O 1
ATOM 5422 N N . GLN B 1 861 ? 81.574 62.475 78.033 1.00 112.94 829 GLN B N 1
ATOM 5423 C CA . GLN B 1 861 ? 81.054 63.340 76.985 1.00 112.94 829 GLN B CA 1
ATOM 5424 C C . GLN B 1 861 ? 82.069 64.362 76.494 1.00 112.94 829 GLN B C 1
ATOM 5425 O O . GLN B 1 861 ? 81.717 65.217 75.675 1.00 112.94 829 GLN B O 1
ATOM 5431 N N . ASN B 1 862 ? 83.307 64.306 76.975 1.00 114.88 830 ASN B N 1
ATOM 5432 C CA . ASN B 1 862 ? 84.350 65.168 76.439 1.00 114.88 830 ASN B CA 1
ATOM 5433 C C . ASN B 1 862 ? 84.706 64.743 75.020 1.00 114.88 830 ASN B C 1
ATOM 5434 O O . ASN B 1 862 ? 84.700 63.554 74.690 1.00 114.88 830 ASN B O 1
ATOM 5439 N N . ALA B 1 863 ? 85.021 65.725 74.176 1.00 123.06 831 ALA B N 1
ATOM 5440 C CA . ALA B 1 863 ? 85.249 65.460 72.759 1.00 123.06 831 ALA B CA 1
ATOM 5441 C C . ALA B 1 863 ? 86.726 65.249 72.437 1.00 123.06 831 ALA B C 1
ATOM 5442 O O . ALA B 1 863 ? 87.120 64.174 71.974 1.00 123.06 831 ALA B O 1
ATOM 5444 N N . GLN B 1 864 ? 87.555 66.262 72.681 1.00 125.30 832 GLN B N 1
ATOM 5445 C CA . GLN B 1 864 ? 88.948 66.220 72.260 1.00 125.30 832 GLN B CA 1
ATOM 5446 C C . GLN B 1 864 ? 89.889 65.676 73.325 1.00 125.30 832 GLN B C 1
ATOM 5447 O O . GLN B 1 864 ? 91.088 65.546 73.058 1.00 125.30 832 GLN B O 1
ATOM 5453 N N . LYS B 1 865 ? 89.386 65.351 74.516 1.00 121.57 833 LYS B N 1
ATOM 5454 C CA . LYS B 1 865 ? 90.202 64.790 75.592 1.00 121.57 833 LYS B CA 1
ATOM 5455 C C . LYS B 1 865 ? 89.585 63.470 76.030 1.00 121.57 833 LYS B C 1
ATOM 5456 O O . LYS B 1 865 ? 88.781 63.433 76.975 1.00 121.57 833 LYS B O 1
ATOM 5462 N N . PRO B 1 866 ? 89.920 62.362 75.365 1.00 126.74 834 PRO B N 1
ATOM 5463 C CA . PRO B 1 866 ? 89.433 61.055 75.835 1.00 126.74 834 PRO B CA 1
ATOM 5464 C C . PRO B 1 866 ? 89.901 60.723 77.236 1.00 126.74 834 PRO B C 1
ATOM 5465 O O . PRO B 1 866 ? 89.175 60.059 77.987 1.00 126.74 834 PRO B O 1
ATOM 5469 N N . ASN B 1 867 ? 91.096 61.165 77.610 1.00 117.56 835 ASN B N 1
ATOM 5470 C CA . ASN B 1 867 ? 91.559 61.077 78.982 1.00 117.56 835 ASN B CA 1
ATOM 5471 C C . ASN B 1 867 ? 91.115 62.313 79.757 1.00 117.56 835 ASN B C 1
ATOM 5472 O O . ASN B 1 867 ? 90.755 63.343 79.184 1.00 117.56 835 ASN B O 1
ATOM 5477 N N . GLY B 1 868 ? 91.145 62.204 81.081 1.00 106.04 836 GLY B N 1
ATOM 5478 C CA . GLY B 1 868 ? 90.781 63.313 81.931 1.00 106.04 836 GLY B CA 1
ATOM 5479 C C . GLY B 1 868 ? 91.797 64.433 81.862 1.00 106.04 836 GLY B C 1
ATOM 5480 O O . GLY B 1 868 ? 92.862 64.319 81.254 1.00 106.04 836 GLY B O 1
ATOM 5481 N N . ARG B 1 869 ? 91.456 65.544 82.506 1.00 96.31 837 ARG B N 1
ATOM 5482 C CA . ARG B 1 869 ? 92.339 66.697 82.531 1.00 96.31 837 ARG B CA 1
ATOM 5483 C C . ARG B 1 869 ? 92.241 67.370 83.892 1.00 96.31 837 ARG B C 1
ATOM 5484 O O . ARG B 1 869 ? 91.466 66.960 84.764 1.00 96.31 837 ARG B O 1
ATOM 5492 N N . PHE B 1 870 ? 93.038 68.419 84.062 1.00 90.05 838 PHE B N 1
ATOM 5493 C CA . PHE B 1 870 ? 93.178 69.107 85.335 1.00 90.05 838 PHE B CA 1
ATOM 5494 C C . PHE B 1 870 ? 92.338 70.375 85.352 1.00 90.05 838 PHE B C 1
ATOM 5495 O O . PHE B 1 870 ? 92.181 71.048 84.330 1.00 90.05 838 PHE B O 1
ATOM 5503 N N . HIS B 1 871 ? 91.792 70.683 86.522 1.00 77.88 839 HIS B N 1
ATOM 5504 C CA . HIS B 1 871 ? 91.052 71.909 86.769 1.00 77.88 839 HIS B CA 1
ATOM 5505 C C . HIS B 1 871 ? 91.679 72.621 87.955 1.00 77.88 839 HIS B C 1
ATOM 5506 O O . HIS B 1 871 ? 91.894 72.013 89.009 1.00 77.88 839 HIS B O 1
ATOM 5513 N N . PHE B 1 872 ? 91.974 73.901 87.781 1.00 57.31 840 PHE B N 1
ATOM 5514 C CA . PHE B 1 872 ? 92.532 74.732 88.835 1.00 57.31 840 PHE B CA 1
ATOM 5515 C C . PHE B 1 872 ? 91.505 75.783 89.212 1.00 57.31 840 PHE B C 1
ATOM 5516 O O . PHE B 1 872 ? 90.991 76.490 88.340 1.00 57.31 840 PHE B O 1
ATOM 5524 N N . ARG B 1 873 ? 91.198 75.881 90.501 1.00 55.74 841 ARG B N 1
ATOM 5525 C CA . ARG B 1 873 ? 90.231 76.867 90.957 1.00 55.74 841 ARG B CA 1
ATOM 5526 C C . ARG B 1 873 ? 90.700 77.462 92.270 1.00 55.74 841 ARG B C 1
ATOM 5527 O O . ARG B 1 873 ? 91.025 76.727 93.207 1.00 55.74 841 ARG B O 1
ATOM 5535 N N . ILE B 1 874 ? 90.728 78.783 92.343 1.00 49.32 842 ILE B N 1
ATOM 5536 C CA . ILE B 1 874 ? 90.983 79.478 93.594 1.00 49.32 842 ILE B CA 1
ATOM 5537 C C . ILE B 1 874 ? 89.623 79.822 94.176 1.00 49.32 842 ILE B C 1
ATOM 5538 O O . ILE B 1 874 ? 88.938 80.727 93.688 1.00 49.32 842 ILE B O 1
ATOM 5543 N N . GLY B 1 875 ? 89.215 79.088 95.202 1.00 55.74 843 GLY B N 1
ATOM 5544 C CA . GLY B 1 875 ? 87.903 79.304 95.776 1.00 55.74 843 GLY B CA 1
ATOM 5545 C C . GLY B 1 875 ? 87.730 78.488 97.035 1.00 55.74 843 GLY B C 1
ATOM 5546 O O . GLY B 1 875 ? 88.603 77.713 97.431 1.00 55.74 843 GLY B O 1
ATOM 5547 N N . ASN B 1 876 ? 86.577 78.677 97.661 1.00 70.64 844 ASN B N 1
ATOM 5548 C CA . ASN B 1 876 ? 86.276 77.999 98.906 1.00 70.64 844 ASN B CA 1
ATOM 5549 C C . ASN B 1 876 ? 85.922 76.543 98.595 1.00 70.64 844 ASN B C 1
ATOM 5550 O O . ASN B 1 876 ? 85.828 76.134 97.437 1.00 70.64 844 ASN B O 1
ATOM 5555 N N . PHE B 1 877 ? 85.731 75.755 99.650 1.00 71.16 845 PHE B N 1
ATOM 5556 C CA . PHE B 1 877 ? 85.465 74.331 99.480 1.00 71.16 845 PHE B CA 1
ATOM 5557 C C . PHE B 1 877 ? 84.030 74.080 99.038 1.00 71.16 845 PHE B C 1
ATOM 5558 O O . PHE B 1 877 ? 83.725 73.026 98.472 1.00 71.16 845 PHE B O 1
ATOM 5566 N N . TRP B 1 878 ? 83.146 75.049 99.275 1.00 79.84 846 TRP B N 1
ATOM 5567 C CA . TRP B 1 878 ? 81.682 74.949 99.124 1.00 79.84 846 TRP B CA 1
ATOM 5568 C C . TRP B 1 878 ? 81.063 73.749 99.845 1.00 79.84 846 TRP B C 1
ATOM 5569 O O . TRP B 1 878 ? 80.032 73.908 100.497 1.00 79.84 846 TRP B O 1
#

InterPro domains:
  IPR000184 Bacterial surface antigen (D15) [PF01103] (506-846)
  IPR010827 POTRA domain, BamA/TamA-like [PF07244] (98-178)
  IPR010827 POTRA domain, BamA/TamA-like [PF07244] (331-401)
  IPR010827 POTRA domain, BamA/TamA-like [PF07244] (411-472)
  IPR013686 Polypeptide-transport-associated, ShlB-type [PF08479] (181-255)
  IPR034746 POTRA domain [PS51779] (25-96)
  IPR034746 POTRA domain [PS51779] (180-256)
  IPR034746 POTRA domain [PS51779] (329-402)
  IPR039910 Surface antigen D15-like [PTHR12815] (353-843)